Protein 2OIW (pdb70)

Sequence (513 aa):
NAFTTVITPRVSETDGVGHHINNTTVPVWFEAGRHEIFKLFTPDLSFKRWRVIIREVDYVNQYYGQQDVTVYTGIERIGNTSLTIYEEIHQNGVVCAKGRSVYVVNFNFDTGRPEPIPDDIRVKLREHVWQPNAFTTVITPRVSETDGVGHHINNTTVPVWFEAGRHEIFKLFTPDLSFKRWRVIIREVDYVNQYYGQDVTVYTGIERIGNTSLTIYEEIHQNGVVCAKGRSVYVVNFNFDTGRPEPIPDDIRVKLREHVWQPAFTTVITPRVSETDGVGHINNTTVPVWFEAGRHEIFKLFTPDLSFKRWRVIIREVDYVNQYYGQDVTVYTGIERIGNTSLTIYEEIHQNGVVCAKGRSVYVNFNFDTGRPEPIPDDIRVKLREHVWQPGAFTTVITPRVSETDGVGHHINNTTVPVWFEAGRHEIFKLFTPDLSFKRWRVIIREVDYVNQQYYGQDVTVYTGIERIGNTSLTIYEEIHQNGVVCAKGRSVYVNFNFDTGRPEPIPDDDIRVKLREHVW

CATH classification: 3.10.129.10

B-factor: mean 24.76, std 7.6, range [5.8, 61.07]

Nearest PDB structures (foldseek):
  2oiw-assembly1_C  TM=9.850E-01  e=2.966E-22  Geobacillus stearothermophilus
  2cye-assembly3_B  TM=8.782E-01  e=1.318E-08  Thermus thermophilus HB8
  2gf6-assembly2_C  TM=8.364E-01  e=1.688E-06  Saccharolobus solfataricus
  2gf6-assembly1_A  TM=8.357E-01  e=2.254E-06  Saccharolobus solfataricus
  2hx5-assembly1_A  TM=8.401E-01  e=2.680E-06  Prochlorococcus marinus str. MIT 9313

Foldseek 3Di:
DAFKDKDADDPVQCDPVAWGDPVVVVVVVVVSCVVVQCLQPVVNDPVRGFFWDFDKDFAAIHHPFMKMKQKFWADDDFQKTKIWMFIGTPRHTGMTDITMTGGADVPVGGRHGDDPVSVVVRVRRHDHD/DQFKDKDADDPVQCDPVAWGDPVVVVVVQVVSCVVVQCLQVVVNDPVRGFFWDFDKDFAAIHHDWIKMKQKFWAAQDFQKTKIWMFIDTPRHTGMTDITMDGGAGVPVGGGHGDDPSSVVVSVSGHDDD/DFKDKDADDPVQCDPVAWGDPVVVVVVQVVRCVVVQCLQPVVNDPVRGFFWDFDKDFAAIHHDWMKMKDKFWAAADFFKTKMWMFIGTPNHTGMIDITMDGGADPVVGGGGGDDPSSVVVRVVRHDHDD/DFKDKDADDPVQCDPVAWGDPVVVVVVQVVRCVVVQCLQPVVNDPVSGWFWDFDKDFAAIHHPFMKMKDKFWAAQDFFKTKIWMFIGTPNHTGMTDITMTGGHDPVVGGTHGDDPSSVVVRVVRHD

Structure (mmCIF, N/CA/C/O backbone):
data_2OIW
#
_entry.id   2OIW
#
_cell.length_a   76.521
_cell.length_b   93.051
_cell.length_c   75.844
_cell.angle_alpha   90.00
_cell.angle_beta   90.00
_cell.angle_gamma   90.00
#
_symmetry.space_group_name_H-M   'P 21 21 2'
#
loop_
_entity.id
_entity.type
_entity.pdbx_description
1 polymer 'putative 4-hydroxybenzoyl-CoA thioesterase'
2 non-polymer 'MAGNESIUM ION'
3 non-polymer 1,2-ETHANEDIOL
4 water water
#
loop_
_atom_site.group_PDB
_atom_site.id
_atom_site.type_symbol
_atom_site.label_atom_id
_atom_site.label_alt_id
_atom_site.label_comp_id
_atom_site.label_asym_id
_atom_site.label_entity_id
_atom_site.label_seq_id
_atom_site.pdbx_PDB_ins_code
_atom_site.Cartn_x
_atom_site.Cartn_y
_atom_site.Cartn_z
_atom_site.occupancy
_atom_site.B_iso_or_equiv
_atom_site.auth_seq_id
_atom_site.auth_comp_id
_atom_site.auth_asym_id
_atom_site.auth_atom_id
_atom_site.pdbx_PDB_model_num
ATOM 1 N N . ASN A 1 2 ? 65.767 0.976 39.080 1.00 43.54 -1 ASN A N 1
ATOM 2 C CA . ASN A 1 2 ? 66.729 -0.160 39.287 1.00 43.33 -1 ASN A CA 1
ATOM 3 C C . ASN A 1 2 ? 68.220 0.235 39.335 1.00 42.87 -1 ASN A C 1
ATOM 4 O O . ASN A 1 2 ? 69.007 -0.314 40.129 1.00 42.43 -1 ASN A O 1
ATOM 9 N N . ALA A 1 3 ? 68.576 1.222 38.511 1.00 41.93 0 ALA A N 1
ATOM 10 C CA . ALA A 1 3 ? 69.967 1.507 38.163 1.00 40.80 0 ALA A CA 1
ATOM 11 C C . ALA A 1 3 ? 70.644 2.644 38.967 1.00 39.94 0 ALA A C 1
ATOM 12 O O . ALA A 1 3 ? 71.802 3.002 38.698 1.00 40.19 0 ALA A O 1
ATOM 22 N N . PHE A 1 5 ? 72.536 4.967 41.990 1.00 30.30 2 PHE A N 1
ATOM 23 C CA . PHE A 1 5 ? 73.607 4.798 42.986 1.00 27.15 2 PHE A CA 1
ATOM 24 C C . PHE A 1 5 ? 72.981 4.968 44.342 1.00 25.49 2 PHE A C 1
ATOM 25 O O . PHE A 1 5 ? 72.047 5.742 44.481 1.00 25.08 2 PHE A O 1
ATOM 33 N N . THR A 1 6 ? 73.489 4.231 45.323 1.00 23.60 3 THR A N 1
ATOM 34 C CA . THR A 1 6 ? 72.977 4.191 46.693 1.00 22.66 3 THR A CA 1
ATOM 35 C C . THR A 1 6 ? 74.084 4.575 47.695 1.00 22.21 3 THR A C 1
ATOM 36 O O . THR A 1 6 ? 75.149 3.967 47.701 1.00 21.71 3 THR A O 1
ATOM 40 N N . THR A 1 7 ? 73.822 5.563 48.548 1.00 21.34 4 THR A N 1
ATOM 41 C CA . THR A 1 7 ? 74.845 6.104 49.427 1.00 20.55 4 THR A CA 1
ATOM 42 C C . THR A 1 7 ? 74.200 6.224 50.800 1.00 19.27 4 THR A C 1
ATOM 43 O O . THR A 1 7 ? 73.308 7.051 50.995 1.00 19.03 4 THR A O 1
ATOM 47 N N . VAL A 1 8 ? 74.632 5.391 51.734 1.00 18.90 5 VAL A N 1
ATOM 48 C CA . VAL A 1 8 ? 74.199 5.470 53.145 1.00 18.14 5 VAL A CA 1
ATOM 49 C C . VAL A 1 8 ? 75.053 6.501 53.892 1.00 18.35 5 VAL A C 1
ATOM 50 O O . VAL A 1 8 ? 76.290 6.485 53.796 1.00 17.86 5 VAL A O 1
ATOM 54 N N . ILE A 1 9 ? 74.384 7.374 54.650 1.00 17.41 6 ILE A N 1
ATOM 55 C CA . ILE A 1 9 ? 75.037 8.419 55.423 1.00 15.94 6 ILE A CA 1
ATOM 56 C C . ILE A 1 9 ? 74.525 8.412 56.853 1.00 15.63 6 ILE A C 1
ATOM 57 O O . ILE A 1 9 ? 73.315 8.256 57.082 1.00 15.77 6 ILE A O 1
ATOM 62 N N . THR A 1 10 ? 75.434 8.624 57.801 1.00 15.14 7 THR A N 1
ATOM 63 C CA . THR A 1 10 ? 75.099 8.826 59.209 1.00 14.82 7 THR A CA 1
ATOM 64 C C . THR A 1 10 ? 74.998 10.317 59.500 1.00 15.20 7 THR A C 1
ATOM 65 O O . THR A 1 10 ? 76.003 11.007 59.420 1.00 15.35 7 THR A O 1
ATOM 69 N N . PRO A 1 11 ? 73.780 10.820 59.817 1.00 15.25 8 PRO A N 1
ATOM 70 C CA . PRO A 1 11 ? 73.622 12.227 60.172 1.00 14.81 8 PRO A CA 1
ATOM 71 C C . PRO A 1 11 ? 74.432 12.612 61.412 1.00 15.28 8 PRO A C 1
ATOM 72 O O . PRO A 1 11 ? 74.713 11.769 62.275 1.00 14.88 8 PRO A O 1
ATOM 76 N N . ARG A 1 12 ? 74.802 13.882 61.472 1.00 15.35 9 ARG A N 1
ATOM 77 C CA . ARG A 1 12 ? 75.707 14.429 62.499 1.00 14.80 9 ARG A CA 1
ATOM 78 C C . ARG A 1 12 ? 74.919 15.461 63.281 1.00 15.18 9 ARG A C 1
ATOM 79 O O . ARG A 1 12 ? 73.975 16.081 62.740 1.00 14.78 9 ARG A O 1
ATOM 87 N N . VAL A 1 13 ? 75.273 15.657 64.553 1.00 14.74 10 VAL A N 1
ATOM 88 C CA . VAL A 1 13 ? 74.599 16.673 65.374 1.00 16.50 10 VAL A CA 1
ATOM 89 C C . VAL A 1 13 ? 74.648 18.047 64.684 1.00 16.78 10 VAL A C 1
ATOM 90 O O . VAL A 1 13 ? 73.639 18.768 64.660 1.00 18.07 10 VAL A O 1
ATOM 94 N N . SER A 1 14 ? 75.807 18.389 64.117 1.00 17.71 11 SER A N 1
ATOM 95 C CA . SER A 1 14 ? 76.034 19.671 63.427 1.00 18.34 11 SER A CA 1
ATOM 96 C C . SER A 1 14 ? 75.140 19.901 62.197 1.00 18.82 11 SER A C 1
ATOM 97 O O . SER A 1 14 ? 74.963 21.046 61.773 1.00 18.35 11 SER A O 1
ATOM 100 N N . GLU A 1 15 ? 74.535 18.834 61.669 1.00 18.40 12 GLU A N 1
ATOM 101 C CA . GLU A 1 15 ? 73.626 18.937 60.508 1.00 18.11 12 GLU A CA 1
ATOM 102 C C . GLU A 1 15 ? 72.155 19.213 60.893 1.00 19.16 12 GLU A C 1
ATOM 103 O O . GLU A 1 15 ? 71.298 19.409 60.029 1.00 19.24 12 GLU A O 1
ATOM 109 N N . THR A 1 16 ? 71.873 19.205 62.198 1.00 19.47 13 THR A N 1
ATOM 110 C CA . THR A 1 16 ? 70.565 19.614 62.730 1.00 19.58 13 THR A CA 1
ATOM 111 C C . THR A 1 16 ? 70.554 21.121 62.934 1.00 19.48 13 THR A C 1
ATOM 112 O O . THR A 1 16 ? 71.593 21.756 62.805 1.00 19.90 13 THR A O 1
ATOM 116 N N . ASP A 1 17 ? 69.390 21.695 63.245 1.00 19.23 14 ASP A N 1
ATOM 117 C CA . ASP A 1 17 ? 69.352 23.075 63.718 1.00 18.78 14 ASP A CA 1
ATOM 118 C C . ASP A 1 17 ? 68.557 23.140 65.007 1.00 19.17 14 ASP A C 1
ATOM 119 O O . ASP A 1 17 ? 68.133 22.103 65.501 1.00 19.11 14 ASP A O 1
ATOM 124 N N . GLY A 1 18 ? 68.370 24.339 65.561 1.00 19.05 15 GLY A N 1
ATOM 125 C CA . GLY A 1 18 ? 67.612 24.503 66.802 1.00 19.95 15 GLY A CA 1
ATOM 126 C C . GLY A 1 18 ? 66.156 24.026 66.791 1.00 20.81 15 GLY A C 1
ATOM 127 O O . GLY A 1 18 ? 65.578 23.822 67.862 1.00 20.91 15 GLY A O 1
ATOM 128 N N . VAL A 1 19 ? 65.559 23.837 65.609 1.00 20.43 16 VAL A N 1
ATOM 129 C CA . VAL A 1 19 ? 64.194 23.254 65.527 1.00 21.34 16 VAL A CA 1
ATOM 130 C C . VAL A 1 19 ? 64.193 21.758 65.909 1.00 22.48 16 VAL A C 1
ATOM 131 O O . VAL A 1 19 ? 63.137 21.198 66.215 1.00 23.91 16 VAL A O 1
ATOM 135 N N . GLY A 1 20 ? 65.373 21.119 65.911 1.00 21.99 17 GLY A N 1
ATOM 136 C CA . GLY A 1 20 ? 65.494 19.723 66.346 1.00 21.31 17 GLY A CA 1
ATOM 137 C C . GLY A 1 20 ? 65.507 18.686 65.226 1.00 20.81 17 GLY A C 1
ATOM 138 O O . GLY A 1 20 ? 65.653 17.491 65.474 1.00 21.23 17 GLY A O 1
ATOM 139 N N A HIS A 1 21 ? 65.374 19.144 63.991 0.50 20.45 18 HIS A N 1
ATOM 140 N N B HIS A 1 21 ? 65.339 19.149 63.992 0.50 20.57 18 HIS A N 1
ATOM 141 C CA A HIS A 1 21 ? 65.400 18.253 62.830 0.50 20.25 18 HIS A CA 1
ATOM 142 C CA B HIS A 1 21 ? 65.386 18.282 62.806 0.50 20.50 18 HIS A CA 1
ATOM 143 C C A HIS A 1 21 ? 66.680 18.523 62.022 0.50 19.87 18 HIS A C 1
ATOM 144 C C B HIS A 1 21 ? 66.650 18.564 61.985 0.50 20.01 18 HIS A C 1
ATOM 145 O O A HIS A 1 21 ? 67.437 19.413 62.365 0.50 19.99 18 HIS A O 1
ATOM 146 O O B HIS A 1 21 ? 67.361 19.513 62.276 0.50 20.14 18 HIS A O 1
ATOM 159 N N . ILE A 1 22 ? 66.921 17.747 60.967 1.00 19.57 19 ILE A N 1
ATOM 160 C CA . ILE A 1 22 ? 67.997 18.044 60.020 1.00 19.44 19 ILE A CA 1
ATOM 161 C C . ILE A 1 22 ? 67.683 19.382 59.356 1.00 18.97 19 ILE A C 1
ATOM 162 O O . ILE A 1 22 ? 66.539 19.610 58.950 1.00 20.06 19 ILE A O 1
ATOM 167 N N . ASN A 1 23 ? 68.674 20.272 59.297 1.00 19.18 20 ASN A N 1
ATOM 168 C CA . ASN A 1 23 ? 68.502 21.596 58.673 1.00 20.66 20 ASN A CA 1
ATOM 169 C C . ASN A 1 23 ? 68.413 21.451 57.153 1.00 21.11 20 ASN A C 1
ATOM 170 O O . ASN A 1 23 ? 69.033 20.541 56.568 1.00 21.86 20 ASN A O 1
ATOM 175 N N . ASN A 1 24 ? 67.601 22.305 56.531 1.00 20.79 21 ASN A N 1
ATOM 176 C CA . ASN A 1 24 ? 67.384 22.264 55.077 1.00 20.32 21 ASN A CA 1
ATOM 177 C C . ASN A 1 24 ? 68.657 22.385 54.208 1.00 20.37 21 ASN A C 1
ATOM 178 O O . ASN A 1 24 ? 68.710 21.803 53.117 1.00 20.05 21 ASN A O 1
ATOM 183 N N . THR A 1 25 ? 69.676 23.127 54.685 1.00 19.62 22 THR A N 1
ATOM 184 C CA . THR A 1 25 ? 70.913 23.320 53.927 1.00 19.03 22 THR A CA 1
ATOM 185 C C . THR A 1 25 ? 71.770 22.059 53.895 1.00 19.48 22 THR A C 1
ATOM 186 O O . THR A 1 25 ? 72.705 21.967 53.095 1.00 18.94 22 THR A O 1
ATOM 190 N N . THR A 1 26 ? 71.422 21.102 54.760 1.00 18.97 23 THR A N 1
ATOM 191 C CA . THR A 1 26 ? 72.090 19.803 54.819 1.00 19.12 23 THR A CA 1
ATOM 192 C C . THR A 1 26 ? 71.719 18.928 53.643 1.00 17.93 23 THR A C 1
ATOM 193 O O . THR A 1 26 ? 72.539 18.168 53.171 1.00 18.00 23 THR A O 1
ATOM 197 N N . VAL A 1 27 ? 70.487 19.033 53.169 1.00 17.58 24 VAL A N 1
ATOM 198 C CA . VAL A 1 27 ? 70.032 18.190 52.078 1.00 17.69 24 VAL A CA 1
ATOM 199 C C . VAL A 1 27 ? 70.888 18.319 50.776 1.00 17.12 24 VAL A C 1
ATOM 200 O O . VAL A 1 27 ? 71.290 17.312 50.185 1.00 16.04 24 VAL A O 1
ATOM 204 N N . PRO A 1 28 ? 71.122 19.556 50.288 1.00 16.88 25 PRO A N 1
ATOM 205 C CA . PRO A 1 28 ? 72.017 19.631 49.153 1.00 17.09 25 PRO A CA 1
ATOM 206 C C . PRO A 1 28 ? 73.404 19.049 49.443 1.00 17.48 25 PRO A C 1
ATOM 207 O O . PRO A 1 28 ? 74.089 18.642 48.511 1.00 17.31 25 PRO A O 1
ATOM 211 N N . VAL A 1 29 ? 73.811 19.015 50.715 1.00 17.21 26 VAL A N 1
ATOM 212 C CA . VAL A 1 29 ? 75.141 18.520 51.063 1.00 16.93 26 VAL A CA 1
ATOM 213 C C . VAL A 1 29 ? 75.144 16.993 50.900 1.00 17.19 26 VAL A C 1
ATOM 214 O O . VAL A 1 29 ? 76.081 16.421 50.354 1.00 18.33 26 VAL A O 1
ATOM 218 N N . TRP A 1 30 ? 74.059 16.363 51.321 1.00 16.84 27 TRP A N 1
ATOM 219 C CA . TRP A 1 30 ? 73.890 14.914 51.178 1.00 16.90 27 TRP A CA 1
ATOM 220 C C . TRP A 1 30 ? 73.641 14.482 49.713 1.00 17.42 27 TRP A C 1
ATOM 221 O O . TRP A 1 30 ? 74.143 13.430 49.241 1.00 17.99 27 TRP A O 1
ATOM 232 N N . PHE A 1 31 ? 72.867 15.284 48.985 1.00 18.12 28 PHE A N 1
ATOM 233 C CA . PHE A 1 31 ? 72.686 15.089 47.531 1.00 19.09 28 PHE A CA 1
ATOM 234 C C . PHE A 1 31 ? 74.011 15.179 46.793 1.00 19.14 28 PHE A C 1
ATOM 235 O O . PHE A 1 31 ? 74.291 14.352 45.936 1.00 21.06 28 PHE A O 1
ATOM 243 N N . GLU A 1 32 ? 74.838 16.165 47.123 1.00 19.42 29 GLU A N 1
ATOM 244 C CA . GLU A 1 32 ? 76.165 16.231 46.481 1.00 19.43 29 GLU A CA 1
ATOM 245 C C . GLU A 1 32 ? 77.038 15.021 46.847 1.00 18.77 29 GLU A C 1
ATOM 246 O O . GLU A 1 32 ? 77.812 14.528 46.027 1.00 18.16 29 GLU A O 1
ATOM 252 N N . ALA A 1 33 ? 76.929 14.556 48.093 1.00 17.91 30 ALA A N 1
ATOM 253 C CA . ALA A 1 33 ? 77.617 13.330 48.508 1.00 17.93 30 ALA A CA 1
ATOM 254 C C . ALA A 1 33 ? 77.161 12.115 47.635 1.00 18.14 30 ALA A C 1
ATOM 255 O O . ALA A 1 33 ? 77.970 11.310 47.209 1.00 18.47 30 ALA A O 1
ATOM 257 N N . GLY A 1 34 ? 75.863 12.002 47.368 1.00 18.71 31 GLY A N 1
ATOM 258 C CA . GLY A 1 34 ? 75.311 10.957 46.476 1.00 18.45 31 GLY A CA 1
ATOM 259 C C . GLY A 1 34 ? 75.746 11.005 45.011 1.00 18.23 31 GLY A C 1
ATOM 260 O O . GLY A 1 34 ? 75.644 10.004 44.297 1.00 18.65 31 GLY A O 1
ATOM 261 N N . ARG A 1 35 ? 76.219 12.161 44.558 1.00 19.07 32 ARG A N 1
ATOM 262 C CA . ARG A 1 35 ? 76.769 12.338 43.181 1.00 19.36 32 ARG A CA 1
ATOM 263 C C . ARG A 1 35 ? 78.230 11.844 42.993 1.00 20.22 32 ARG A C 1
ATOM 264 O O . ARG A 1 35 ? 78.777 11.847 41.870 1.00 19.93 32 ARG A O 1
ATOM 272 N N . HIS A 1 36 ? 78.851 11.393 44.087 1.00 20.00 33 HIS A N 1
ATOM 273 C CA . HIS A 1 36 ? 80.250 10.932 44.094 1.00 21.21 33 HIS A CA 1
ATOM 274 C C . HIS A 1 36 ? 80.654 10.028 42.912 1.00 22.10 33 HIS A C 1
ATOM 275 O O . HIS A 1 36 ? 81.636 10.305 42.213 1.00 21.87 33 HIS A O 1
ATOM 282 N N . GLU A 1 37 ? 79.913 8.935 42.714 1.00 22.23 34 GLU A N 1
ATOM 283 C CA . GLU A 1 37 ? 80.188 8.018 41.593 1.00 23.19 34 GLU A CA 1
ATOM 284 C C . GLU A 1 37 ? 80.058 8.677 40.205 1.00 22.28 34 GLU A C 1
ATOM 285 O O . GLU A 1 37 ? 80.750 8.318 39.270 1.00 22.10 34 GLU A O 1
ATOM 291 N N . ILE A 1 38 ? 79.175 9.652 40.098 1.00 22.00 35 ILE A N 1
ATOM 292 C CA . ILE A 1 38 ? 79.036 10.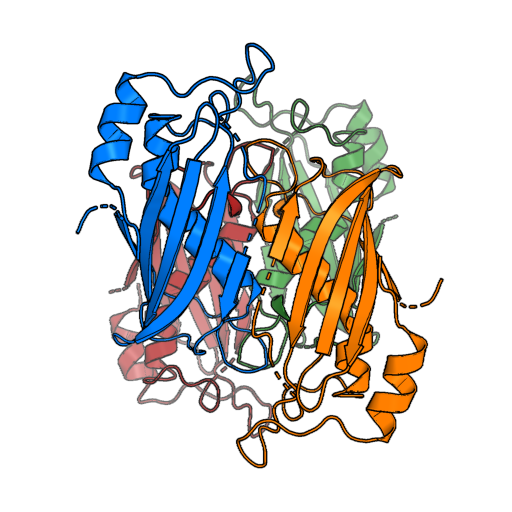415 38.880 1.00 21.57 35 ILE A CA 1
ATOM 293 C C . ILE A 1 38 ? 80.266 11.268 38.673 1.00 20.85 35 ILE A C 1
ATOM 294 O O . ILE A 1 38 ? 80.837 11.235 37.591 1.00 21.46 35 ILE A O 1
ATOM 299 N N . PHE A 1 39 ? 80.665 12.045 39.677 1.00 20.19 36 PHE A N 1
ATOM 300 C CA . PHE A 1 39 ? 81.909 12.830 39.607 1.00 20.13 36 PHE A CA 1
ATOM 301 C C . PHE A 1 39 ? 83.087 11.924 39.204 1.00 20.47 36 PHE A C 1
ATOM 302 O O . PHE A 1 39 ? 83.941 12.317 38.395 1.00 20.51 36 PHE A O 1
ATOM 310 N N . LYS A 1 40 ? 83.104 10.707 39.740 1.00 19.49 37 LYS A N 1
ATOM 311 C CA . LYS A 1 40 ? 84.223 9.806 39.511 1.00 21.10 37 LYS A CA 1
ATOM 312 C C . LYS A 1 40 ? 84.303 9.365 38.040 1.00 20.45 37 LYS A C 1
ATOM 313 O O . LYS A 1 40 ? 85.395 9.083 37.543 1.00 20.35 37 LYS A O 1
ATOM 319 N N . LEU A 1 41 ? 83.167 9.344 37.336 1.00 19.75 38 LEU A N 1
ATOM 320 C CA . LEU A 1 41 ? 83.170 8.980 35.907 1.00 19.50 38 LEU A CA 1
ATOM 321 C C . LEU A 1 41 ? 83.845 10.034 35.008 1.00 19.64 38 LEU A C 1
ATOM 322 O O . LEU A 1 41 ? 84.520 9.692 34.016 1.00 18.25 38 LEU A O 1
ATOM 327 N N . PHE A 1 42 ? 83.679 11.297 35.393 1.00 18.66 39 PHE A N 1
ATOM 328 C CA . PHE A 1 42 ? 84.283 12.462 34.733 1.00 19.93 39 PHE A CA 1
ATOM 329 C C . PHE A 1 42 ? 85.717 12.764 35.151 1.00 20.13 39 PHE A C 1
ATOM 330 O O . PHE A 1 42 ? 86.491 13.278 34.348 1.00 20.46 39 PHE A O 1
ATOM 338 N N . THR A 1 43 ? 86.049 12.471 36.409 1.00 20.10 40 THR A N 1
ATOM 339 C CA . THR A 1 43 ? 87.382 12.672 36.946 1.00 19.76 40 THR A CA 1
ATOM 340 C C . THR A 1 43 ? 87.707 11.447 37.790 1.00 19.63 40 THR A C 1
ATOM 341 O O . THR A 1 43 ? 87.500 11.463 39.022 1.00 19.34 40 THR A O 1
ATOM 345 N N . PRO A 1 44 ? 88.179 10.366 37.141 1.00 19.58 41 PRO A N 1
ATOM 346 C CA . PRO A 1 44 ? 88.570 9.115 37.800 1.00 20.48 41 PRO A CA 1
ATOM 347 C C . PRO A 1 44 ? 89.443 9.200 39.054 1.00 20.79 41 PRO A C 1
ATOM 348 O O . PRO A 1 44 ? 89.158 8.503 40.007 1.00 21.18 41 PRO A O 1
ATOM 352 N N . ASP A 1 45 ? 90.476 10.039 39.062 1.00 22.06 42 ASP A N 1
ATOM 353 C CA . ASP A 1 45 ? 91.324 10.216 40.255 1.00 23.27 42 ASP A CA 1
ATOM 354 C C . ASP A 1 45 ? 90.784 11.247 41.249 1.00 23.16 42 ASP A C 1
ATOM 355 O O . ASP A 1 45 ? 91.400 11.499 42.272 1.00 23.75 42 ASP A O 1
ATOM 360 N N . LEU A 1 46 ? 89.640 11.842 40.923 1.00 23.44 43 LEU A N 1
ATOM 361 C CA . LEU A 1 46 ? 88.979 12.888 41.726 1.00 23.45 43 LEU A CA 1
ATOM 362 C C . LEU A 1 46 ? 89.843 14.113 42.064 1.00 23.73 43 LEU A C 1
ATOM 363 O O . LEU A 1 46 ? 89.594 14.825 43.050 1.00 22.37 43 LEU A O 1
ATOM 368 N N . SER A 1 47 ? 90.812 14.362 41.195 1.00 23.03 44 SER A N 1
ATOM 369 C CA . SER A 1 47 ? 91.735 15.484 41.290 1.00 23.77 44 SER A CA 1
ATOM 370 C C . SER A 1 47 ? 91.021 16.783 40.942 1.00 23.80 44 SER A C 1
ATOM 371 O O . SER A 1 47 ? 90.299 16.847 39.949 1.00 23.31 44 SER A O 1
ATOM 374 N N . PHE A 1 48 ? 91.207 17.823 41.750 1.00 23.33 45 PHE A N 1
ATOM 375 C CA . PHE A 1 48 ? 90.622 19.105 41.399 1.00 22.84 45 PHE A CA 1
ATOM 376 C C . PHE A 1 48 ? 91.322 19.803 40.240 1.00 23.88 45 PHE A C 1
ATOM 377 O O . PHE A 1 48 ? 90.742 20.667 39.591 1.00 24.71 45 PHE A O 1
ATOM 385 N N . LYS A 1 49 ? 92.546 19.385 39.951 1.00 23.71 46 LYS A N 1
ATOM 386 C CA . LYS A 1 49 ? 93.242 19.767 38.730 1.00 25.03 46 LYS A CA 1
ATOM 387 C C . LYS A 1 49 ? 92.498 19.370 37.451 1.00 24.85 46 LYS A C 1
ATOM 388 O O . LYS A 1 49 ? 92.556 20.076 36.441 1.00 24.47 46 LYS A O 1
ATOM 394 N N . ARG A 1 50 ? 91.818 18.232 37.511 1.00 24.09 47 ARG A N 1
ATOM 395 C CA . ARG A 1 50 ? 91.121 17.659 36.380 1.00 24.52 47 ARG A CA 1
ATOM 396 C C . ARG A 1 50 ? 89.586 17.603 36.589 1.00 24.03 47 ARG A C 1
ATOM 397 O O . ARG A 1 50 ? 88.913 16.710 36.085 1.00 23.46 47 ARG A O 1
ATOM 405 N N . TRP A 1 51 ? 89.065 18.569 37.338 1.00 23.96 48 TRP A N 1
ATOM 406 C CA . TRP A 1 51 ? 87.639 18.661 37.644 1.00 24.18 48 TRP A CA 1
ATOM 407 C C . TRP A 1 51 ? 86.846 19.195 36.447 1.00 24.44 48 TRP A C 1
ATOM 408 O O . TRP A 1 51 ? 87.295 20.107 35.763 1.00 25.05 48 TRP A O 1
ATOM 419 N N . ARG A 1 52 ? 85.650 18.650 36.232 1.00 24.89 49 ARG A N 1
ATOM 420 C CA . ARG A 1 52 ? 84.856 18.929 35.033 1.00 25.02 49 ARG A CA 1
ATOM 421 C C . ARG A 1 52 ? 83.395 19.308 35.321 1.00 25.17 49 ARG A C 1
ATOM 422 O O . ARG A 1 52 ? 82.739 19.905 34.485 1.00 25.11 49 ARG A O 1
ATOM 438 N N . VAL A 1 54 ? 80.259 21.085 36.816 1.00 23.91 51 VAL A N 1
ATOM 439 C CA . VAL A 1 54 ? 79.752 22.345 37.340 1.00 22.77 51 VAL A CA 1
ATOM 440 C C . VAL A 1 54 ? 78.210 22.347 37.380 1.00 21.60 51 VAL A C 1
ATOM 441 O O . VAL A 1 54 ? 77.564 22.262 36.346 1.00 20.43 51 VAL A O 1
ATOM 445 N N . ILE A 1 55 ? 77.628 22.508 38.572 1.00 21.57 52 ILE A N 1
ATOM 446 C CA . ILE A 1 55 ? 76.161 22.640 38.710 1.00 21.22 52 ILE A CA 1
ATOM 447 C C . ILE A 1 55 ? 75.629 23.960 38.137 1.00 21.88 52 ILE A C 1
ATOM 448 O O . ILE A 1 55 ? 76.243 25.042 38.280 1.00 22.92 52 ILE A O 1
ATOM 453 N N . ILE A 1 56 ? 74.500 23.880 37.452 1.00 21.78 53 ILE A N 1
ATOM 454 C CA . ILE A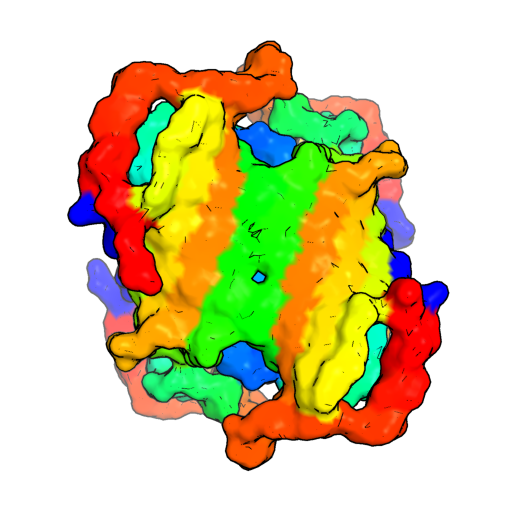 1 56 ? 73.864 25.090 36.931 1.00 21.88 53 ILE A CA 1
ATOM 455 C C . ILE A 1 56 ? 72.454 25.329 37.505 1.00 21.74 53 ILE A C 1
ATOM 456 O O . ILE A 1 56 ? 71.986 26.463 37.538 1.00 19.39 53 ILE A O 1
ATOM 461 N N . ARG A 1 57 ? 71.786 24.263 37.945 1.00 21.97 54 ARG A N 1
ATOM 462 C CA . ARG A 1 57 ? 70.480 24.387 38.587 1.00 24.93 54 ARG A CA 1
ATOM 463 C C . ARG A 1 57 ? 70.223 23.286 39.631 1.00 25.16 54 ARG A C 1
ATOM 464 O O . ARG A 1 57 ? 70.651 22.155 39.457 1.00 25.04 54 ARG A O 1
ATOM 480 N N . GLU A 1 59 ? 66.838 21.818 42.388 1.00 25.11 56 GLU A N 1
ATOM 481 C CA . GLU A 1 59 ? 65.515 21.936 43.012 1.00 25.62 56 GLU A CA 1
ATOM 482 C C . GLU A 1 59 ? 65.373 20.851 44.049 1.00 23.98 56 GLU A C 1
ATOM 483 O O . GLU A 1 59 ? 65.857 19.735 43.833 1.00 23.71 56 GLU A O 1
ATOM 489 N N . VAL A 1 60 ? 64.720 21.163 45.172 1.00 21.14 57 VAL A N 1
ATOM 490 C CA . VAL A 1 60 ? 64.544 20.186 46.253 1.00 19.53 57 VAL A CA 1
ATOM 491 C C . VAL A 1 60 ? 63.140 20.355 46.787 1.00 19.69 57 VAL A C 1
ATOM 492 O O . VAL A 1 60 ? 62.698 21.501 47.001 1.00 17.68 57 VAL A O 1
ATOM 496 N N . ASP A 1 61 ? 62.437 19.235 46.929 1.00 18.98 58 ASP A N 1
ATOM 497 C CA . ASP A 1 61 ? 61.165 19.186 47.645 1.00 20.47 58 ASP A CA 1
ATOM 498 C C . ASP A 1 61 ? 61.429 18.542 49.002 1.00 20.54 58 ASP A C 1
ATOM 499 O O . ASP A 1 61 ? 61.988 17.449 49.073 1.00 20.40 58 ASP A O 1
ATOM 504 N N . TYR A 1 62 ? 61.037 19.233 50.071 1.00 19.97 59 TYR A N 1
ATOM 505 C CA . TYR A 1 62 ? 61.216 18.745 51.437 1.00 19.92 59 TYR A CA 1
ATOM 506 C C . TYR A 1 62 ? 59.909 18.081 51.845 1.00 20.16 59 TYR A C 1
ATOM 507 O O . TYR A 1 62 ? 58.939 18.768 52.134 1.00 20.41 59 TYR A O 1
ATOM 516 N N . VAL A 1 63 ? 59.876 16.751 51.808 1.00 19.87 60 VAL A N 1
ATOM 517 C CA . VAL A 1 63 ? 58.618 15.990 51.897 1.00 20.42 60 VAL A CA 1
ATOM 518 C C . VAL A 1 63 ? 58.335 15.631 53.357 1.00 20.56 60 VAL A C 1
ATOM 519 O O . VAL A 1 63 ? 57.222 15.740 53.851 1.00 20.93 60 VAL A O 1
ATOM 523 N N . ASN A 1 64 ? 59.364 15.197 54.066 1.00 21.11 61 ASN A N 1
ATOM 524 C CA . ASN A 1 64 ? 59.207 14.793 55.464 1.00 21.42 61 ASN A CA 1
ATOM 525 C C . ASN A 1 64 ? 60.446 15.204 56.214 1.00 21.27 61 ASN A C 1
ATOM 526 O O . ASN A 1 64 ? 61.512 15.198 55.654 1.00 21.61 61 ASN A O 1
ATOM 531 N N . GLN A 1 65 ? 60.331 15.524 57.488 1.00 21.47 62 GLN A N 1
ATOM 532 C CA . GLN A 1 65 ? 61.517 15.918 58.235 1.00 22.75 62 GLN A CA 1
ATOM 533 C C . GLN A 1 65 ? 62.402 14.715 58.535 1.00 22.83 62 GLN A C 1
ATOM 534 O O . GLN A 1 65 ? 61.940 13.558 58.618 1.00 20.79 62 GLN A O 1
ATOM 548 N N . TYR A 1 67 ? 65.869 13.288 61.002 1.00 23.47 64 TYR A N 1
ATOM 549 C CA . TYR A 1 67 ? 66.332 13.357 62.383 1.00 23.86 64 TYR A CA 1
ATOM 550 C C . TYR A 1 67 ? 67.758 12.870 62.527 1.00 22.47 64 TYR A C 1
ATOM 551 O O . TYR A 1 67 ? 68.157 11.921 61.860 1.00 22.26 64 TYR A O 1
ATOM 560 N N . TYR A 1 68 ? 68.515 13.508 63.412 1.00 20.74 65 TYR A N 1
ATOM 561 C CA . TYR A 1 68 ? 69.769 12.918 63.860 1.00 20.39 65 TYR A CA 1
ATOM 562 C C . TYR A 1 68 ? 69.458 11.602 64.597 1.00 19.89 65 TYR A C 1
ATOM 563 O O . TYR A 1 68 ? 68.487 11.552 65.328 1.00 19.68 65 TYR A O 1
ATOM 572 N N . GLY A 1 69 ? 70.278 10.560 64.420 1.00 19.18 66 GLY A N 1
ATOM 573 C CA . GLY A 1 69 ? 70.152 9.317 65.222 1.00 19.37 66 GLY A CA 1
ATOM 574 C C . GLY A 1 69 ? 69.769 8.060 64.456 1.00 19.09 66 GLY A C 1
ATOM 575 O O . GLY A 1 69 ? 69.829 6.947 64.988 1.00 19.67 66 GLY A O 1
ATOM 576 N N A GLN A 1 70 ? 69.350 8.257 63.204 0.50 19.08 67 GLN A N 1
ATOM 577 N N B GLN A 1 70 ? 69.389 8.243 63.198 0.50 18.90 67 GLN A N 1
ATOM 578 C CA A GLN A 1 70 ? 68.973 7.191 62.284 0.50 18.75 67 GLN A CA 1
ATOM 579 C CA B GLN A 1 70 ? 69.066 7.142 62.324 0.50 18.34 67 GLN A CA 1
ATOM 580 C C A GLN A 1 70 ? 69.700 7.478 60.972 0.50 18.46 67 GLN A C 1
ATOM 581 C C B GLN A 1 70 ? 69.677 7.461 60.969 0.50 18.27 67 GLN A C 1
ATOM 582 O O A GLN A 1 70 ? 69.766 8.638 60.538 0.50 18.20 67 GLN A O 1
ATOM 583 O O B GLN A 1 70 ? 69.653 8.617 60.517 0.50 18.02 67 GLN A O 1
ATOM 594 N N . ASP A 1 71 ? 70.222 6.438 60.319 1.00 17.80 68 ASP A N 1
ATOM 595 C CA . ASP A 1 71 ? 70.897 6.613 59.017 1.00 17.69 68 ASP A CA 1
ATOM 596 C C . ASP A 1 71 ? 69.916 7.073 57.936 1.00 17.17 68 ASP A C 1
ATOM 597 O O . ASP A 1 71 ? 68.710 6.927 58.077 1.00 16.51 68 ASP A O 1
ATOM 602 N N . VAL A 1 72 ? 70.448 7.662 56.879 1.00 16.64 69 VAL A N 1
ATOM 603 C CA . VAL A 1 72 ? 69.644 8.057 55.720 1.00 16.42 69 VAL A CA 1
ATOM 604 C C . VAL A 1 72 ? 70.309 7.446 54.509 1.00 15.76 69 VAL A C 1
ATOM 605 O O . VAL A 1 72 ? 71.505 7.120 54.555 1.00 15.25 69 VAL A O 1
ATOM 609 N N . THR A 1 73 ? 69.519 7.241 53.462 1.00 15.53 70 THR A N 1
ATOM 610 C CA . THR A 1 73 ? 70.018 6.705 52.208 1.00 16.34 70 THR A CA 1
ATOM 611 C C . THR A 1 73 ? 69.679 7.643 51.081 1.00 16.36 70 THR A C 1
ATOM 612 O O . THR A 1 73 ? 68.517 8.016 50.894 1.00 16.00 70 THR A O 1
ATOM 616 N N . VAL A 1 74 ? 70.719 7.993 50.330 1.00 16.27 71 VAL A N 1
ATOM 617 C CA . VAL A 1 74 ? 70.606 8.819 49.138 1.00 16.99 71 VAL A CA 1
ATOM 618 C C . VAL A 1 74 ? 70.608 7.916 47.928 1.00 17.92 71 VAL A C 1
ATOM 619 O O . VAL A 1 74 ? 71.500 7.074 47.768 1.00 17.80 71 VAL A O 1
ATOM 623 N N . TYR A 1 75 ? 69.567 8.069 47.108 1.00 18.12 72 TYR A N 1
ATOM 624 C CA . TYR A 1 75 ? 69.465 7.419 45.804 1.00 18.04 72 TYR A CA 1
ATOM 625 C C . TYR A 1 75 ? 69.654 8.468 44.736 1.00 18.56 72 TYR A C 1
ATOM 626 O O . TYR A 1 75 ? 68.965 9.490 44.728 1.00 18.16 72 TYR A O 1
ATOM 635 N N . THR A 1 76 ? 70.558 8.188 43.810 1.00 18.59 73 THR A N 1
ATOM 636 C CA . THR A 1 76 ? 70.972 9.168 42.824 1.00 19.05 73 THR A CA 1
ATOM 637 C C . THR A 1 76 ? 70.984 8.490 41.469 1.00 19.36 73 THR A C 1
ATOM 638 O O . THR A 1 76 ? 71.639 7.470 41.289 1.00 18.51 73 THR A O 1
ATOM 642 N N . GLY A 1 77 ? 70.219 9.045 40.536 1.00 18.94 74 GLY A N 1
ATOM 643 C CA . GLY A 1 77 ? 70.107 8.463 39.208 1.00 19.45 74 GLY A CA 1
ATOM 644 C C . GLY A 1 77 ? 70.196 9.552 38.167 1.00 20.17 74 GLY A C 1
ATOM 645 O O . GLY A 1 77 ? 70.195 10.748 38.499 1.00 19.46 74 GLY A O 1
ATOM 646 N N . ILE A 1 78 ? 70.235 9.130 36.907 1.00 20.40 75 ILE A N 1
ATOM 647 C CA . ILE A 1 78 ? 70.290 10.041 35.780 1.00 21.23 75 ILE A CA 1
ATOM 648 C C . ILE A 1 78 ? 68.904 10.158 35.151 1.00 21.60 75 ILE A C 1
ATOM 649 O O . ILE A 1 78 ? 68.370 9.171 34.657 1.00 20.55 75 ILE A O 1
ATOM 654 N N . GLU A 1 79 ? 68.311 11.352 35.177 1.00 21.79 76 GLU A N 1
ATOM 655 C CA . GLU A 1 79 ? 67.011 11.536 34.512 1.00 22.71 76 GLU A CA 1
ATOM 656 C C . GLU A 1 79 ? 67.141 11.900 33.019 1.00 21.64 76 GLU A C 1
ATOM 657 O O . GLU A 1 79 ? 66.292 11.532 32.207 1.00 21.82 76 GLU A O 1
ATOM 663 N N . ARG A 1 80 ? 68.184 12.642 32.664 1.00 21.06 77 ARG A N 1
ATOM 664 C CA . ARG A 1 80 ? 68.445 12.951 31.266 1.00 21.18 77 ARG A CA 1
ATOM 665 C C . ARG A 1 80 ? 69.943 13.059 31.047 1.00 20.05 77 ARG A C 1
ATOM 666 O O . ARG A 1 80 ? 70.648 13.678 31.826 1.00 19.58 77 ARG A O 1
ATOM 674 N N . ILE A 1 81 ? 70.431 12.427 29.984 1.00 20.07 78 ILE A N 1
ATOM 675 C CA . ILE A 1 81 ? 71.801 12.662 29.516 1.00 19.79 78 ILE A CA 1
ATOM 676 C C . ILE A 1 81 ? 71.703 13.624 28.344 1.00 20.02 78 ILE A C 1
ATOM 677 O O . ILE A 1 81 ? 71.171 13.270 27.306 1.00 19.13 78 ILE A O 1
ATOM 682 N N . GLY A 1 82 ? 72.162 14.858 28.530 1.00 19.78 79 GLY A N 1
ATOM 683 C CA . GLY A 1 82 ? 72.076 15.843 27.462 1.00 20.32 79 GLY A CA 1
ATOM 684 C C . GLY A 1 82 ? 73.329 15.795 26.599 1.00 21.10 79 GLY A C 1
ATOM 685 O O . GLY A 1 82 ? 74.049 14.811 26.590 1.00 21.88 79 GLY A O 1
ATOM 686 N N . ASN A 1 83 ? 73.612 16.874 25.881 1.00 21.21 80 ASN A N 1
ATOM 687 C CA . ASN A 1 83 ? 74.815 16.926 25.068 1.00 21.20 80 ASN A CA 1
ATOM 688 C C . ASN A 1 83 ? 76.043 17.191 25.922 1.00 21.04 80 ASN A C 1
ATOM 689 O O . ASN A 1 83 ? 76.959 16.390 25.938 1.00 20.80 80 ASN A O 1
ATOM 694 N N . THR A 1 84 ? 76.042 18.320 26.636 1.00 21.52 81 THR A N 1
ATOM 695 C CA . THR A 1 84 ? 77.161 18.721 27.485 1.00 22.05 81 THR A CA 1
ATOM 696 C C . THR A 1 84 ? 76.724 18.722 28.948 1.00 22.40 81 THR A C 1
ATOM 697 O O . THR A 1 84 ? 77.511 19.085 29.837 1.00 23.04 81 THR A O 1
ATOM 701 N N . SER A 1 85 ? 75.463 18.350 29.182 1.00 22.02 82 SER A N 1
ATOM 702 C CA . SER A 1 85 ? 74.876 18.371 30.516 1.00 22.86 82 SER A CA 1
ATOM 703 C C . SER A 1 85 ? 74.233 17.068 30.909 1.00 22.68 82 SER A C 1
ATOM 704 O O . SER A 1 85 ? 74.047 16.184 30.083 1.00 23.21 82 SER A O 1
ATOM 707 N N . LEU A 1 86 ? 73.916 16.942 32.185 1.00 22.76 83 LEU A N 1
ATOM 708 C CA . LEU A 1 86 ? 73.110 15.826 32.610 1.00 23.93 83 LEU A CA 1
ATOM 709 C C . LEU A 1 86 ? 72.213 16.297 33.726 1.00 22.83 83 LEU A C 1
ATOM 710 O O . LEU A 1 86 ? 72.550 17.216 34.458 1.00 23.60 83 LEU A O 1
ATOM 715 N N . THR A 1 87 ? 71.028 15.719 33.788 1.00 22.51 84 THR A N 1
ATOM 716 C CA . THR A 1 87 ? 70.028 16.101 34.771 1.00 21.01 84 THR A CA 1
ATOM 717 C C . THR A 1 87 ? 69.892 14.883 35.661 1.00 21.16 84 THR A C 1
ATOM 718 O O . THR A 1 87 ? 69.528 13.770 35.194 1.00 20.58 84 THR A O 1
ATOM 722 N N . ILE A 1 88 ? 70.193 15.112 36.935 1.00 20.21 85 ILE A N 1
ATOM 723 C CA . ILE A 1 88 ? 70.156 14.095 37.945 1.00 20.58 85 ILE A CA 1
ATOM 724 C C . ILE A 1 88 ? 68.812 14.117 38.673 1.00 20.70 85 ILE A C 1
ATOM 725 O O . ILE A 1 88 ? 68.301 15.188 39.017 1.00 20.05 85 ILE A O 1
ATOM 730 N N . TYR A 1 89 ? 68.246 12.937 38.907 1.00 20.18 86 TYR A N 1
ATOM 731 C CA . TYR A 1 89 ? 67.131 12.806 39.817 1.00 20.60 86 TYR A CA 1
ATOM 732 C C . TYR A 1 89 ? 67.642 12.129 41.098 1.00 20.59 86 TYR A C 1
ATOM 733 O O . TYR A 1 89 ? 68.424 11.189 41.020 1.00 21.04 86 TYR A O 1
ATOM 742 N N . GLU A 1 90 ? 67.209 12.596 42.262 1.00 19.54 87 GLU A N 1
ATOM 743 C CA . GLU A 1 90 ? 67.768 12.099 43.528 1.00 19.89 87 GLU A CA 1
ATOM 744 C C . GLU A 1 90 ? 66.745 12.149 44.653 1.00 19.82 87 GLU A C 1
ATOM 745 O O . GLU A 1 90 ? 65.840 13.016 44.659 1.00 19.94 87 GLU A O 1
ATOM 751 N N . GLU A 1 91 ? 66.877 11.224 45.603 1.00 18.48 88 GLU A N 1
ATOM 752 C CA . GLU A 1 91 ? 65.954 11.155 46.730 1.00 18.54 88 GLU A CA 1
ATOM 753 C C . GLU A 1 91 ? 66.728 10.832 47.999 1.00 18.81 88 GLU A C 1
ATOM 754 O O . GLU A 1 91 ? 67.737 10.142 47.947 1.00 18.71 88 GLU A O 1
ATOM 760 N N . ILE A 1 92 ? 66.261 11.347 49.129 1.00 18.53 89 ILE A N 1
ATOM 761 C CA . ILE A 1 92 ? 66.797 10.923 50.425 1.00 18.91 89 ILE A CA 1
ATOM 762 C C . ILE A 1 92 ? 65.697 10.263 51.236 1.00 18.15 89 ILE A C 1
ATOM 763 O O . ILE A 1 92 ? 64.598 10.808 51.354 1.00 17.58 89 ILE A O 1
ATOM 768 N N . HIS A 1 93 ? 65.998 9.065 51.754 1.00 18.13 90 HIS A N 1
ATOM 769 C CA . HIS A 1 93 ? 65.088 8.285 52.566 1.00 17.29 90 HIS A CA 1
ATOM 770 C C . HIS A 1 93 ? 65.635 8.152 54.001 1.00 17.53 90 HIS A C 1
ATOM 771 O O . HIS A 1 93 ? 66.854 8.174 54.238 1.00 15.92 90 HIS A O 1
ATOM 778 N N . GLN A 1 94 ? 64.719 8.007 54.949 1.00 17.16 91 GLN A N 1
ATOM 779 C CA . GLN A 1 94 ? 65.065 7.689 56.338 1.00 18.56 91 GLN A CA 1
ATOM 780 C C . GLN A 1 94 ? 63.945 6.801 56.861 1.00 19.09 91 GLN A C 1
ATOM 781 O O . GLN A 1 94 ? 62.773 7.050 56.565 1.00 18.81 91 GLN A O 1
ATOM 787 N N . ASN A 1 95 ? 64.295 5.747 57.598 1.00 19.56 92 ASN A N 1
ATOM 788 C CA . ASN A 1 95 ? 63.267 4.840 58.127 1.00 20.00 92 ASN A CA 1
ATOM 789 C C . ASN A 1 95 ? 62.360 4.289 57.025 1.00 19.72 92 ASN A C 1
ATOM 790 O O . ASN A 1 95 ? 61.165 4.092 57.230 1.00 19.06 92 ASN A O 1
ATOM 795 N N . GLY A 1 96 ? 62.931 4.100 55.841 1.00 19.55 93 GLY A N 1
ATOM 796 C CA . GLY A 1 96 ? 62.194 3.567 54.699 1.00 20.21 93 GLY A CA 1
ATOM 797 C C . GLY A 1 96 ? 61.113 4.486 54.148 1.00 20.60 93 GLY A C 1
ATOM 798 O O . GLY A 1 96 ? 60.187 4.018 53.535 1.00 20.37 93 GLY A O 1
ATOM 799 N N . VAL A 1 97 ? 61.234 5.794 54.366 1.00 20.80 94 VAL A N 1
ATOM 800 C CA . VAL A 1 97 ? 60.253 6.781 53.890 1.00 21.36 94 VAL A CA 1
ATOM 801 C C . VAL A 1 97 ? 61.022 7.845 53.062 1.00 20.79 94 VAL A C 1
ATOM 802 O O . VAL A 1 97 ? 62.112 8.276 53.467 1.00 19.89 94 VAL A O 1
ATOM 806 N N . VAL A 1 98 ? 60.483 8.245 51.909 1.00 19.51 95 VAL A N 1
ATOM 807 C CA . VAL A 1 98 ? 61.097 9.332 51.141 1.00 19.50 95 VAL A CA 1
ATOM 808 C C . VAL A 1 98 ? 60.894 10.643 51.909 1.00 19.03 95 VAL A C 1
ATOM 809 O O . VAL A 1 98 ? 59.776 10.978 52.290 1.00 19.04 95 VAL A O 1
ATOM 813 N N . CYS A 1 99 ? 61.986 11.348 52.172 1.00 18.49 96 CYS A N 1
ATOM 814 C CA . CYS A 1 99 ? 61.902 12.577 52.931 1.00 18.39 96 CYS A CA 1
ATOM 815 C C . CYS A 1 99 ? 62.271 13.791 52.109 1.00 17.87 96 CYS A C 1
ATOM 816 O O . CYS A 1 99 ? 61.901 14.889 52.477 1.00 18.35 96 CYS A O 1
ATOM 819 N N . ALA A 1 100 ? 63.041 13.599 51.039 1.00 17.45 97 ALA A N 1
ATOM 820 C CA . ALA A 1 100 ? 63.465 14.702 50.171 1.00 18.21 97 ALA A CA 1
ATOM 821 C C . ALA A 1 100 ? 63.625 14.208 48.758 1.00 18.33 97 ALA A C 1
ATOM 822 O O . ALA A 1 100 ? 64.118 13.097 48.548 1.00 18.60 97 ALA A O 1
ATOM 824 N N . LYS A 1 101 ? 63.158 15.006 47.797 1.00 18.54 98 LYS A N 1
ATOM 825 C CA . LYS A 1 101 ? 63.292 14.677 46.385 1.00 18.96 98 LYS A CA 1
ATOM 826 C C . LYS A 1 101 ? 63.970 15.848 45.710 1.00 19.89 98 LYS A C 1
ATOM 827 O O . LYS A 1 101 ? 63.639 16.994 46.006 1.00 20.83 98 LYS A O 1
ATOM 833 N N . GLY A 1 102 ? 64.911 15.574 44.807 1.00 19.89 99 GLY A N 1
ATOM 834 C CA . GLY A 1 102 ? 65.689 16.633 44.206 1.00 19.22 99 GLY A CA 1
ATOM 835 C C . GLY A 1 102 ? 65.921 16.375 42.740 1.00 19.60 99 GLY A C 1
ATOM 836 O O . GLY A 1 102 ? 65.877 15.234 42.264 1.00 18.70 99 GLY A O 1
ATOM 837 N N . ARG A 1 103 ? 66.196 17.456 42.032 1.00 19.68 100 ARG A N 1
ATOM 838 C CA . ARG A 1 103 ? 66.748 17.393 40.689 1.00 20.88 100 ARG A CA 1
ATOM 839 C C . ARG A 1 103 ? 67.897 18.389 40.596 1.00 20.62 100 ARG A C 1
ATOM 840 O O . ARG A 1 103 ? 67.831 19.499 41.167 1.00 20.39 100 ARG A O 1
ATOM 848 N N . SER A 1 104 ? 68.931 18.014 39.847 1.00 19.21 101 SER A N 1
ATOM 849 C CA . SER A 1 104 ? 70.047 18.915 39.588 1.00 18.63 101 SER A CA 1
ATOM 850 C C . SER A 1 104 ? 70.573 18.755 38.172 1.00 18.23 101 SER A C 1
ATOM 851 O O . SER A 1 104 ? 70.538 17.656 37.583 1.00 16.75 101 SER A O 1
ATOM 854 N N . VAL A 1 105 ? 71.037 19.861 37.617 1.00 17.46 102 VAL A N 1
ATOM 855 C CA . VAL A 1 105 ? 71.578 19.854 36.253 1.00 18.17 102 VAL A CA 1
ATOM 856 C C . VAL A 1 105 ? 73.035 20.299 36.381 1.00 18.32 102 VAL A C 1
ATOM 857 O O . VAL A 1 105 ? 73.332 21.317 37.018 1.00 18.09 102 VAL A O 1
ATOM 861 N N . TYR A 1 106 ? 73.923 19.509 35.806 1.00 19.07 103 TYR A N 1
ATOM 862 C CA . TYR A 1 106 ? 75.358 19.758 35.814 1.00 19.40 103 TYR A CA 1
ATOM 863 C C . TYR A 1 106 ? 75.822 19.902 34.376 1.00 20.65 103 TYR A C 1
ATOM 864 O O . TYR A 1 106 ? 75.238 19.309 33.484 1.00 21.43 103 TYR A O 1
ATOM 873 N N A VAL A 1 107 ? 76.855 20.705 34.150 0.50 21.10 104 VAL A N 1
ATOM 874 N N B VAL A 1 107 ? 76.866 20.701 34.167 0.50 20.96 104 VAL A N 1
ATOM 875 C CA A VAL A 1 107 ? 77.484 20.764 32.845 0.50 21.35 104 VAL A CA 1
ATOM 876 C CA B VAL A 1 107 ? 77.535 20.817 32.880 0.50 21.07 104 VAL A CA 1
ATOM 877 C C A VAL A 1 107 ? 78.886 20.172 32.955 0.50 21.62 104 VAL A C 1
ATOM 878 C C B VAL A 1 107 ? 78.888 20.125 32.996 0.50 21.44 104 VAL A C 1
ATOM 879 O O A VAL A 1 107 ? 79.593 20.408 33.937 0.50 21.87 104 VAL A O 1
ATOM 880 O O B VAL A 1 107 ? 79.568 20.251 34.016 0.50 21.58 104 VAL A O 1
ATOM 887 N N . ASN A 1 108 ? 79.252 19.355 31.973 1.00 22.08 105 ASN A N 1
ATOM 888 C CA . ASN A 1 108 ? 80.635 18.854 31.820 1.00 22.49 105 ASN A CA 1
ATOM 889 C C . ASN A 1 108 ? 81.466 19.989 31.224 1.00 23.29 105 ASN A C 1
ATOM 890 O O . ASN A 1 108 ? 81.388 20.261 30.018 1.00 23.95 105 ASN A O 1
ATOM 895 N N . PHE A 1 109 ? 82.235 20.670 32.068 1.00 24.00 106 PHE A N 1
ATOM 896 C CA . PHE A 1 109 ? 83.028 21.792 31.629 1.00 24.59 106 PHE A CA 1
ATOM 897 C C . PHE A 1 109 ? 84.505 21.405 31.491 1.00 24.93 106 PHE A C 1
ATOM 898 O O . PHE A 1 109 ? 85.150 20.976 32.451 1.00 24.98 106 PHE A O 1
ATOM 906 N N . ASN A 1 110 ? 85.026 21.566 30.278 1.00 24.91 107 ASN A N 1
ATOM 907 C CA . ASN A 1 110 ? 86.452 21.387 30.005 1.00 26.06 107 ASN A CA 1
ATOM 908 C C . ASN A 1 110 ? 87.196 22.692 30.267 1.00 26.62 107 ASN A C 1
ATOM 909 O O . ASN A 1 110 ? 87.151 23.636 29.463 1.00 26.59 107 ASN A O 1
ATOM 914 N N . PHE A 1 111 ? 87.878 22.716 31.408 1.00 28.04 108 PHE A N 1
ATOM 915 C CA . PHE A 1 111 ? 88.612 23.882 31.853 1.00 29.59 108 PHE A CA 1
ATOM 916 C C . PHE A 1 111 ? 89.855 24.080 30.972 1.00 30.34 108 PHE A C 1
ATOM 917 O O . PHE A 1 111 ? 90.246 25.220 30.697 1.00 31.38 108 PHE A O 1
ATOM 925 N N . ASP A 1 112 ? 90.443 22.985 30.479 1.00 30.60 109 ASP A N 1
ATOM 926 C CA . ASP A 1 112 ? 91.582 23.080 29.557 1.00 30.87 109 ASP A CA 1
ATOM 927 C C . ASP A 1 112 ? 91.224 23.796 28.246 1.00 30.31 109 ASP A C 1
ATOM 928 O O . ASP A 1 112 ? 91.938 24.703 27.808 1.00 30.15 109 ASP A O 1
ATOM 933 N N . THR A 1 113 ? 90.126 23.388 27.620 1.00 30.11 110 THR A N 1
ATOM 934 C CA . THR A 1 113 ? 89.669 24.043 26.387 1.00 30.18 110 THR A CA 1
ATOM 935 C C . THR A 1 113 ? 88.796 25.274 26.659 1.00 30.37 110 THR A C 1
ATOM 936 O O . THR A 1 113 ? 88.484 26.019 25.743 1.00 30.76 110 THR A O 1
ATOM 940 N N . GLY A 1 114 ? 88.406 25.476 27.913 1.00 30.72 111 GLY A N 1
ATOM 941 C CA . GLY A 1 114 ? 87.552 26.587 28.293 1.00 31.14 111 GLY A CA 1
ATOM 942 C C . GLY A 1 114 ? 86.173 26.604 27.642 1.00 31.26 111 GLY A C 1
ATOM 943 O O . GLY A 1 114 ? 85.681 27.672 27.280 1.00 32.07 111 GLY A O 1
ATOM 944 N N . ARG A 1 115 ? 85.546 25.435 27.496 1.00 30.37 112 ARG A N 1
ATOM 945 C CA . ARG A 1 115 ? 84.158 25.356 26.999 1.00 30.37 112 ARG A CA 1
ATOM 946 C C . ARG A 1 115 ? 83.436 24.111 27.554 1.00 29.10 112 ARG A C 1
ATOM 947 O O . ARG A 1 115 ? 84.099 23.161 27.964 1.00 28.68 112 ARG A O 1
ATOM 955 N N . PRO A 1 116 ? 82.087 24.123 27.578 1.00 28.84 113 PRO A N 1
ATOM 956 C CA . PRO A 1 116 ? 81.349 22.917 27.925 1.00 28.03 113 PRO A CA 1
ATOM 957 C C . PRO A 1 116 ? 81.639 21.853 26.887 1.00 27.34 113 PRO A C 1
ATOM 958 O O . PRO A 1 116 ? 81.823 22.172 25.729 1.00 27.16 113 PRO A O 1
ATOM 962 N N . GLU A 1 117 ? 81.717 20.602 27.314 1.00 27.19 114 GLU A N 1
ATOM 963 C CA . GLU A 1 117 ? 82.253 19.528 26.493 1.00 27.31 114 GLU A CA 1
ATOM 964 C C . GLU A 1 117 ? 81.165 18.489 26.294 1.00 27.14 114 GLU A C 1
ATOM 965 O O . GLU A 1 117 ? 80.612 17.982 27.259 1.00 27.29 114 GLU A O 1
ATOM 971 N N . PRO A 1 118 ? 80.796 18.228 25.040 1.00 27.38 115 PRO A N 1
ATOM 972 C CA . PRO A 1 118 ? 80.010 17.027 24.807 1.00 27.63 115 PRO A CA 1
ATOM 973 C C . PRO A 1 118 ? 80.582 15.838 25.577 1.00 27.84 115 PRO A C 1
ATOM 974 O O . PRO A 1 118 ? 81.760 15.462 25.396 1.00 27.46 115 PRO A O 1
ATOM 978 N N . ILE A 1 119 ? 79.750 15.292 26.459 1.00 27.27 116 ILE A N 1
ATOM 979 C CA . ILE A 1 119 ? 80.115 14.153 27.273 1.00 27.45 116 ILE A CA 1
ATOM 980 C C . ILE A 1 119 ? 80.724 13.070 26.379 1.00 28.08 116 ILE A C 1
ATOM 981 O O . ILE A 1 119 ? 80.097 12.647 25.422 1.00 28.01 116 ILE A O 1
ATOM 986 N N . PRO A 1 120 ? 81.978 12.661 26.647 1.00 28.67 117 PRO A N 1
ATOM 987 C CA . PRO A 1 120 ? 82.562 11.631 25.768 1.00 29.25 117 PRO A CA 1
ATOM 988 C C . PRO A 1 120 ? 81.737 10.334 25.775 1.00 29.41 117 PRO A C 1
ATOM 989 O O . PRO A 1 120 ? 81.078 10.013 26.775 1.00 28.80 117 PRO A O 1
ATOM 993 N N . ASP A 1 121 ? 81.790 9.601 24.667 1.00 30.42 118 ASP A N 1
ATOM 994 C CA . ASP A 1 121 ? 80.942 8.421 24.486 1.00 31.13 118 ASP A CA 1
ATOM 995 C C . ASP A 1 121 ? 81.124 7.345 25.560 1.00 31.20 118 ASP A C 1
ATOM 996 O O . ASP A 1 121 ? 80.124 6.770 26.029 1.00 30.73 118 ASP A O 1
ATOM 1001 N N . ASP A 1 122 ? 82.376 7.093 25.963 1.00 31.30 119 ASP A N 1
ATOM 1002 C CA . ASP A 1 122 ? 82.647 6.075 26.977 1.00 31.91 119 ASP A CA 1
ATOM 1003 C C . ASP A 1 122 ? 81.822 6.368 28.255 1.00 31.31 119 ASP A C 1
ATOM 1004 O O . ASP A 1 122 ? 81.202 5.461 28.833 1.00 31.26 119 ASP A O 1
ATOM 1009 N N . ILE A 1 123 ? 81.757 7.647 28.640 1.00 30.15 120 ILE A N 1
ATOM 1010 C CA . ILE A 1 123 ? 80.977 8.081 29.800 1.00 29.64 120 ILE A CA 1
ATOM 1011 C C . ILE A 1 123 ? 79.471 7.875 29.593 1.00 28.54 120 ILE A C 1
ATOM 1012 O O . ILE A 1 123 ? 78.772 7.447 30.512 1.00 27.99 120 ILE A O 1
ATOM 1017 N N . ARG A 1 124 ? 78.980 8.213 28.394 1.00 27.94 121 ARG A N 1
ATOM 1018 C CA . ARG A 1 124 ? 77.547 8.091 28.064 1.00 26.95 121 ARG A CA 1
ATOM 1019 C C . ARG A 1 124 ? 77.058 6.669 28.285 1.00 27.03 121 ARG A C 1
ATOM 1020 O O . ARG A 1 124 ? 76.018 6.442 28.895 1.00 25.83 121 ARG A O 1
ATOM 1028 N N . VAL A 1 125 ? 77.830 5.715 27.766 1.00 27.22 122 VAL A N 1
ATOM 1029 C CA . VAL A 1 125 ? 77.558 4.296 27.975 1.00 28.02 122 VAL A CA 1
ATOM 1030 C C . VAL A 1 125 ? 77.436 3.969 29.464 1.00 28.29 122 VAL A C 1
ATOM 1031 O O . VAL A 1 125 ? 76.470 3.315 29.888 1.00 28.20 122 VAL A O 1
ATOM 1035 N N . LYS A 1 126 ? 78.412 4.426 30.246 1.00 28.78 123 LYS A N 1
ATOM 1036 C CA . LYS A 1 126 ? 78.407 4.216 31.706 1.00 30.12 123 LYS A CA 1
ATOM 1037 C C . LYS A 1 126 ? 77.184 4.839 32.398 1.00 30.20 123 LYS A C 1
ATOM 1038 O O . LYS A 1 126 ? 76.541 4.208 33.253 1.00 30.88 123 LYS A O 1
ATOM 1044 N N . LEU A 1 127 ? 76.859 6.066 31.995 1.00 30.03 124 LEU A N 1
ATOM 1045 C CA . LEU A 1 127 ? 75.706 6.793 32.524 1.00 29.88 124 LEU A CA 1
ATOM 1046 C C . LEU A 1 127 ? 74.366 6.144 32.174 1.00 29.64 124 LEU A C 1
ATOM 1047 O O . LEU A 1 127 ? 73.466 6.116 33.008 1.00 27.64 124 LEU A O 1
ATOM 1052 N N . ARG A 1 128 ? 74.247 5.617 30.946 1.00 30.53 125 ARG A N 1
ATOM 1053 C CA . ARG A 1 128 ? 73.001 4.989 30.464 1.00 32.53 125 ARG A CA 1
ATOM 1054 C C . ARG A 1 128 ? 72.554 3.838 31.372 1.00 33.19 125 ARG A C 1
ATOM 1055 O O . ARG A 1 128 ? 71.371 3.494 31.439 1.00 32.93 125 ARG A O 1
ATOM 1063 N N . GLU A 1 129 ? 73.512 3.233 32.061 1.00 34.42 126 GLU A N 1
ATOM 1064 C CA . GLU A 1 129 ? 73.202 2.106 32.915 1.00 35.61 126 GLU A CA 1
ATOM 1065 C C . GLU A 1 129 ? 72.928 2.553 34.346 1.00 35.70 126 GLU A C 1
ATOM 1066 O O . GLU A 1 129 ? 72.843 1.723 35.245 1.00 36.32 126 GLU A O 1
ATOM 1072 N N . HIS A 1 130 ? 72.792 3.863 34.553 1.00 35.08 127 HIS A N 1
ATOM 1073 C CA . HIS A 1 130 ? 72.304 4.390 35.833 1.00 34.93 127 HIS A CA 1
ATOM 1074 C C . HIS A 1 130 ? 71.128 5.354 35.633 1.00 34.98 127 HIS A C 1
ATOM 1075 O O . HIS A 1 130 ? 70.953 6.299 36.389 1.00 33.84 127 HIS A O 1
ATOM 1082 N N . VAL A 1 131 ? 70.311 5.099 34.612 1.00 35.15 128 VAL A N 1
ATOM 1083 C CA . VAL A 1 131 ? 69.168 5.964 34.325 1.00 36.02 128 VAL A CA 1
ATOM 1084 C C . VAL A 1 131 ? 68.008 5.671 35.297 1.00 36.98 128 VAL A C 1
ATOM 1085 O O . VAL A 1 131 ? 67.679 4.505 35.563 1.00 36.76 128 VAL A O 1
ATOM 1089 N N . TRP A 1 132 ? 67.421 6.742 35.832 1.00 37.53 129 TRP A N 1
ATOM 1090 C CA . TRP A 1 132 ? 66.301 6.659 36.764 1.00 38.76 129 TRP A CA 1
ATOM 1091 C C . 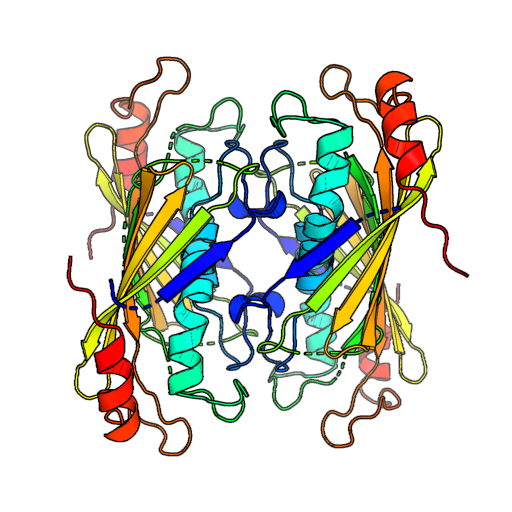TRP A 1 132 ? 65.323 7.783 36.451 1.00 39.74 129 TRP A C 1
ATOM 1092 O O . TRP A 1 132 ? 65.649 8.980 36.611 1.00 39.56 129 TRP A O 1
ATOM 1103 N N . GLN A 1 133 ? 64.138 7.381 35.984 1.00 40.32 130 GLN A N 1
ATOM 1104 C CA . GLN A 1 133 ? 63.098 8.306 35.565 1.00 41.20 130 GLN A CA 1
ATOM 1105 C C . GLN A 1 133 ? 61.784 7.962 36.264 1.00 41.61 130 GLN A C 1
ATOM 1106 O O . GLN A 1 133 ? 61.101 7.015 35.872 1.00 41.15 130 GLN A O 1
ATOM 1112 N N . PRO A 1 134 ? 61.433 8.737 37.313 1.00 42.15 131 PRO A N 1
ATOM 1113 C CA . PRO A 1 134 ? 60.363 8.342 38.231 1.00 42.66 131 PRO A CA 1
ATOM 1114 C C . PRO A 1 134 ? 58.956 8.628 37.699 1.00 43.01 131 PRO A C 1
ATOM 1115 O O . PRO A 1 134 ? 58.004 7.909 38.049 1.00 43.42 131 PRO A O 1
ATOM 1119 N N . ASN B 1 2 ? 64.273 49.064 45.882 1.00 38.21 -1 ASN B N 1
ATOM 1120 C CA . ASN B 1 2 ? 62.903 48.521 46.141 1.00 37.92 -1 ASN B CA 1
ATOM 1121 C C . ASN B 1 2 ? 62.640 48.115 47.617 1.00 37.33 -1 ASN B C 1
ATOM 1122 O O . ASN B 1 2 ? 63.102 48.786 48.542 1.00 37.54 -1 ASN B O 1
ATOM 1127 N N . ALA B 1 3 ? 61.902 47.015 47.810 1.00 35.94 0 ALA B N 1
ATOM 1128 C CA . ALA B 1 3 ? 61.269 46.646 49.083 1.00 34.47 0 ALA B CA 1
ATOM 1129 C C . ALA B 1 3 ? 61.809 45.340 49.640 1.00 33.48 0 ALA B C 1
ATOM 1130 O O . ALA B 1 3 ? 61.449 44.941 50.750 1.00 34.12 0 ALA B O 1
ATOM 1140 N N . PHE B 1 5 ? 64.659 42.720 51.238 1.00 26.32 2 PHE B N 1
ATOM 1141 C CA . PHE B 1 5 ? 65.674 42.838 52.284 1.00 25.08 2 PHE B CA 1
ATOM 1142 C C . PHE B 1 5 ? 67.034 42.732 51.631 1.00 23.98 2 PHE B C 1
ATOM 1143 O O . PHE B 1 5 ? 67.177 42.038 50.649 1.00 23.12 2 PHE B O 1
ATOM 1151 N N . THR B 1 6 ? 68.016 43.455 52.165 1.00 23.51 3 THR B N 1
ATOM 1152 C CA . THR B 1 6 ? 69.396 43.375 51.697 1.00 23.28 3 THR B CA 1
ATOM 1153 C C . THR B 1 6 ? 70.311 42.924 52.828 1.00 23.61 3 THR B C 1
ATOM 1154 O O . THR B 1 6 ? 70.350 43.553 53.903 1.00 23.87 3 THR B O 1
ATOM 1158 N N . THR B 1 7 ? 71.061 41.854 52.560 1.00 23.22 4 THR B N 1
ATOM 1159 C CA . THR B 1 7 ? 72.021 41.262 53.504 1.00 22.63 4 THR B CA 1
ATOM 1160 C C . THR B 1 7 ? 73.420 41.155 52.849 1.00 22.18 4 THR B C 1
ATOM 1161 O O . THR B 1 7 ? 73.591 40.476 51.840 1.00 22.65 4 THR B O 1
ATOM 1165 N N . VAL B 1 8 ? 74.406 41.846 53.411 1.00 22.04 5 VAL B N 1
ATOM 1166 C CA . VAL B 1 8 ? 75.774 41.814 52.901 1.00 21.49 5 VAL B CA 1
ATOM 1167 C C . VAL B 1 8 ? 76.511 40.727 53.677 1.00 20.85 5 VAL B C 1
ATOM 1168 O O . VAL B 1 8 ? 76.503 40.699 54.914 1.00 20.52 5 VAL B O 1
ATOM 1172 N N . ILE B 1 9 ? 77.151 39.836 52.945 1.00 20.12 6 ILE B N 1
ATOM 1173 C CA . ILE B 1 9 ? 77.869 38.727 53.550 1.00 19.63 6 ILE B CA 1
ATOM 1174 C C . ILE B 1 9 ? 79.311 38.684 53.063 1.00 19.61 6 ILE B C 1
ATOM 1175 O O . ILE B 1 9 ? 79.571 38.883 51.866 1.00 18.51 6 ILE B O 1
ATOM 1180 N N . THR B 1 10 ? 80.232 38.412 53.998 1.00 19.85 7 THR B N 1
ATOM 1181 C CA . THR B 1 10 ? 81.642 38.107 53.691 1.00 19.04 7 THR B CA 1
ATOM 1182 C C . THR B 1 10 ? 81.913 36.588 53.557 1.00 18.90 7 THR B C 1
ATOM 1183 O O . THR B 1 10 ? 81.821 35.832 54.529 1.00 17.67 7 THR B O 1
ATOM 1187 N N . PRO B 1 11 ? 82.195 36.132 52.333 1.00 18.92 8 PRO B N 1
ATOM 1188 C CA . PRO B 1 11 ? 82.515 34.729 52.094 1.00 18.82 8 PRO B CA 1
ATOM 1189 C C . PRO B 1 11 ? 83.705 34.251 52.936 1.00 18.67 8 PRO B C 1
ATOM 1190 O O . PRO B 1 11 ? 84.578 35.063 53.313 1.00 18.25 8 PRO B O 1
ATOM 1194 N N . ARG B 1 12 ? 83.697 32.961 53.265 1.00 17.07 9 ARG B N 1
ATOM 1195 C CA . ARG B 1 12 ? 84.736 32.349 54.119 1.00 17.27 9 ARG B CA 1
ATOM 1196 C C . ARG B 1 12 ? 85.466 31.290 53.326 1.00 17.17 9 ARG B C 1
ATOM 1197 O O . ARG B 1 12 ? 84.902 30.744 52.388 1.00 18.30 9 ARG B O 1
ATOM 1205 N N . VAL B 1 13 ? 86.710 30.987 53.707 1.00 17.65 10 VAL B N 1
ATOM 1206 C CA . VAL B 1 13 ? 87.525 30.052 52.949 1.00 18.03 10 VAL B CA 1
ATOM 1207 C C . VAL B 1 13 ? 86.809 28.706 52.949 1.00 18.54 10 VAL B C 1
ATOM 1208 O O . VAL B 1 13 ? 86.795 28.021 51.950 1.00 19.87 10 VAL B O 1
ATOM 1212 N N . SER B 1 14 ? 86.234 28.323 54.089 1.00 18.25 11 SER B N 1
ATOM 1213 C CA . SER B 1 14 ? 85.595 27.030 54.235 1.00 19.25 11 SER B CA 1
ATOM 1214 C C . SER B 1 14 ? 84.334 26.911 53.356 1.00 18.85 11 SER B C 1
ATOM 1215 O O . SER B 1 14 ? 83.786 25.831 53.195 1.00 18.69 11 SER B O 1
ATOM 1218 N N . GLU B 1 15 ? 83.874 28.029 52.834 1.00 18.27 12 GLU B N 1
ATOM 1219 C CA . GLU B 1 15 ? 82.745 28.036 51.910 1.00 19.48 12 GLU B CA 1
ATOM 1220 C C . GLU B 1 15 ? 83.135 27.773 50.454 1.00 20.29 12 GLU B C 1
ATOM 1221 O O . GLU B 1 15 ? 82.267 27.613 49.602 1.00 21.61 12 GLU B O 1
ATOM 1227 N N . THR B 1 16 ? 84.432 27.742 50.152 1.00 20.06 13 THR B N 1
ATOM 1228 C CA . THR B 1 16 ? 84.871 27.439 48.802 1.00 20.05 13 THR B CA 1
ATOM 1229 C C . THR B 1 16 ? 85.030 25.919 48.690 1.00 19.36 13 THR B C 1
ATOM 1230 O O . THR B 1 16 ? 84.901 25.193 49.673 1.00 19.91 13 THR B O 1
ATOM 1234 N N . ASP B 1 17 ? 85.307 25.418 47.505 1.00 18.56 14 ASP B N 1
ATOM 1235 C CA . ASP B 1 17 ? 85.723 24.020 47.404 1.00 18.57 14 ASP B CA 1
ATOM 1236 C C . ASP B 1 17 ? 87.007 23.913 46.571 1.00 18.44 14 ASP B C 1
ATOM 1237 O O . ASP B 1 17 ? 87.558 24.946 46.157 1.00 17.60 14 ASP B O 1
ATOM 1242 N N . GLY B 1 18 ? 87.474 22.686 46.343 1.00 17.41 15 GLY B N 1
ATOM 1243 C CA . GLY B 1 18 ? 88.691 22.446 45.600 1.00 19.94 15 GLY B CA 1
ATOM 1244 C C . GLY B 1 18 ? 88.725 22.982 44.181 1.00 21.12 15 GLY B C 1
ATOM 1245 O O . GLY B 1 18 ? 89.801 23.146 43.621 1.00 22.23 15 GLY B O 1
ATOM 1246 N N . VAL B 1 19 ? 87.568 23.240 43.583 1.00 21.49 16 VAL B N 1
ATOM 1247 C CA . VAL B 1 19 ? 87.528 23.843 42.241 1.00 22.06 16 VAL B CA 1
ATOM 1248 C C . VAL B 1 19 ? 87.956 25.315 42.297 1.00 22.21 16 VAL B C 1
ATOM 1249 O O . VAL B 1 19 ? 88.402 25.880 41.294 1.00 23.50 16 VAL B O 1
ATOM 1253 N N . GLY B 1 20 ? 87.825 25.931 43.467 1.00 20.97 17 GLY B N 1
ATOM 1254 C CA . GLY B 1 20 ? 88.395 27.265 43.691 1.00 20.36 17 GLY B CA 1
ATOM 1255 C C . GLY B 1 20 ? 87.380 28.388 43.745 1.00 19.95 17 GLY B C 1
ATOM 1256 O O . GLY B 1 20 ? 87.731 29.568 43.918 1.00 20.86 17 GLY B O 1
ATOM 1257 N N A HIS B 1 21 ? 86.116 28.025 43.610 0.50 19.78 18 HIS B N 1
ATOM 1258 N N B HIS B 1 21 ? 86.113 28.025 43.579 0.50 20.14 18 HIS B N 1
ATOM 1259 C CA A HIS B 1 21 ? 85.026 28.976 43.695 0.50 19.63 18 HIS B CA 1
ATOM 1260 C CA B HIS B 1 21 ? 85.006 28.968 43.670 0.50 20.26 18 HIS B CA 1
ATOM 1261 C C A HIS B 1 21 ? 84.254 28.668 44.972 0.50 19.63 18 HIS B C 1
ATOM 1262 C C B HIS B 1 21 ? 84.159 28.581 44.876 0.50 20.08 18 HIS B C 1
ATOM 1263 O O A HIS B 1 21 ? 84.600 27.734 45.693 0.50 20.34 18 HIS B O 1
ATOM 1264 O O B HIS B 1 21 ? 84.345 27.495 45.440 0.50 20.63 18 HIS B O 1
ATOM 1277 N N . ILE B 1 22 ? 83.205 29.441 45.233 1.00 20.04 19 ILE B N 1
ATOM 1278 C CA . ILE B 1 22 ? 82.207 29.144 46.298 1.00 19.15 19 ILE B CA 1
ATOM 1279 C C . ILE B 1 22 ? 81.439 27.868 45.908 1.00 19.27 19 ILE B C 1
ATOM 1280 O O . ILE B 1 22 ? 80.943 27.755 44.780 1.00 19.90 19 ILE B O 1
ATOM 1285 N N . ASN B 1 23 ? 81.409 26.893 46.812 1.00 18.58 20 ASN B N 1
ATOM 1286 C CA . ASN B 1 23 ? 80.752 25.612 46.575 1.00 18.57 20 ASN B CA 1
ATOM 1287 C C . ASN B 1 23 ? 79.225 25.789 46.523 1.00 18.91 20 ASN B C 1
ATOM 1288 O O . ASN B 1 23 ? 78.682 26.576 47.286 1.00 18.82 20 ASN B O 1
ATOM 1293 N N . ASN B 1 24 ? 78.533 25.032 45.663 1.00 18.81 21 ASN B N 1
ATOM 1294 C CA . ASN B 1 24 ? 77.078 25.210 45.451 1.00 19.35 21 ASN B CA 1
ATOM 1295 C C . ASN B 1 24 ? 76.211 25.094 46.708 1.00 20.14 21 ASN B C 1
ATOM 1296 O O . ASN B 1 24 ? 75.141 25.725 46.773 1.00 21.00 21 ASN B O 1
ATOM 1301 N N . THR B 1 25 ? 76.678 24.317 47.700 1.00 19.74 22 THR B N 1
ATOM 1302 C CA . THR B 1 25 ? 75.927 24.101 48.938 1.00 20.71 22 THR B CA 1
ATOM 1303 C C . THR B 1 25 ? 75.941 25.308 49.863 1.00 20.61 22 THR B C 1
ATOM 1304 O O . THR B 1 25 ? 75.179 25.379 50.847 1.00 20.69 22 THR B O 1
ATOM 1308 N N . THR B 1 26 ? 76.800 26.265 49.542 1.00 20.93 23 THR B N 1
ATOM 1309 C CA . THR B 1 26 ? 76.927 27.481 50.313 1.00 21.04 23 THR B CA 1
ATOM 1310 C C . THR B 1 26 ? 75.764 28.402 49.936 1.00 20.79 23 THR B C 1
ATOM 1311 O O . THR B 1 26 ? 75.242 29.148 50.765 1.00 21.01 23 THR B O 1
ATOM 1315 N N . VAL B 1 27 ? 75.348 28.357 48.682 1.00 19.87 24 VAL B N 1
ATOM 1316 C CA . VAL B 1 27 ? 74.302 29.278 48.244 1.00 20.01 24 VAL B CA 1
ATOM 1317 C C . VAL B 1 27 ? 72.965 29.179 49.061 1.00 19.58 24 VAL B C 1
ATOM 1318 O O . VAL B 1 27 ? 72.450 30.194 49.493 1.00 19.71 24 VAL B O 1
ATOM 1322 N N . PRO B 1 28 ? 72.395 27.965 49.257 1.00 18.97 25 PRO B N 1
ATOM 1323 C CA . PRO B 1 28 ? 71.251 27.853 50.163 1.00 18.89 25 PRO B CA 1
ATOM 1324 C C . PRO B 1 28 ? 71.517 28.316 51.608 1.00 18.54 25 PRO B C 1
ATOM 1325 O O . PRO B 1 28 ? 70.582 28.725 52.289 1.00 18.21 25 PRO B O 1
ATOM 1329 N N . VAL B 1 29 ? 72.764 28.227 52.075 1.00 18.19 26 VAL B N 1
ATOM 1330 C CA . VAL B 1 29 ? 73.127 28.748 53.403 1.00 18.78 26 VAL B CA 1
ATOM 1331 C C . VAL B 1 29 ? 73.032 30.266 53.403 1.00 19.26 26 VAL B C 1
ATOM 1332 O O . VAL B 1 29 ? 72.501 30.881 54.363 1.00 19.95 26 VAL B O 1
ATOM 1336 N N . TRP B 1 30 ? 73.508 30.878 52.319 1.00 18.92 27 TRP B N 1
ATOM 1337 C CA . TRP B 1 30 ? 73.447 32.335 52.184 1.00 18.08 27 TRP B CA 1
ATOM 1338 C C . TRP B 1 30 ? 72.009 32.850 51.974 1.00 18.34 27 TRP B C 1
ATOM 1339 O O . TRP B 1 30 ? 71.632 33.888 52.509 1.00 17.82 27 TRP B O 1
ATOM 1350 N N . PHE B 1 31 ? 71.216 32.123 51.198 1.00 18.41 28 PHE B N 1
ATOM 1351 C CA . PHE B 1 31 ? 69.792 32.443 51.056 1.00 19.55 28 PHE B CA 1
ATOM 1352 C C . PHE B 1 31 ? 69.074 32.372 52.409 1.00 19.38 28 PHE B C 1
ATOM 1353 O O . PHE B 1 31 ? 68.314 33.276 52.774 1.00 19.48 28 PHE B O 1
ATOM 1361 N N . GLU B 1 32 ? 69.301 31.298 53.159 1.00 20.06 29 GLU B N 1
ATOM 1362 C CA . GLU B 1 32 ? 68.713 31.232 54.479 1.00 20.00 29 GLU B CA 1
ATOM 1363 C C . GLU B 1 32 ? 69.095 32.387 55.386 1.00 19.96 29 GLU B C 1
ATOM 1364 O O . GLU B 1 32 ? 68.242 32.876 56.137 1.00 20.72 29 GLU B O 1
ATOM 1370 N N . ALA B 1 33 ? 70.357 32.829 55.323 1.00 19.39 30 ALA B N 1
ATOM 1371 C CA . ALA B 1 33 ? 70.825 33.990 56.055 1.00 19.76 30 ALA B CA 1
ATOM 1372 C C . ALA B 1 33 ? 70.034 35.223 55.649 1.00 20.59 30 ALA B C 1
ATOM 1373 O O . ALA B 1 33 ? 69.669 36.036 56.511 1.00 21.69 30 ALA B O 1
ATOM 1375 N N . GLY B 1 34 ? 69.758 35.351 54.349 1.00 20.57 31 GLY B N 1
ATOM 1376 C CA . GLY B 1 34 ? 68.963 36.466 53.831 1.00 20.70 31 GLY B CA 1
ATOM 1377 C C . GLY B 1 34 ? 67.471 36.449 54.211 1.00 20.32 31 GLY B C 1
ATOM 1378 O O . GLY B 1 34 ? 66.761 37.417 53.974 1.00 20.59 31 GLY B O 1
ATOM 1379 N N . ARG B 1 35 ? 66.991 35.364 54.803 1.00 20.45 32 ARG B N 1
ATOM 1380 C CA . ARG B 1 35 ? 65.581 35.268 55.226 1.00 19.77 32 ARG B CA 1
ATOM 1381 C C . ARG B 1 35 ? 65.352 35.675 56.687 1.00 20.26 32 ARG B C 1
ATOM 1382 O O . ARG B 1 35 ? 64.215 35.624 57.217 1.00 19.10 32 ARG B O 1
ATOM 1390 N N . HIS B 1 36 ? 66.455 36.077 57.329 1.00 20.81 33 HIS B N 1
ATOM 1391 C CA . HIS B 1 36 ? 66.504 36.434 58.743 1.00 21.58 33 HIS B CA 1
ATOM 1392 C C . HIS B 1 36 ? 65.354 37.340 59.176 1.00 21.82 33 HIS B C 1
ATOM 1393 O O . HIS B 1 36 ? 64.703 37.064 60.180 1.00 22.05 33 HIS B O 1
ATOM 1400 N N . GLU B 1 37 ? 65.092 38.411 58.422 1.00 22.11 34 GLU B N 1
ATOM 1401 C CA . GLU B 1 37 ? 64.057 39.373 58.831 1.00 22.38 34 GLU B CA 1
ATOM 1402 C C . GLU B 1 37 ? 62.660 38.761 58.671 1.00 22.01 34 GLU B C 1
ATOM 1403 O O . GLU B 1 37 ? 61.731 39.106 59.407 1.00 21.81 34 GLU B O 1
ATOM 1409 N N . ILE B 1 38 ? 62.521 37.827 57.732 1.00 21.06 35 ILE B N 1
ATOM 1410 C CA . ILE B 1 38 ? 61.245 37.116 57.587 1.00 21.16 35 ILE B CA 1
ATOM 1411 C C . ILE B 1 38 ? 61.009 36.212 58.793 1.00 21.65 35 ILE B C 1
ATOM 1412 O O . ILE B 1 38 ? 59.954 36.269 59.410 1.00 21.76 35 ILE B O 1
ATOM 1417 N N . PHE B 1 39 ? 61.995 35.388 59.136 1.00 21.13 36 PHE B N 1
ATOM 1418 C CA . PHE B 1 39 ? 61.913 34.596 60.355 1.00 21.45 36 PHE B CA 1
ATOM 1419 C C . PHE B 1 39 ? 61.523 35.404 61.606 1.00 21.59 36 PHE B C 1
ATOM 1420 O O . PHE B 1 39 ? 60.744 34.943 62.409 1.00 20.71 36 PHE B O 1
ATOM 1428 N N . LYS B 1 40 ? 62.091 36.601 61.750 1.00 21.13 37 LYS B N 1
ATOM 1429 C CA . LYS B 1 40 ? 61.842 37.495 62.891 1.00 22.49 37 LYS B CA 1
ATOM 1430 C C . LYS B 1 40 ? 60.367 37.942 62.967 1.00 21.55 37 LYS B C 1
ATOM 1431 O O . LYS B 1 40 ? 59.810 38.113 64.050 1.00 20.55 37 LYS B O 1
ATOM 1437 N N . LEU B 1 41 ? 59.767 38.138 61.798 1.00 22.10 38 LEU B N 1
ATOM 1438 C CA . LEU B 1 41 ? 58.361 38.464 61.651 1.00 22.68 38 LEU B CA 1
ATOM 1439 C C . LEU B 1 41 ? 57.491 37.369 62.260 1.00 23.01 38 LEU B C 1
ATOM 1440 O O . LEU B 1 41 ? 56.520 37.672 62.959 1.00 22.76 38 LEU B O 1
ATOM 1445 N N . PHE B 1 42 ? 57.847 36.103 62.008 1.00 21.77 39 PHE B N 1
ATOM 1446 C CA . PHE B 1 42 ? 57.145 34.955 62.587 1.00 21.34 39 PHE B CA 1
ATOM 1447 C C . PHE B 1 42 ? 57.502 34.598 64.041 1.00 21.41 39 PHE B C 1
ATOM 1448 O O . PHE B 1 42 ? 56.632 34.148 64.805 1.00 20.37 39 PHE B O 1
ATOM 1456 N N . THR B 1 43 ? 58.770 34.815 64.417 1.00 20.47 40 THR B N 1
ATOM 1457 C CA . THR B 1 43 ? 59.280 34.505 65.735 1.00 20.44 40 THR B CA 1
ATOM 1458 C C . THR B 1 43 ? 60.116 35.707 66.219 1.00 20.73 40 THR B C 1
ATOM 1459 O O . THR B 1 43 ? 61.363 35.710 66.109 1.00 21.04 40 THR B O 1
ATOM 1463 N N . PRO B 1 44 ? 59.443 36.747 66.727 1.00 20.88 41 PRO B N 1
ATOM 1464 C CA . PRO B 1 44 ? 60.157 37.983 67.106 1.00 21.48 41 PRO B CA 1
ATOM 1465 C C . PRO B 1 44 ? 61.426 37.838 67.969 1.00 21.96 41 PRO B C 1
ATOM 1466 O O . PRO B 1 44 ? 62.372 38.604 67.782 1.00 22.79 41 PRO B O 1
ATOM 1470 N N . ASP B 1 45 ? 61.459 36.888 68.895 1.00 22.55 42 ASP B N 1
ATOM 1471 C CA . ASP B 1 45 ? 62.648 36.727 69.729 1.00 23.48 42 ASP B CA 1
ATOM 1472 C C . ASP B 1 45 ? 63.643 35.693 69.170 1.00 24.31 42 ASP B C 1
ATOM 1473 O O . ASP B 1 45 ? 64.665 35.400 69.808 1.00 24.71 42 ASP B O 1
ATOM 1478 N N . LEU B 1 46 ? 63.317 35.147 67.992 1.00 24.30 43 LEU B N 1
ATOM 1479 C CA . LEU B 1 46 ? 64.102 34.119 67.304 1.00 24.17 43 LEU B CA 1
ATOM 1480 C C . LEU B 1 46 ? 64.417 32.882 68.148 1.00 24.25 43 LEU B C 1
ATOM 1481 O O . LEU B 1 46 ? 65.391 32.172 67.896 1.00 24.10 43 LEU B O 1
ATOM 1486 N N . SER B 1 47 ? 63.567 32.639 69.144 1.00 23.16 44 SER B N 1
ATOM 1487 C CA . SER B 1 47 ? 63.621 31.471 70.012 1.00 23.28 44 SER B CA 1
ATOM 1488 C C . SER B 1 47 ? 63.159 30.204 69.292 1.00 22.78 44 SER B C 1
ATOM 1489 O O . SER B 1 47 ? 62.105 30.202 68.687 1.00 22.53 44 SER B O 1
ATOM 1492 N N . PHE B 1 48 ? 63.904 29.114 69.410 1.00 22.82 45 PHE B N 1
ATOM 1493 C CA . PHE B 1 48 ? 63.497 27.874 68.755 1.00 23.13 45 PHE B CA 1
ATOM 1494 C C . PHE B 1 48 ? 62.313 27.170 69.407 1.00 23.78 45 PHE B C 1
ATOM 1495 O O . PHE B 1 48 ? 61.647 26.365 68.750 1.00 23.22 45 PHE B O 1
ATOM 1503 N N . LYS B 1 49 ? 62.048 27.465 70.682 1.00 24.08 46 LYS B N 1
ATOM 1504 C CA . LYS B 1 49 ? 60.836 26.974 71.346 1.00 25.19 46 LYS B CA 1
ATOM 1505 C C . LYS B 1 49 ? 59.566 27.516 70.689 1.00 24.96 46 LYS B C 1
ATOM 1506 O O . LYS B 1 49 ? 58.508 26.894 70.777 1.00 24.45 46 LYS B O 1
ATOM 1512 N N . ARG B 1 50 ? 59.682 28.675 70.044 1.00 24.80 47 ARG B N 1
ATOM 1513 C CA . ARG B 1 50 ? 58.551 29.312 69.346 1.00 25.77 47 ARG B CA 1
ATOM 1514 C C . ARG B 1 50 ? 58.779 29.469 67.814 1.00 25.23 47 ARG B C 1
ATOM 1515 O O . ARG B 1 50 ? 58.224 30.375 67.163 1.00 25.41 47 ARG B O 1
ATOM 1523 N N . TRP B 1 51 ? 59.584 28.567 67.253 1.00 24.30 48 TRP B N 1
ATOM 1524 C CA . TRP B 1 51 ? 59.843 28.530 65.822 1.00 23.84 48 TRP B CA 1
ATOM 1525 C C . TRP B 1 51 ? 58.609 28.098 65.032 1.00 24.47 48 TRP B C 1
ATOM 1526 O O . TRP B 1 51 ? 57.855 27.220 65.469 1.00 24.01 48 TRP B O 1
ATOM 1537 N N . ARG B 1 52 ? 58.393 28.702 63.868 1.00 24.85 49 ARG B N 1
ATOM 1538 C CA . ARG B 1 52 ? 57.259 28.259 63.039 1.00 26.41 49 ARG B CA 1
ATOM 1539 C C . ARG B 1 52 ? 57.525 28.035 61.566 1.00 26.33 49 ARG B C 1
ATOM 1540 O O . ARG B 1 52 ? 56.681 27.493 60.887 1.00 28.25 49 ARG B O 1
ATOM 1556 N N . VAL B 1 54 ? 58.815 26.463 58.274 1.00 24.25 51 VAL B N 1
ATOM 1557 C CA . VAL B 1 54 ? 59.267 25.173 57.759 1.00 24.05 51 VAL B CA 1
ATOM 1558 C C . VAL B 1 54 ? 59.361 25.263 56.241 1.00 22.94 51 VAL B C 1
ATOM 1559 O O . VAL B 1 54 ? 58.365 25.573 55.590 1.00 22.86 51 VAL B O 1
ATOM 1563 N N . ILE B 1 55 ? 60.550 25.008 55.681 1.00 21.65 52 ILE B N 1
ATOM 1564 C CA . ILE B 1 55 ? 60.750 25.087 54.233 1.00 21.91 52 ILE B CA 1
ATOM 1565 C C . ILE B 1 55 ? 60.116 23.843 53.584 1.00 22.68 52 ILE B C 1
ATOM 1566 O O . ILE B 1 55 ? 60.219 22.706 54.128 1.00 22.84 52 ILE B O 1
ATOM 1571 N N . ILE B 1 56 ? 59.412 24.035 52.463 1.00 21.81 53 ILE B N 1
ATOM 1572 C CA . ILE B 1 56 ? 58.872 22.870 51.758 1.00 21.79 53 ILE B CA 1
ATOM 1573 C C . ILE B 1 56 ? 59.443 22.662 50.355 1.00 22.09 53 ILE B C 1
ATOM 1574 O O . ILE B 1 56 ? 59.349 21.582 49.801 1.00 20.88 53 ILE B O 1
ATOM 1579 N N . ARG B 1 57 ? 60.080 23.687 49.816 1.00 22.50 54 ARG B N 1
ATOM 1580 C CA . ARG B 1 57 ? 60.665 23.578 48.518 1.00 25.03 54 ARG B CA 1
ATOM 1581 C C . ARG B 1 57 ? 61.619 24.734 48.246 1.00 25.99 54 ARG B C 1
ATOM 1582 O O . ARG B 1 57 ? 61.462 25.839 48.784 1.00 24.09 54 ARG B O 1
ATOM 1598 N N . GLU B 1 59 ? 64.378 26.211 44.884 1.00 25.77 56 GLU B N 1
ATOM 1599 C CA . GLU B 1 59 ? 65.103 26.073 43.632 1.00 25.20 56 GLU B CA 1
ATOM 1600 C C . GLU B 1 59 ? 66.143 27.153 43.504 1.00 23.77 56 GLU B C 1
ATOM 1601 O O . GLU B 1 59 ? 65.946 28.278 43.963 1.00 22.40 56 GLU B O 1
ATOM 1607 N N . VAL B 1 60 ? 67.246 26.816 42.847 1.00 22.45 57 VAL B N 1
ATOM 1608 C CA . VAL B 1 60 ? 68.373 27.736 42.713 1.00 21.24 57 VAL B CA 1
ATOM 1609 C C . VAL B 1 60 ? 68.941 27.618 41.315 1.00 21.34 57 VAL B C 1
ATOM 1610 O O . VAL B 1 60 ? 69.222 26.509 40.841 1.00 20.09 57 VAL B O 1
ATOM 1614 N N . ASP B 1 61 ? 69.103 28.759 40.666 1.00 20.97 58 ASP B N 1
ATOM 1615 C CA . ASP B 1 61 ? 69.842 28.831 39.411 1.00 22.18 58 ASP B CA 1
ATOM 1616 C C . ASP B 1 61 ? 71.191 29.440 39.646 1.00 21.03 58 ASP B C 1
ATOM 1617 O O . ASP B 1 61 ? 71.286 30.517 40.238 1.00 20.60 58 ASP B O 1
ATOM 1622 N N . TYR B 1 62 ? 72.228 28.735 39.196 1.00 20.34 59 TYR B N 1
ATOM 1623 C CA . TYR B 1 62 ? 73.598 29.152 39.403 1.00 19.57 59 TYR B CA 1
ATOM 1624 C C . TYR B 1 62 ? 74.031 29.884 38.144 1.00 19.85 59 TYR B C 1
ATOM 1625 O O . TYR B 1 62 ? 74.401 29.263 37.154 1.00 18.97 59 TYR B O 1
ATOM 1634 N N . VAL B 1 63 ? 73.958 31.210 38.188 1.00 20.10 60 VAL B N 1
ATOM 1635 C CA . VAL B 1 63 ? 74.128 32.030 36.992 1.00 20.78 60 VAL B CA 1
ATOM 1636 C C . VAL B 1 63 ? 75.630 32.316 36.701 1.00 21.02 60 VAL B C 1
ATOM 1637 O O . VAL B 1 63 ? 76.078 32.183 35.576 1.00 20.12 60 VAL B O 1
ATOM 1641 N N . ASN B 1 64 ? 76.396 32.688 37.726 1.00 21.79 61 ASN B N 1
ATOM 1642 C CA . ASN B 1 64 ? 77.849 32.916 37.602 1.00 22.60 61 ASN B CA 1
ATOM 1643 C C . ASN B 1 64 ? 78.548 32.426 38.838 1.00 22.65 61 ASN B C 1
ATOM 1644 O O . ASN B 1 64 ? 77.944 32.408 39.912 1.00 23.33 61 ASN B O 1
ATOM 1649 N N . GLN B 1 65 ? 79.815 32.057 38.694 1.00 22.80 62 GLN B N 1
ATOM 1650 C CA . GLN B 1 65 ? 80.616 31.561 39.831 1.00 23.50 62 GLN B CA 1
ATOM 1651 C C . GLN B 1 65 ? 80.925 32.696 40.798 1.00 22.81 62 GLN B C 1
ATOM 1652 O O . GLN B 1 65 ? 81.113 33.833 40.383 1.00 20.41 62 GLN B O 1
ATOM 1666 N N . TYR B 1 67 ? 83.362 33.953 44.264 1.00 23.38 64 TYR B N 1
ATOM 1667 C CA . TYR B 1 67 ? 84.724 33.779 44.736 1.00 23.26 64 TYR B CA 1
ATOM 1668 C C . TYR B 1 67 ? 84.929 34.290 46.149 1.00 22.32 64 TYR B C 1
ATOM 1669 O O . TYR B 1 67 ? 84.330 35.300 46.567 1.00 21.82 64 TYR B O 1
ATOM 1678 N N . TYR B 1 68 ? 85.799 33.603 46.875 1.00 21.12 65 TYR B N 1
ATOM 1679 C CA . TYR B 1 68 ? 86.228 34.109 48.155 1.00 20.72 65 TYR B CA 1
ATOM 1680 C C . TYR B 1 68 ? 87.031 35.383 47.852 1.00 20.97 65 TYR B C 1
ATOM 1681 O O . TYR B 1 68 ? 87.722 35.445 46.827 1.00 21.79 65 TYR B O 1
ATOM 1690 N N . GLY B 1 69 ? 86.895 36.410 48.685 1.00 21.07 66 GLY B N 1
ATOM 1691 C CA . GLY B 1 69 ? 87.687 37.620 48.522 1.00 20.67 66 GLY B CA 1
ATOM 1692 C C . GLY B 1 69 ? 86.924 38.908 48.270 1.00 21.09 66 GLY B C 1
ATOM 1693 O O . GLY B 1 69 ? 87.483 40.019 48.397 1.00 20.87 66 GLY B O 1
ATOM 1694 N N . GLN B 1 70 ? 85.661 38.778 47.894 1.00 20.72 67 GLN B N 1
ATOM 1695 C CA . GLN B 1 70 ? 84.788 39.953 47.736 1.00 21.40 67 GLN B CA 1
ATOM 1696 C C . GLN B 1 70 ? 83.473 39.652 48.412 1.00 20.01 67 GLN B C 1
ATOM 1697 O O . GLN B 1 70 ? 83.003 38.532 48.331 1.00 19.62 67 GLN B O 1
ATOM 1703 N N . ASP B 1 71 ? 82.891 40.627 49.087 1.00 19.66 68 ASP B N 1
ATOM 1704 C CA . ASP B 1 71 ? 81.551 40.440 49.672 1.00 20.84 68 ASP B CA 1
ATOM 1705 C C . ASP B 1 71 ? 80.495 40.107 48.619 1.00 19.86 68 ASP B C 1
ATOM 1706 O O . ASP B 1 71 ? 80.672 40.338 47.408 1.00 19.85 68 ASP B O 1
ATOM 1711 N N . VAL B 1 72 ? 79.394 39.568 49.104 1.00 19.62 69 VAL B N 1
ATOM 1712 C CA . VAL B 1 72 ? 78.224 39.285 48.285 1.00 19.16 69 VAL B CA 1
ATOM 1713 C C . VAL B 1 72 ? 77.034 39.969 48.932 1.00 19.81 69 VAL B C 1
ATOM 1714 O O . VAL B 1 72 ? 77.065 40.291 50.132 1.00 19.84 69 VAL B O 1
ATOM 1718 N N . THR B 1 73 ? 75.994 40.211 48.134 1.00 19.23 70 THR B N 1
ATOM 1719 C CA . THR B 1 73 ? 74.779 40.779 48.622 1.00 18.00 70 THR B CA 1
ATOM 1720 C C . THR B 1 73 ? 73.634 39.851 48.288 1.00 18.45 70 THR B C 1
ATOM 1721 O O . THR B 1 73 ? 73.460 39.482 47.121 1.00 17.81 70 THR B O 1
ATOM 1725 N N . VAL B 1 74 ? 72.873 39.488 49.327 1.00 17.94 71 VAL B N 1
ATOM 1726 C CA . VAL B 1 74 ? 71.656 38.686 49.191 1.00 18.84 71 VAL B CA 1
ATOM 1727 C C . VAL B 1 74 ? 70.446 39.606 49.226 1.00 19.54 71 VAL B C 1
ATOM 1728 O O . VAL B 1 74 ? 70.277 40.404 50.159 1.00 20.16 71 VAL B O 1
ATOM 1732 N N . TYR B 1 75 ? 69.607 39.502 48.199 1.00 19.89 72 TYR B N 1
ATOM 1733 C CA . TYR B 1 75 ? 68.391 40.307 48.114 1.00 19.24 72 TYR B CA 1
ATOM 1734 C C . TYR B 1 75 ? 67.237 39.342 48.297 1.00 18.75 72 TYR B C 1
ATOM 1735 O O . TYR B 1 75 ? 67.186 38.342 47.596 1.00 18.15 72 TYR B O 1
ATOM 1744 N N . THR B 1 76 ? 66.336 39.618 49.241 1.00 17.25 73 THR B N 1
ATOM 1745 C CA . THR B 1 76 ? 65.312 38.625 49.592 1.00 17.87 73 THR B CA 1
ATOM 1746 C C . THR B 1 76 ? 63.972 39.328 49.653 1.00 17.99 73 THR B C 1
ATOM 1747 O O . THR B 1 76 ? 63.793 40.260 50.419 1.00 17.13 73 THR B O 1
ATOM 1751 N N . GLY B 1 77 ? 63.040 38.883 48.827 1.00 18.91 74 GLY B N 1
ATOM 1752 C CA . GLY B 1 77 ? 61.735 39.538 48.712 1.00 18.49 74 GLY B CA 1
ATOM 1753 C C . GLY B 1 77 ? 60.635 38.486 48.769 1.00 19.34 74 GLY B C 1
ATOM 1754 O O . GLY B 1 77 ? 60.876 37.306 48.532 1.00 19.30 74 GLY B O 1
ATOM 1755 N N . ILE B 1 78 ? 59.438 38.940 49.115 1.00 20.13 75 ILE B N 1
ATOM 1756 C CA . ILE B 1 78 ? 58.240 38.121 49.164 1.00 20.57 75 ILE B CA 1
ATOM 1757 C C . ILE B 1 78 ? 57.598 38.152 47.805 1.00 21.22 75 ILE B C 1
ATOM 1758 O O . ILE B 1 78 ? 57.210 39.214 47.322 1.00 20.68 75 ILE B O 1
ATOM 1763 N N . GLU B 1 79 ? 57.520 36.997 47.161 1.00 20.87 76 GLU B N 1
ATOM 1764 C CA . GLU B 1 79 ? 56.893 36.951 45.862 1.00 23.05 76 GLU B CA 1
ATOM 1765 C C . GLU B 1 79 ? 55.385 36.728 46.000 1.00 22.80 76 GLU B C 1
ATOM 1766 O O . GLU B 1 79 ? 54.596 37.292 45.232 1.00 21.82 76 GLU B O 1
ATOM 1772 N N . ARG B 1 80 ? 54.995 35.918 46.988 1.00 22.26 77 ARG B N 1
ATOM 1773 C CA . ARG B 1 80 ? 53.600 35.540 47.191 1.00 22.59 77 ARG B CA 1
ATOM 1774 C C . ARG B 1 80 ? 53.291 35.263 48.659 1.00 22.17 77 ARG B C 1
ATOM 1775 O O . ARG B 1 80 ? 54.073 34.598 49.336 1.00 21.12 77 ARG B O 1
ATOM 1783 N N . ILE B 1 81 ? 52.147 35.753 49.133 1.00 20.91 78 ILE B N 1
ATOM 1784 C CA . ILE B 1 81 ? 51.657 35.403 50.457 1.00 22.00 78 ILE B CA 1
ATOM 1785 C C . ILE B 1 81 ? 50.428 34.515 50.294 1.00 21.92 78 ILE B C 1
ATOM 1786 O O . ILE B 1 81 ? 49.347 34.986 49.931 1.00 22.46 78 ILE B O 1
ATOM 1791 N N . GLY B 1 82 ? 50.585 33.223 50.544 1.00 21.77 79 GLY B N 1
ATOM 1792 C CA . GLY B 1 82 ? 49.462 32.312 50.381 1.00 21.12 79 GLY B CA 1
ATOM 1793 C C . GLY B 1 82 ? 48.660 32.291 51.660 1.00 21.28 79 GLY B C 1
ATOM 1794 O O . GLY B 1 82 ? 48.648 33.267 52.421 1.00 21.57 79 GLY B O 1
ATOM 1795 N N . ASN B 1 83 ? 48.006 31.168 51.929 1.00 20.62 80 ASN B N 1
ATOM 1796 C CA . ASN B 1 83 ? 47.198 31.063 53.132 1.00 19.82 80 ASN B CA 1
ATOM 1797 C C . ASN B 1 83 ? 48.080 30.616 54.304 1.00 19.10 80 ASN B C 1
ATOM 1798 O O . ASN B 1 83 ? 48.210 31.341 55.288 1.00 19.88 80 ASN B O 1
ATOM 1803 N N . THR B 1 84 ? 48.698 29.445 54.171 1.00 17.40 81 THR B N 1
ATOM 1804 C CA . THR B 1 84 ? 49.551 28.884 55.195 1.00 17.45 81 THR B CA 1
ATOM 1805 C C . THR B 1 84 ? 51.024 28.952 54.771 1.00 18.58 81 THR B C 1
ATOM 1806 O O . THR B 1 84 ? 51.910 28.619 55.554 1.00 19.79 81 THR B O 1
ATOM 1810 N N . SER B 1 85 ? 51.273 29.391 53.537 1.00 18.33 82 SER B N 1
ATOM 1811 C CA . SER B 1 85 ? 52.597 29.405 52.947 1.00 17.92 82 SER B CA 1
ATOM 1812 C C . SER B 1 85 ? 52.943 30.763 52.358 1.00 17.91 82 SER B C 1
ATOM 1813 O O . SER B 1 85 ? 52.092 31.627 52.205 1.00 17.61 82 SER B O 1
ATOM 1816 N N . LEU B 1 86 ? 54.225 30.940 52.064 1.00 18.84 83 LEU B N 1
ATOM 1817 C CA . LEU B 1 86 ? 54.692 32.091 51.335 1.00 19.55 83 LEU B CA 1
ATOM 1818 C C . LEU B 1 86 ? 55.827 31.650 50.382 1.00 19.40 83 LEU B C 1
ATOM 1819 O O . LEU B 1 86 ? 56.528 30.652 50.628 1.00 18.92 83 LEU B O 1
ATOM 1824 N N . THR B 1 87 ? 55.973 32.389 49.291 1.00 19.12 84 THR B N 1
ATOM 1825 C CA . THR B 1 87 ? 57.051 32.179 48.331 1.00 19.72 84 THR B CA 1
ATOM 1826 C C . THR B 1 87 ? 57.985 33.360 48.369 1.00 19.80 84 THR B C 1
ATOM 1827 O O . THR B 1 87 ? 57.544 34.529 48.298 1.00 19.73 84 THR B O 1
ATOM 1831 N N . ILE B 1 88 ? 59.260 33.045 48.550 1.00 19.39 85 ILE B N 1
ATOM 1832 C CA . ILE B 1 88 ? 60.326 34.029 48.599 1.00 19.57 85 ILE B CA 1
ATOM 1833 C C . ILE B 1 88 ? 61.049 34.020 47.263 1.00 19.04 85 ILE B C 1
ATOM 1834 O O . ILE B 1 88 ? 61.335 32.935 46.730 1.00 17.74 85 ILE B O 1
ATOM 1839 N N . TYR B 1 89 ? 61.243 35.210 46.677 1.00 18.04 86 TYR B N 1
ATOM 1840 C CA . TYR B 1 89 ? 62.176 35.348 45.559 1.00 18.42 86 TYR B CA 1
ATOM 1841 C C . TYR B 1 89 ? 63.486 35.994 46.048 1.00 18.85 86 TYR B C 1
ATOM 1842 O O . TYR B 1 89 ? 63.486 36.994 46.794 1.00 19.35 86 TYR B O 1
ATOM 1851 N N . GLU B 1 90 ? 64.612 35.457 45.609 1.00 19.04 87 GLU B N 1
ATOM 1852 C CA . GLU B 1 90 ? 65.883 35.859 46.185 1.00 19.19 87 GLU B CA 1
ATOM 1853 C C . GLU B 1 90 ? 67.033 35.790 45.162 1.00 19.31 87 GLU B C 1
ATOM 1854 O O . GLU B 1 90 ? 67.051 34.925 44.261 1.00 20.34 87 GLU B O 1
ATOM 1860 N N . GLU B 1 91 ? 68.010 36.675 45.320 1.00 18.89 88 GLU B N 1
ATOM 1861 C CA . GLU B 1 91 ? 69.199 36.701 44.459 1.00 18.91 88 GLU B CA 1
ATOM 1862 C C . GLU B 1 91 ? 70.456 36.973 45.256 1.00 17.89 88 GLU B C 1
ATOM 1863 O O . GLU B 1 91 ? 70.404 37.663 46.284 1.00 17.23 88 GLU B O 1
ATOM 1869 N N . ILE B 1 92 ? 71.573 36.437 44.764 1.00 17.46 89 ILE B N 1
ATOM 1870 C CA . ILE B 1 92 ? 72.902 36.776 45.259 1.00 16.94 89 ILE B CA 1
ATOM 1871 C C . ILE B 1 92 ? 73.739 37.436 44.175 1.00 17.34 89 ILE B C 1
ATOM 1872 O O . ILE B 1 92 ? 73.847 36.905 43.083 1.00 17.21 89 ILE B O 1
ATOM 1877 N N . HIS B 1 93 ? 74.284 38.620 44.492 1.00 17.91 90 HIS B N 1
ATOM 1878 C CA . HIS B 1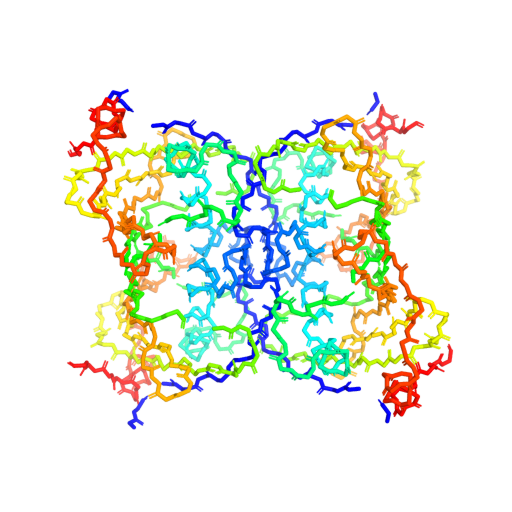 93 ? 75.129 39.389 43.598 1.00 18.14 90 HIS B CA 1
ATOM 1879 C C . HIS B 1 93 ? 76.543 39.451 44.179 1.00 18.59 90 HIS B C 1
ATOM 1880 O O . HIS B 1 93 ? 76.730 39.493 45.393 1.00 18.15 90 HIS B O 1
ATOM 1887 N N . GLN B 1 94 ? 77.522 39.487 43.290 1.00 19.07 91 GLN B N 1
ATOM 1888 C CA . GLN B 1 94 ? 78.883 39.791 43.645 1.00 19.93 91 GLN B CA 1
ATOM 1889 C C . GLN B 1 94 ? 79.406 40.675 42.511 1.00 21.01 91 GLN B C 1
ATOM 1890 O O . GLN B 1 94 ? 79.011 40.489 41.361 1.00 21.52 91 GLN B O 1
ATOM 1896 N N . ASN B 1 95 ? 80.247 41.653 42.842 1.00 22.51 92 ASN B N 1
ATOM 1897 C CA . ASN B 1 95 ? 80.858 42.560 41.847 1.00 23.76 92 ASN B CA 1
ATOM 1898 C C . ASN B 1 95 ? 79.822 43.206 40.917 1.00 24.04 92 ASN B C 1
ATOM 1899 O O . ASN B 1 95 ? 80.120 43.544 39.781 1.00 25.06 92 ASN B O 1
ATOM 1904 N N . GLY B 1 96 ? 78.603 43.373 41.413 1.00 24.31 93 GLY B N 1
ATOM 1905 C CA . GLY B 1 96 ? 77.531 43.977 40.641 1.00 24.46 93 GLY B CA 1
ATOM 1906 C C . GLY B 1 96 ? 76.880 43.075 39.609 1.00 24.41 93 GLY B C 1
ATOM 1907 O O . GLY B 1 96 ? 76.199 43.574 38.714 1.00 25.05 93 GLY B O 1
ATOM 1908 N N . VAL B 1 97 ? 77.078 41.762 39.731 1.00 23.74 94 VAL B N 1
ATOM 1909 C CA . VAL B 1 97 ? 76.604 40.785 38.742 1.00 23.11 94 VAL B CA 1
ATOM 1910 C C . VAL B 1 97 ? 75.707 39.803 39.481 1.00 22.66 94 VAL B C 1
ATOM 1911 O O . VAL B 1 97 ? 76.074 39.323 40.564 1.00 23.15 94 VAL B O 1
ATOM 1915 N N . VAL B 1 98 ? 74.527 39.514 38.934 1.00 21.35 95 VAL B N 1
ATOM 1916 C CA . VAL B 1 98 ? 73.668 38.509 39.544 1.00 20.65 95 VAL B CA 1
ATOM 1917 C C . VAL B 1 98 ? 74.345 37.155 39.378 1.00 20.69 95 VAL B C 1
ATOM 1918 O O . VAL B 1 98 ? 74.536 36.697 38.260 1.00 20.26 95 VAL B O 1
ATOM 1922 N N . CYS B 1 99 ? 74.708 36.510 40.489 1.00 20.45 96 CYS B N 1
ATOM 1923 C CA . CYS B 1 99 ? 75.357 35.200 40.382 1.00 20.87 96 CYS B CA 1
ATOM 1924 C C . CYS B 1 99 ? 74.486 34.008 40.670 1.00 21.00 96 CYS B C 1
ATOM 1925 O O . CYS B 1 99 ? 74.798 32.906 40.218 1.00 19.71 96 CYS B O 1
ATOM 1928 N N . ALA B 1 100 ? 73.432 34.212 41.463 1.00 21.16 97 ALA B N 1
ATOM 1929 C CA . ALA B 1 100 ? 72.487 33.144 41.756 1.00 21.56 97 ALA B CA 1
ATOM 1930 C C . ALA B 1 100 ? 71.094 33.715 41.920 1.00 21.92 97 ALA B C 1
ATOM 1931 O O . ALA B 1 100 ? 70.939 34.840 42.418 1.00 22.68 97 ALA B O 1
ATOM 1933 N N . LYS B 1 101 ? 70.095 32.963 41.467 1.00 22.28 98 LYS B N 1
ATOM 1934 C CA . LYS B 1 101 ? 68.678 33.363 41.554 1.00 22.94 98 LYS B CA 1
ATOM 1935 C C . LYS B 1 101 ? 67.946 32.206 42.187 1.00 22.89 98 LYS B C 1
ATOM 1936 O O . LYS B 1 101 ? 68.197 31.041 41.819 1.00 23.78 98 LYS B O 1
ATOM 1942 N N . GLY B 1 102 ? 67.060 32.508 43.135 1.00 21.16 99 GLY B N 1
ATOM 1943 C CA . GLY B 1 102 ? 66.402 31.480 43.922 1.00 20.29 99 GLY B CA 1
ATOM 1944 C C . GLY B 1 102 ? 64.920 31.733 44.139 1.00 20.07 99 GLY B C 1
ATOM 1945 O O . GLY B 1 102 ? 64.447 32.890 44.089 1.00 19.88 99 GLY B O 1
ATOM 1946 N N . ARG B 1 103 ? 64.198 30.658 44.403 1.00 19.81 100 ARG B N 1
ATOM 1947 C CA . ARG B 1 103 ? 62.856 30.718 44.922 1.00 20.85 100 ARG B CA 1
ATOM 1948 C C . ARG B 1 103 ? 62.709 29.708 46.022 1.00 21.30 100 ARG B C 1
ATOM 1949 O O . ARG B 1 103 ? 63.205 28.584 45.875 1.00 21.18 100 ARG B O 1
ATOM 1957 N N . SER B 1 104 ? 62.005 30.067 47.099 1.00 19.39 101 SER B N 1
ATOM 1958 C CA . SER B 1 104 ? 61.726 29.100 48.143 1.00 19.83 101 SER B CA 1
ATOM 1959 C C . SER B 1 104 ? 60.298 29.228 48.687 1.00 19.82 101 SER B C 1
ATOM 1960 O O . SER B 1 104 ? 59.677 30.313 48.664 1.00 18.59 101 SER B O 1
ATOM 1963 N N . VAL B 1 105 ? 59.778 28.114 49.173 1.00 19.37 102 VAL B N 1
ATOM 1964 C CA . VAL B 1 105 ? 58.436 28.117 49.729 1.00 19.34 102 VAL B CA 1
ATOM 1965 C C . VAL B 1 105 ? 58.503 27.626 51.164 1.00 19.73 102 VAL B C 1
ATOM 1966 O O . VAL B 1 105 ? 59.021 26.539 51.430 1.00 19.79 102 VAL B O 1
ATOM 1970 N N . TYR B 1 106 ? 57.985 28.446 52.077 1.00 20.35 103 TYR B N 1
ATOM 1971 C CA . TYR B 1 106 ? 57.869 28.110 53.487 1.00 21.10 103 TYR B CA 1
ATOM 1972 C C . TYR B 1 106 ? 56.415 27.959 53.914 1.00 21.00 103 TYR B C 1
ATOM 1973 O O . TYR B 1 106 ? 55.525 28.625 53.357 1.00 21.68 103 TYR B O 1
ATOM 1982 N N A VAL B 1 107 ? 56.170 27.093 54.899 0.50 21.27 104 VAL B N 1
ATOM 1983 N N B VAL B 1 107 ? 56.194 27.116 54.927 0.50 21.21 104 VAL B N 1
ATOM 1984 C CA A VAL B 1 107 ? 54.871 27.075 55.583 0.50 21.39 104 VAL B CA 1
ATOM 1985 C CA B VAL B 1 107 ? 54.897 26.964 55.606 0.50 21.31 104 VAL B CA 1
ATOM 1986 C C A VAL B 1 107 ? 54.979 27.554 57.033 0.50 21.86 104 VAL B C 1
ATOM 1987 C C B VAL B 1 107 ? 54.987 27.546 57.035 0.50 21.83 104 VAL B C 1
ATOM 1988 O O A VAL B 1 107 ? 56.010 27.372 57.711 0.50 21.23 104 VAL B O 1
ATOM 1989 O O B VAL B 1 107 ? 56.037 27.438 57.696 0.50 21.38 104 VAL B O 1
ATOM 1996 N N . ASN B 1 108 ? 53.912 28.208 57.476 1.00 22.27 105 ASN B N 1
ATOM 1997 C CA . ASN B 1 108 ? 53.789 28.678 58.830 1.00 23.52 105 ASN B CA 1
ATOM 1998 C C . ASN B 1 108 ? 53.260 27.471 59.612 1.00 24.85 105 ASN B C 1
ATOM 1999 O O . ASN B 1 108 ? 52.086 27.121 59.528 1.00 24.63 105 ASN B O 1
ATOM 2004 N N . PHE B 1 109 ? 54.142 26.791 60.326 1.00 26.18 106 PHE B N 1
ATOM 2005 C CA . PHE B 1 109 ? 53.742 25.564 60.973 1.00 28.73 106 PHE B CA 1
ATOM 2006 C C . PHE B 1 109 ? 53.590 25.848 62.424 1.00 29.89 106 PHE B C 1
ATOM 2007 O O . PHE B 1 109 ? 54.551 26.255 63.084 1.00 30.32 106 PHE B O 1
ATOM 2015 N N . ASN B 1 110 ? 52.378 25.666 62.930 1.00 31.81 107 ASN B N 1
ATOM 2016 C CA . ASN B 1 110 ? 52.140 25.898 64.336 1.00 33.60 107 ASN B CA 1
ATOM 2017 C C . ASN B 1 110 ? 52.454 24.618 65.094 1.00 34.76 107 ASN B C 1
ATOM 2018 O O . ASN B 1 110 ? 51.621 23.706 65.141 1.00 35.88 107 ASN B O 1
ATOM 2023 N N . PHE B 1 111 ? 53.655 24.561 65.679 1.00 35.82 108 PHE B N 1
ATOM 2024 C CA . PHE B 1 111 ? 54.119 23.399 66.441 1.00 37.05 108 PHE B CA 1
ATOM 2025 C C . PHE B 1 111 ? 53.294 23.158 67.720 1.00 37.79 108 PHE B C 1
ATOM 2026 O O . PHE B 1 111 ? 53.406 22.081 68.314 1.00 38.20 108 PHE B O 1
ATOM 2034 N N . ASP B 1 112 ? 52.469 24.138 68.124 1.00 38.57 109 ASP B N 1
ATOM 2035 C CA . ASP B 1 112 ? 51.575 24.017 69.302 1.00 39.97 109 ASP B CA 1
ATOM 2036 C C . ASP B 1 112 ? 50.273 23.270 69.006 1.00 40.32 109 ASP B C 1
ATOM 2037 O O . ASP B 1 112 ? 49.816 22.440 69.810 1.00 40.58 109 ASP B O 1
ATOM 2042 N N . THR B 1 113 ? 49.659 23.621 67.873 1.00 40.82 110 THR B N 1
ATOM 2043 C CA . THR B 1 113 ? 48.417 22.991 67.396 1.00 40.02 110 THR B CA 1
ATOM 2044 C C . THR B 1 113 ? 48.716 21.825 66.463 1.00 40.09 110 THR B C 1
ATOM 2045 O O . THR B 1 113 ? 47.799 21.120 66.047 1.00 40.19 110 THR B O 1
ATOM 2049 N N . GLY B 1 114 ? 49.992 21.652 66.116 1.00 39.81 111 GLY B N 1
ATOM 2050 C CA . GLY B 1 114 ? 50.458 20.472 65.391 1.00 40.14 111 GLY B CA 1
ATOM 2051 C C . GLY B 1 114 ? 50.288 20.496 63.882 1.00 40.15 111 GLY B C 1
ATOM 2052 O O . GLY B 1 114 ? 50.725 19.567 63.187 1.00 41.10 111 GLY B O 1
ATOM 2053 N N . ARG B 1 115 ? 49.666 21.547 63.358 1.00 39.32 112 ARG B N 1
ATOM 2054 C CA . ARG B 1 115 ? 49.452 21.651 61.910 1.00 37.90 112 ARG B CA 1
ATOM 2055 C C . ARG B 1 115 ? 49.798 23.035 61.329 1.00 35.66 112 ARG B C 1
ATOM 2056 O O . ARG B 1 115 ? 50.100 23.964 62.081 1.00 35.67 112 ARG B O 1
ATOM 2064 N N . PRO B 1 116 ? 49.778 23.176 59.987 1.00 33.62 113 PRO B N 1
ATOM 2065 C CA . PRO B 1 116 ? 50.007 24.491 59.389 1.00 31.75 113 PRO B CA 1
ATOM 2066 C C . PRO B 1 116 ? 48.987 25.527 59.839 1.00 30.37 113 PRO B C 1
ATOM 2067 O O . PRO B 1 116 ? 47.819 25.216 60.015 1.00 30.31 113 PRO B O 1
ATOM 2071 N N . GLU B 1 117 ? 49.450 26.754 60.026 1.00 28.61 114 GLU B N 1
ATOM 2072 C CA . GLU B 1 117 ? 48.630 27.845 60.503 1.00 27.10 114 GLU B CA 1
ATOM 2073 C C . GLU B 1 117 ? 48.475 28.879 59.386 1.00 25.33 114 GLU B C 1
ATOM 2074 O O . GLU B 1 117 ? 49.455 29.336 58.855 1.00 25.23 114 GLU B O 1
ATOM 2080 N N . PRO B 1 118 ? 47.243 29.274 59.048 1.00 24.70 115 PRO B N 1
ATOM 2081 C CA . PRO B 1 118 ? 47.168 30.426 58.153 1.00 23.61 115 PRO B CA 1
ATOM 2082 C C . PRO B 1 118 ? 47.949 31.575 58.774 1.00 23.54 115 PRO B C 1
ATOM 2083 O O . PRO B 1 118 ? 47.927 31.778 60.000 1.00 24.71 115 PRO B O 1
ATOM 2087 N N . ILE B 1 119 ? 48.663 32.297 57.932 1.00 22.45 116 ILE B N 1
ATOM 2088 C CA . ILE B 1 119 ? 49.496 33.389 58.366 1.00 21.70 116 ILE B CA 1
ATOM 2089 C C . ILE B 1 119 ? 48.575 34.425 59.035 1.00 21.89 116 ILE B C 1
ATOM 2090 O O . ILE B 1 119 ? 47.594 34.874 58.419 1.00 21.73 116 ILE B O 1
ATOM 2095 N N . PRO B 1 120 ? 48.875 34.785 60.302 1.00 21.73 117 PRO B N 1
ATOM 2096 C CA . PRO B 1 120 ? 48.055 35.733 61.054 1.00 21.65 117 PRO B CA 1
ATOM 2097 C C . PRO B 1 120 ? 47.996 37.074 60.333 1.00 21.94 117 PRO B C 1
ATOM 2098 O O . PRO B 1 120 ? 48.953 37.446 59.630 1.00 20.89 117 PRO B O 1
ATOM 2102 N N . ASP B 1 121 ? 46.895 37.797 60.513 1.00 22.80 118 ASP B N 1
ATOM 2103 C CA . ASP B 1 121 ? 46.669 39.028 59.756 1.00 24.32 118 ASP B CA 1
ATOM 2104 C C . ASP B 1 121 ? 47.788 40.046 59.934 1.00 23.96 118 ASP B C 1
ATOM 2105 O O . ASP B 1 121 ? 48.123 40.762 58.992 1.00 23.63 118 ASP B O 1
ATOM 2110 N N . ASP B 1 122 ? 48.372 40.088 61.131 1.00 24.37 119 ASP B N 1
ATOM 2111 C CA . ASP B 1 122 ? 49.399 41.083 61.462 1.00 24.16 119 ASP B CA 1
ATOM 2112 C C . ASP B 1 122 ? 50.728 40.853 60.722 1.00 23.82 119 ASP B C 1
ATOM 2113 O O . ASP B 1 122 ? 51.362 41.812 60.258 1.00 23.78 119 ASP B O 1
ATOM 2118 N N . ILE B 1 123 ? 51.138 39.590 60.606 1.00 22.35 120 ILE B N 1
ATOM 2119 C CA . ILE B 1 123 ? 52.304 39.224 59.821 1.00 22.29 120 ILE B CA 1
ATOM 2120 C C . ILE B 1 123 ? 52.041 39.501 58.331 1.00 21.85 120 ILE B C 1
ATOM 2121 O O . ILE B 1 123 ? 52.889 40.045 57.655 1.00 20.70 120 ILE B O 1
ATOM 2126 N N . ARG B 1 124 ? 50.838 39.155 57.854 1.00 22.01 121 ARG B N 1
ATOM 2127 C CA . ARG B 1 124 ? 50.445 39.345 56.463 1.00 21.94 121 ARG B CA 1
ATOM 2128 C C . ARG B 1 124 ? 50.659 40.814 56.052 1.00 21.41 121 ARG B C 1
ATOM 2129 O O . ARG B 1 124 ? 51.263 41.098 55.023 1.00 21.29 121 ARG B O 1
ATOM 2137 N N . VAL B 1 125 ? 50.169 41.749 56.870 1.00 20.40 122 VAL B N 1
ATOM 2138 C CA . VAL B 1 125 ? 50.326 43.177 56.612 1.00 19.90 122 VAL B CA 1
ATOM 2139 C C . VAL B 1 125 ? 51.811 43.602 56.557 1.00 19.70 122 VAL B C 1
ATOM 2140 O O . VAL B 1 125 ? 52.209 44.381 55.686 1.00 18.25 122 VAL B O 1
ATOM 2144 N N . LYS B 1 126 ? 52.607 43.111 57.506 1.00 19.50 123 LYS B N 1
ATOM 2145 C CA . LYS B 1 126 ? 54.043 43.411 57.558 1.00 20.84 123 LYS B CA 1
ATOM 2146 C C . LYS B 1 126 ? 54.810 42.745 56.401 1.00 21.57 123 LYS B C 1
ATOM 2147 O O . LYS B 1 126 ? 55.690 43.369 55.822 1.00 22.19 123 LYS B O 1
ATOM 2153 N N . LEU B 1 127 ? 54.500 41.492 56.066 1.00 21.77 124 LEU B N 1
ATOM 2154 C CA . LEU B 1 127 ? 55.117 40.848 54.877 1.00 23.14 124 LEU B CA 1
ATOM 2155 C C . LEU B 1 127 ? 54.850 41.657 53.594 1.00 24.49 124 LEU B C 1
ATOM 2156 O O . LEU B 1 127 ? 55.666 41.687 52.686 1.00 24.93 124 LEU B O 1
ATOM 2161 N N . ARG B 1 128 ? 53.701 42.312 53.529 1.00 26.49 125 ARG B N 1
ATOM 2162 C CA . ARG B 1 128 ? 53.316 43.053 52.336 1.00 29.14 125 ARG B CA 1
ATOM 2163 C C . ARG B 1 128 ? 54.276 44.228 52.087 1.00 29.70 125 ARG B C 1
ATOM 2164 O O . ARG B 1 128 ? 54.342 44.748 50.974 1.00 29.68 125 ARG B O 1
ATOM 2172 N N . GLU B 1 129 ? 55.019 44.618 53.126 1.00 30.98 126 GLU B N 1
ATOM 2173 C CA . GLU B 1 129 ? 55.976 45.737 53.059 1.00 33.01 126 GLU B CA 1
ATOM 2174 C C . GLU B 1 129 ? 57.212 45.347 52.266 1.00 33.30 126 GLU B C 1
ATOM 2175 O O . GLU B 1 129 ? 58.030 46.202 51.930 1.00 33.40 126 GLU B O 1
ATOM 2181 N N . HIS B 1 130 ? 57.360 44.054 51.981 1.00 34.06 127 HIS B N 1
ATOM 2182 C CA . HIS B 1 130 ? 58.615 43.543 51.420 1.00 34.63 127 HIS B CA 1
ATOM 2183 C C . HIS B 1 130 ? 58.422 42.652 50.215 1.00 35.21 127 HIS B C 1
ATOM 2184 O O . HIS B 1 130 ? 59.225 41.740 49.989 1.00 33.99 127 HIS B O 1
ATOM 2191 N N . VAL B 1 131 ? 57.371 42.917 49.436 1.00 36.41 128 VAL B N 1
ATOM 2192 C CA . VAL B 1 131 ? 57.139 42.116 48.235 1.00 38.35 128 VAL B CA 1
ATOM 2193 C C . VAL B 1 131 ? 58.006 42.544 47.046 1.00 39.41 128 VAL B C 1
ATOM 2194 O O . VAL B 1 131 ? 58.320 43.736 46.867 1.00 39.90 128 VAL B O 1
ATOM 2198 N N . TRP B 1 132 ? 58.391 41.548 46.257 1.00 40.26 129 TRP B N 1
ATOM 2199 C CA . TRP B 1 132 ? 59.266 41.708 45.115 1.00 41.17 129 TRP B CA 1
ATOM 2200 C C . TRP B 1 132 ? 58.942 40.552 44.198 1.00 42.29 129 TRP B C 1
ATOM 2201 O O . TRP B 1 132 ? 59.237 39.404 44.532 1.00 42.82 129 TRP B O 1
ATOM 2212 N N . GLN B 1 133 ? 58.301 40.846 43.068 1.00 43.65 130 GLN B N 1
ATOM 2213 C CA . GLN B 1 133 ? 58.113 39.852 42.001 1.00 45.02 130 GLN B CA 1
ATOM 2214 C C . GLN B 1 133 ? 58.877 40.271 40.752 1.00 45.45 130 GLN B C 1
ATOM 2215 O O . GLN B 1 133 ? 58.584 41.334 40.176 1.00 45.91 130 GLN B O 1
ATOM 2221 N N . PRO B 1 134 ? 59.840 39.427 40.316 1.00 45.78 131 PRO B N 1
ATOM 2222 C CA . PRO B 1 134 ? 60.753 39.776 39.227 1.00 45.87 131 PRO B CA 1
ATOM 2223 C C . PRO B 1 134 ? 60.013 39.860 37.888 1.00 46.12 131 PRO B C 1
ATOM 2224 O O . PRO B 1 134 ? 58.864 39.410 37.787 1.00 46.28 131 PRO B O 1
ATOM 2228 N N . ALA C 1 3 ? 95.614 47.215 67.052 1.00 33.29 0 ALA C N 1
ATOM 2229 C CA . ALA C 1 3 ? 96.365 46.031 66.511 1.00 33.65 0 ALA C CA 1
ATOM 2230 C C . ALA C 1 3 ? 95.506 44.822 66.089 1.00 34.07 0 ALA C C 1
ATOM 2231 O O . ALA C 1 3 ? 95.797 44.186 65.080 1.00 34.31 0 ALA C O 1
ATOM 2241 N N . PHE C 1 5 ? 92.195 42.640 64.742 1.00 30.31 2 PHE C N 1
ATOM 2242 C CA . PHE C 1 5 ? 91.099 42.790 63.792 1.00 27.84 2 PHE C CA 1
ATOM 2243 C C . PHE C 1 5 ? 89.776 42.553 64.500 1.00 26.98 2 PHE C C 1
ATOM 2244 O O . PHE C 1 5 ? 89.728 41.850 65.510 1.00 25.95 2 PHE C O 1
ATOM 2252 N N . THR C 1 6 ? 88.708 43.150 63.978 1.00 25.33 3 THR C N 1
ATOM 2253 C CA . THR C 1 6 ? 87.389 43.025 64.561 1.00 25.15 3 THR C CA 1
ATOM 2254 C C . THR C 1 6 ? 86.425 42.716 63.422 1.00 24.88 3 THR C C 1
ATOM 2255 O O . THR C 1 6 ? 86.321 43.485 62.462 1.00 25.35 3 THR C O 1
ATOM 2259 N N . THR C 1 7 ? 85.714 41.607 63.556 1.00 23.65 4 THR C N 1
ATOM 2260 C CA . THR C 1 7 ? 84.822 41.074 62.523 1.00 23.30 4 THR C CA 1
ATOM 2261 C C . THR C 1 7 ? 83.471 40.769 63.168 1.00 23.03 4 THR C C 1
ATOM 2262 O O . THR C 1 7 ? 83.386 39.953 64.084 1.00 23.54 4 THR C O 1
ATOM 2266 N N . VAL C 1 8 ? 82.423 41.424 62.689 1.00 22.30 5 VAL C N 1
ATOM 2267 C CA . VAL C 1 8 ? 81.071 41.192 63.185 1.00 21.12 5 VAL C CA 1
ATOM 2268 C C . VAL C 1 8 ? 80.360 40.207 62.251 1.00 21.23 5 VAL C C 1
ATOM 2269 O O . VAL C 1 8 ? 80.375 40.366 61.014 1.00 21.31 5 VAL C O 1
ATOM 2273 N N . ILE C 1 9 ? 79.751 39.192 62.860 1.00 20.40 6 ILE C N 1
ATOM 2274 C CA . ILE C 1 9 ? 79.083 38.133 62.151 1.00 20.29 6 ILE C CA 1
ATOM 2275 C C . ILE C 1 9 ? 77.643 38.004 62.671 1.00 19.93 6 ILE C C 1
ATOM 2276 O O . ILE C 1 9 ? 77.387 38.128 63.874 1.00 19.13 6 ILE C O 1
ATOM 2281 N N . THR C 1 10 ? 76.719 37.790 61.735 1.00 19.86 7 THR C N 1
ATOM 2282 C CA . THR C 1 10 ? 75.335 37.480 62.037 1.00 19.72 7 THR C CA 1
ATOM 2283 C C . THR C 1 10 ? 75.177 35.972 61.961 1.00 18.96 7 THR C C 1
ATOM 2284 O O . THR C 1 10 ? 75.356 35.380 60.897 1.00 19.13 7 THR C O 1
ATOM 2288 N N . PRO C 1 11 ? 74.903 35.333 63.110 1.00 18.90 8 PRO C N 1
ATOM 2289 C CA . PRO C 1 11 ? 74.652 33.887 63.147 1.00 18.40 8 PRO C CA 1
ATOM 2290 C C . PRO C 1 11 ? 73.488 33.466 62.250 1.00 18.63 8 PRO C C 1
ATOM 2291 O O . PRO C 1 11 ? 72.559 34.241 62.017 1.00 18.66 8 PRO C O 1
ATOM 2295 N N . ARG C 1 12 ? 73.552 32.222 61.775 1.00 18.81 9 ARG C N 1
ATOM 2296 C CA . ARG C 1 12 ? 72.578 31.658 60.843 1.00 19.18 9 ARG C CA 1
ATOM 2297 C C . ARG C 1 12 ? 71.907 30.489 61.524 1.00 19.90 9 ARG C C 1
ATOM 2298 O O . ARG C 1 12 ? 72.511 29.858 62.379 1.00 20.63 9 ARG C O 1
ATOM 2306 N N . VAL C 1 13 ? 70.668 30.195 61.131 1.00 20.40 10 VAL C N 1
ATOM 2307 C CA . VAL C 1 13 ? 69.897 29.057 61.671 1.00 20.16 10 VAL C CA 1
ATOM 2308 C C . VAL C 1 13 ? 70.724 27.766 61.487 1.00 20.23 10 VAL C C 1
ATOM 2309 O O . VAL C 1 13 ? 70.852 26.937 62.394 1.00 20.59 10 VAL C O 1
ATOM 2313 N N . SER C 1 14 ? 71.341 27.631 60.318 1.00 20.16 11 SER C N 1
ATOM 2314 C CA . SER C 1 14 ? 72.093 26.426 59.991 1.00 19.14 11 SER C CA 1
ATOM 2315 C C . SER C 1 14 ? 73.321 26.234 60.893 1.00 19.38 11 SER C C 1
ATOM 2316 O O . SER C 1 14 ? 73.884 25.160 60.945 1.00 19.35 11 SER C O 1
ATOM 2319 N N . GLU C 1 15 ? 73.682 27.248 61.663 1.00 18.63 12 GLU C N 1
ATOM 2320 C CA . GLU C 1 15 ? 74.851 27.148 62.556 1.00 18.67 12 GLU C CA 1
ATOM 2321 C C . GLU C 1 15 ? 74.484 26.697 63.990 1.00 18.59 12 GLU C C 1
ATOM 2322 O O . GLU C 1 15 ? 75.343 26.508 64.810 1.00 18.52 12 GLU C O 1
ATOM 2328 N N . THR C 1 16 ? 73.208 26.476 64.263 1.00 18.24 13 THR C N 1
ATOM 2329 C CA . THR C 1 16 ? 72.794 25.933 65.553 1.00 18.22 13 THR C CA 1
ATOM 2330 C C . THR C 1 16 ? 72.764 24.406 65.423 1.00 18.50 13 THR C C 1
ATOM 2331 O O . THR C 1 16 ? 73.094 23.875 64.359 1.00 18.36 13 THR C O 1
ATOM 2335 N N . ASP C 1 17 ? 72.441 23.704 66.507 1.00 17.46 14 ASP C N 1
ATOM 2336 C CA . ASP C 1 17 ? 72.088 22.284 66.422 1.00 17.86 14 ASP C CA 1
ATOM 2337 C C . ASP C 1 17 ? 70.832 22.081 67.263 1.00 17.52 14 ASP C C 1
ATOM 2338 O O . ASP C 1 17 ? 70.340 23.032 67.837 1.00 17.61 14 ASP C O 1
ATOM 2343 N N . GLY C 1 18 ? 70.357 20.844 67.374 1.00 18.27 15 GLY C N 1
ATOM 2344 C CA . GLY C 1 18 ? 69.114 20.555 68.077 1.00 19.56 15 GLY C CA 1
ATOM 2345 C C . GLY C 1 18 ? 69.054 20.948 69.552 1.00 20.13 15 GLY C C 1
ATOM 2346 O O . GLY C 1 18 ? 67.976 20.996 70.124 1.00 20.23 15 GLY C O 1
ATOM 2347 N N . VAL C 1 19 ? 70.205 21.211 70.176 1.00 21.08 16 VAL C N 1
ATOM 2348 C CA . VAL C 1 19 ? 70.235 21.593 71.594 1.00 21.81 16 VAL C CA 1
ATOM 2349 C C . VAL C 1 19 ? 69.678 23.015 71.726 1.00 22.58 16 VAL C C 1
ATOM 2350 O O . VAL C 1 19 ? 69.177 23.429 72.806 1.00 22.45 16 VAL C O 1
ATOM 2354 N N . GLY C 1 20 ? 69.750 23.756 70.620 1.00 22.16 17 GLY C N 1
ATOM 2355 C CA . GLY C 1 20 ? 69.145 25.086 70.565 1.00 22.75 17 GLY C CA 1
ATOM 2356 C C . GLY C 1 20 ? 70.117 26.229 70.549 1.00 23.07 17 GLY C C 1
ATOM 2357 O O . GLY C 1 20 ? 69.717 27.396 70.434 1.00 23.95 17 GLY C O 1
ATOM 2358 N N . HIS C 1 21 ? 71.394 25.906 70.705 1.00 23.13 18 HIS C N 1
ATOM 2359 C CA . HIS C 1 21 ? 72.433 26.902 70.661 1.00 23.53 18 HIS C CA 1
ATOM 2360 C C . HIS C 1 21 ? 73.331 26.684 69.434 1.00 22.75 18 HIS C C 1
ATOM 2361 O O . HIS C 1 21 ? 73.174 25.689 68.709 1.00 22.61 18 HIS C O 1
ATOM 2368 N N . ILE C 1 22 ? 74.279 27.601 69.227 1.00 21.82 19 ILE C N 1
ATOM 2369 C CA . ILE C 1 22 ? 75.283 27.482 68.166 1.00 20.64 19 ILE C CA 1
ATOM 2370 C C . ILE C 1 22 ? 76.095 26.214 68.398 1.00 21.36 19 ILE C C 1
ATOM 2371 O O . ILE C 1 22 ? 76.530 25.955 69.525 1.00 20.06 19 ILE C O 1
ATOM 2376 N N . ASN C 1 23 ? 76.285 25.425 67.338 1.00 20.57 20 ASN C N 1
ATOM 2377 C CA . ASN C 1 23 ? 77.041 24.168 67.428 1.00 21.04 20 ASN C CA 1
ATOM 2378 C C . ASN C 1 23 ? 78.522 24.477 67.560 1.00 20.91 20 ASN C C 1
ATOM 2379 O O . ASN C 1 23 ? 79.021 25.452 66.980 1.00 21.24 20 ASN C O 1
ATOM 2384 N N . ASN C 1 24 ? 79.220 23.657 68.345 1.00 20.99 21 ASN C N 1
ATOM 2385 C CA . ASN C 1 24 ? 80.644 23.837 68.572 1.00 20.76 21 ASN C CA 1
ATOM 2386 C C . ASN C 1 24 ? 81.462 23.885 67.287 1.00 21.09 21 ASN C C 1
ATOM 2387 O O . ASN C 1 24 ? 82.505 24.566 67.243 1.00 21.65 21 ASN C O 1
ATOM 2392 N N . THR C 1 25 ? 81.004 23.215 66.224 1.00 20.20 22 THR C N 1
ATOM 2393 C CA . THR C 1 25 ? 81.798 23.191 64.998 1.00 20.05 22 THR C CA 1
ATOM 2394 C C . THR C 1 25 ? 81.704 24.519 64.247 1.00 20.14 22 THR C C 1
ATOM 2395 O O . THR C 1 25 ? 82.506 24.794 63.361 1.00 20.98 22 THR C O 1
ATOM 2399 N N . THR C 1 26 ? 80.755 25.368 64.626 1.00 20.39 23 THR C N 1
ATOM 2400 C CA . THR C 1 26 ? 80.644 26.711 64.015 1.00 20.38 23 THR C CA 1
ATOM 2401 C C . THR C 1 26 ? 81.754 27.619 64.528 1.00 19.26 23 THR C C 1
ATOM 2402 O O . THR C 1 26 ? 82.179 28.558 63.858 1.00 20.15 23 THR C O 1
ATOM 2406 N N . VAL C 1 27 ? 82.214 27.382 65.743 1.00 18.72 24 VAL C N 1
ATOM 2407 C CA . VAL C 1 27 ? 83.184 28.325 66.318 1.00 18.76 24 VAL C CA 1
ATOM 2408 C C . VAL C 1 27 ? 84.505 28.418 65.509 1.00 18.41 24 VAL C C 1
ATOM 2409 O O . VAL C 1 27 ? 84.969 29.533 65.228 1.00 18.67 24 VAL C O 1
ATOM 2413 N N . PRO C 1 28 ? 85.100 27.274 65.120 1.00 18.55 25 PRO C N 1
ATOM 2414 C CA . PRO C 1 28 ? 86.241 27.326 64.178 1.00 18.77 25 PRO C CA 1
ATOM 2415 C C . PRO C 1 28 ? 85.941 27.972 62.825 1.00 19.44 25 PRO C C 1
ATOM 2416 O O . PRO C 1 28 ? 86.844 28.540 62.210 1.00 20.18 25 PRO C O 1
ATOM 2420 N N . VAL C 1 29 ? 84.692 27.892 62.359 1.00 19.10 26 VAL C N 1
ATOM 2421 C CA . VAL C 1 29 ? 84.296 28.523 61.105 1.00 18.23 26 VAL C CA 1
ATOM 2422 C C . VAL C 1 29 ? 84.313 30.041 61.330 1.00 18.19 26 VAL C C 1
ATOM 2423 O O . VAL C 1 29 ? 84.800 30.811 60.492 1.00 18.51 26 VAL C O 1
ATOM 2427 N N . TRP C 1 30 ? 83.798 30.475 62.463 1.00 16.82 27 TRP C N 1
ATOM 2428 C CA . TRP C 1 30 ? 83.813 31.912 62.795 1.00 17.57 27 TRP C CA 1
ATOM 2429 C C . TRP C 1 30 ? 85.218 32.446 63.079 1.00 18.53 27 TRP C C 1
ATOM 2430 O O . TRP C 1 30 ? 85.564 33.540 62.672 1.00 19.23 27 TRP C O 1
ATOM 2441 N N . PHE C 1 31 ? 86.025 31.674 63.789 1.00 19.49 28 PHE C N 1
ATOM 2442 C CA . PHE C 1 31 ? 87.438 32.014 63.940 1.00 20.23 28 PHE C CA 1
ATOM 2443 C C . PHE C 1 31 ? 88.170 32.135 62.584 1.00 21.03 28 PHE C C 1
ATOM 2444 O O . PHE C 1 31 ? 88.928 33.089 62.374 1.00 21.68 28 PHE C O 1
ATOM 2452 N N . GLU C 1 32 ? 87.929 31.207 61.655 1.00 21.32 29 GLU C N 1
ATOM 2453 C CA . GLU C 1 32 ? 88.583 31.328 60.341 1.00 21.75 29 GLU C CA 1
ATOM 2454 C C . GLU C 1 32 ? 88.141 32.604 59.593 1.00 21.51 29 GLU C C 1
ATOM 2455 O O . GLU C 1 32 ? 88.911 33.192 58.845 1.00 21.02 29 GLU C O 1
ATOM 2461 N N . ALA C 1 33 ? 86.887 33.009 59.760 1.00 20.58 30 ALA C N 1
ATOM 2462 C CA . ALA C 1 33 ? 86.442 34.262 59.188 1.00 19.80 30 ALA C CA 1
ATOM 2463 C C . ALA C 1 33 ? 87.164 35.491 59.790 1.00 20.53 30 ALA C C 1
ATOM 2464 O O . ALA C 1 33 ? 87.389 36.482 59.089 1.00 20.62 30 ALA C O 1
ATOM 2466 N N . GLY C 1 34 ? 87.476 35.450 61.083 1.00 20.47 31 GLY C N 1
ATOM 2467 C CA . GLY C 1 34 ? 88.156 36.560 61.744 1.00 21.64 31 GLY C CA 1
ATOM 2468 C C . GLY C 1 34 ? 89.613 36.672 61.287 1.00 22.28 31 GLY C C 1
ATOM 2469 O O . GLY C 1 34 ? 90.232 37.720 61.433 1.00 22.73 31 GLY C O 1
ATOM 2470 N N . ARG C 1 35 ? 90.145 35.590 60.727 1.00 21.80 32 ARG C N 1
ATOM 2471 C CA . ARG C 1 35 ? 91.502 35.546 60.214 1.00 21.77 32 ARG C CA 1
ATOM 2472 C C . ARG C 1 35 ? 91.678 36.122 58.807 1.00 22.17 32 ARG C C 1
ATOM 2473 O O . ARG C 1 35 ? 92.804 36.172 58.307 1.00 22.23 32 ARG C O 1
ATOM 2481 N N . HIS C 1 36 ? 90.566 36.521 58.178 1.00 22.62 33 HIS C N 1
ATOM 2482 C CA . HIS C 1 36 ? 90.501 36.994 56.789 1.00 22.54 33 HIS C CA 1
ATOM 2483 C C . HIS C 1 36 ? 91.585 38.018 56.467 1.00 22.84 33 HIS C C 1
ATOM 2484 O O . HIS C 1 36 ? 92.301 37.884 55.467 1.00 22.64 33 HIS C O 1
ATOM 2491 N N . GLU C 1 37 ? 91.692 39.043 57.298 1.00 22.68 34 GLU C N 1
ATOM 2492 C CA . GLU C 1 37 ? 92.667 40.103 57.052 1.00 24.66 34 GLU C CA 1
ATOM 2493 C C . GLU C 1 37 ? 94.098 39.630 57.247 1.00 23.93 34 GLU C C 1
ATOM 2494 O O . GLU C 1 37 ? 95.010 40.170 56.631 1.00 24.21 34 GLU C O 1
ATOM 2500 N N . ILE C 1 38 ? 94.296 38.602 58.078 1.00 24.71 35 ILE C N 1
ATOM 2501 C CA . ILE C 1 38 ? 95.623 37.978 58.220 1.00 23.68 35 ILE C CA 1
ATOM 2502 C C . ILE C 1 38 ? 95.976 37.204 56.957 1.00 24.20 35 ILE C C 1
ATOM 2503 O O . ILE C 1 38 ? 97.093 37.354 56.442 1.00 24.29 35 ILE C O 1
ATOM 2508 N N . PHE C 1 39 ? 95.037 36.402 56.441 1.00 23.84 36 PHE C N 1
ATOM 2509 C CA . PHE C 1 39 ? 95.232 35.751 55.149 1.00 24.42 36 PHE C CA 1
ATOM 2510 C C . PHE C 1 39 ? 95.646 36.785 54.095 1.00 24.56 36 PHE C C 1
ATOM 2511 O O . PHE C 1 39 ? 96.514 36.518 53.257 1.00 24.39 36 PHE C O 1
ATOM 2519 N N . LYS C 1 40 ? 95.030 37.969 54.155 1.00 24.13 37 LYS C N 1
ATOM 2520 C CA . LYS C 1 40 ? 95.272 39.018 53.159 1.00 24.91 37 LYS C CA 1
ATOM 2521 C C . LYS C 1 40 ? 96.696 39.576 53.251 1.00 23.46 37 LYS C C 1
ATOM 2522 O O . LYS C 1 40 ? 97.290 39.970 52.246 1.00 22.27 37 LYS C O 1
ATOM 2528 N N . LEU C 1 41 ? 97.249 39.572 54.464 1.00 23.14 38 LEU C N 1
ATOM 2529 C CA . LEU C 1 41 ? 98.642 39.999 54.685 1.00 22.77 38 LEU C CA 1
ATOM 2530 C C . LEU C 1 41 ? 99.624 39.059 53.968 1.00 22.51 38 LEU C C 1
ATOM 2531 O O . LEU C 1 41 ? 100.619 39.502 53.378 1.00 22.92 38 LEU C O 1
ATOM 2536 N N . PHE C 1 42 ? 99.350 37.761 54.061 1.00 21.81 39 PHE C N 1
ATOM 2537 C CA . PHE C 1 42 ? 100.082 36.733 53.324 1.00 21.19 39 PHE C CA 1
ATOM 2538 C C . PHE C 1 42 ? 99.812 36.750 51.821 1.00 21.34 39 PHE C C 1
ATOM 2539 O O . PHE C 1 42 ? 100.734 36.601 51.015 1.00 20.59 39 PHE C O 1
ATOM 2547 N N . THR C 1 43 ? 98.551 36.951 51.438 1.00 21.07 40 THR C N 1
ATOM 2548 C CA . THR C 1 43 ? 98.128 36.742 50.070 1.00 21.19 40 THR C CA 1
ATOM 2549 C C . THR C 1 43 ? 97.135 37.847 49.740 1.00 22.60 40 THR C C 1
ATOM 2550 O O . THR C 1 43 ? 95.928 37.626 49.835 1.00 22.90 40 THR C O 1
ATOM 2554 N N . PRO C 1 44 ? 97.635 39.043 49.354 1.00 23.48 41 PRO C N 1
ATOM 2555 C CA . PRO C 1 44 ? 96.787 40.238 49.161 1.00 24.13 41 PRO C CA 1
ATOM 2556 C C . PRO C 1 44 ? 95.480 40.056 48.376 1.00 24.84 41 PRO C C 1
ATOM 2557 O O . PRO C 1 44 ? 94.451 40.604 48.767 1.00 25.84 41 PRO C O 1
ATOM 2561 N N . ASP C 1 45 ? 95.515 39.322 47.281 1.00 25.52 42 ASP C N 1
ATOM 2562 C CA . ASP C 1 45 ? 94.322 39.150 46.471 1.00 26.40 42 ASP C CA 1
ATOM 2563 C C . ASP C 1 45 ? 93.562 37.858 46.744 1.00 26.02 42 ASP C C 1
ATOM 2564 O O . ASP C 1 45 ? 92.608 37.526 46.031 1.00 25.88 42 ASP C O 1
ATOM 2569 N N . LEU C 1 46 ? 94.000 37.128 47.761 1.00 25.47 43 LEU C N 1
ATOM 2570 C CA . LEU C 1 46 ? 93.318 35.911 48.235 1.00 25.18 43 LEU C CA 1
ATOM 2571 C C . LEU C 1 46 ? 93.133 34.857 47.145 1.00 25.02 43 LEU C C 1
ATOM 2572 O O . LEU C 1 46 ? 92.169 34.111 47.138 1.00 25.28 43 LEU C O 1
ATOM 2577 N N . SER C 1 47 ? 94.091 34.807 46.231 1.00 25.13 44 SER C N 1
ATOM 2578 C CA . SER C 1 47 ? 94.079 33.859 45.131 1.00 24.96 44 SER C CA 1
ATOM 2579 C C . SER C 1 47 ? 94.531 32.503 45.687 1.00 24.21 44 SER C C 1
ATOM 2580 O O . SER C 1 47 ? 95.496 32.445 46.433 1.00 24.40 44 SER C O 1
ATOM 2583 N N . PHE C 1 48 ? 93.828 31.426 45.356 1.00 23.82 45 PHE C N 1
ATOM 2584 C CA . PHE C 1 48 ? 94.206 30.110 45.850 1.00 23.88 45 PHE C CA 1
ATOM 2585 C C . PHE C 1 48 ? 95.441 29.567 45.171 1.00 24.90 45 PHE C C 1
ATOM 2586 O O . PHE C 1 48 ? 96.160 28.730 45.745 1.00 23.85 45 PHE C O 1
ATOM 2594 N N . LYS C 1 49 ? 95.719 30.100 43.981 1.00 25.21 46 LYS C N 1
ATOM 2595 C CA . LYS C 1 49 ? 96.927 29.776 43.242 1.00 26.50 46 LYS C CA 1
ATOM 2596 C C . LYS C 1 49 ? 98.142 30.226 44.018 1.00 25.65 46 LYS C C 1
ATOM 2597 O O . LYS C 1 49 ? 99.207 29.641 43.897 1.00 25.91 46 LYS C O 1
ATOM 2603 N N . ARG C 1 50 ? 97.990 31.280 44.803 1.00 24.63 47 ARG C N 1
ATOM 2604 C CA . ARG C 1 50 ? 99.111 31.780 45.577 1.00 24.50 47 ARG C CA 1
ATOM 2605 C C . ARG C 1 50 ? 98.942 31.642 47.109 1.00 23.81 47 ARG C C 1
ATOM 2606 O O . ARG C 1 50 ? 99.568 32.373 47.867 1.00 23.79 47 ARG C O 1
ATOM 2614 N N . TRP C 1 51 ? 98.125 30.683 47.544 1.00 23.37 48 TRP C N 1
ATOM 2615 C CA . TRP C 1 51 ? 97.903 30.443 48.959 1.00 23.41 48 TRP C CA 1
ATOM 2616 C C . TRP C 1 51 ? 99.189 29.985 49.652 1.00 24.65 48 TRP C C 1
ATOM 2617 O O . TRP C 1 51 ? 100.017 29.310 49.033 1.00 24.40 48 TRP C O 1
ATOM 2628 N N . ARG C 1 52 ? 99.344 30.367 50.913 1.00 25.96 49 ARG C N 1
ATOM 2629 C CA . ARG C 1 52 ? 100.539 30.100 51.717 1.00 28.70 49 ARG C CA 1
ATOM 2630 C C . ARG C 1 52 ? 100.172 29.478 53.061 1.00 30.14 49 ARG C C 1
ATOM 2631 O O . ARG C 1 52 ? 100.947 28.764 53.652 1.00 31.08 49 ARG C O 1
ATOM 2647 N N . VAL C 1 54 ? 98.766 27.191 56.007 1.00 29.46 51 VAL C N 1
ATOM 2648 C CA . VAL C 1 54 ? 98.309 25.873 56.402 1.00 26.89 51 VAL C CA 1
ATOM 2649 C C . VAL C 1 54 ? 98.280 25.862 57.934 1.00 25.62 51 VAL C C 1
ATOM 2650 O O . VAL C 1 54 ? 99.267 26.258 58.588 1.00 23.76 51 VAL C O 1
ATOM 2654 N N . ILE C 1 55 ? 97.142 25.447 58.497 1.00 23.20 52 ILE C N 1
ATOM 2655 C CA . ILE C 1 55 ? 97.007 25.344 59.933 1.00 21.80 52 ILE C CA 1
ATOM 2656 C C . ILE C 1 55 ? 97.726 24.078 60.424 1.00 21.24 52 ILE C C 1
ATOM 2657 O O . ILE C 1 55 ? 97.733 23.049 59.732 1.00 21.08 52 ILE C O 1
ATOM 2662 N N . ILE C 1 56 ? 98.383 24.166 61.587 1.00 20.53 53 ILE C N 1
ATOM 2663 C CA . ILE C 1 56 ? 99.056 22.998 62.160 1.00 19.47 53 ILE C CA 1
ATOM 2664 C C . ILE C 1 56 ? 98.474 22.638 63.528 1.00 19.73 53 ILE C C 1
ATOM 2665 O O . ILE C 1 56 ? 98.497 21.481 63.941 1.00 16.91 53 ILE C O 1
ATOM 2670 N N . ARG C 1 57 ? 97.897 23.635 64.202 1.00 21.22 54 ARG C N 1
ATOM 2671 C CA . ARG C 1 57 ? 97.318 23.437 65.533 1.00 22.83 54 ARG C CA 1
ATOM 2672 C C . ARG C 1 57 ? 96.182 24.405 65.810 1.00 24.40 54 ARG C C 1
ATOM 2673 O O . ARG C 1 57 ? 96.246 25.576 65.415 1.00 23.23 54 ARG C O 1
ATOM 2689 N N . GLU C 1 59 ? 93.265 25.343 69.173 1.00 25.11 56 GLU C N 1
ATOM 2690 C CA . GLU C 1 59 ? 92.573 25.059 70.439 1.00 24.59 56 GLU C CA 1
ATOM 2691 C C . GLU C 1 59 ? 91.445 26.035 70.705 1.00 22.90 56 GLU C C 1
ATOM 2692 O O . GLU C 1 59 ? 91.535 27.234 70.354 1.00 22.23 56 GLU C O 1
ATOM 2698 N N . VAL C 1 60 ? 90.357 25.514 71.263 1.00 20.26 57 VAL C N 1
ATOM 2699 C CA . VAL C 1 60 ? 89.187 26.340 71.523 1.00 18.91 57 VAL C CA 1
ATOM 2700 C C . VAL C 1 60 ? 88.734 26.073 72.933 1.00 18.59 57 VAL C C 1
ATOM 2701 O O . VAL C 1 60 ? 88.571 24.914 73.314 1.00 17.22 57 VAL C O 1
ATOM 2705 N N . ASP C 1 61 ? 88.551 27.144 73.694 1.00 18.85 58 ASP C N 1
ATOM 2706 C CA . ASP C 1 61 ? 87.832 27.086 74.974 1.00 20.46 58 ASP C CA 1
ATOM 2707 C C . ASP C 1 61 ? 86.416 27.643 74.781 1.00 19.83 58 ASP C C 1
ATOM 2708 O O . ASP C 1 61 ? 86.237 28.818 74.434 1.00 19.44 58 ASP C O 1
ATOM 2713 N N . TYR C 1 62 ? 85.416 26.820 75.046 1.00 20.29 59 TYR C N 1
ATOM 2714 C CA . TYR C 1 62 ? 84.024 27.244 74.962 1.00 19.95 59 TYR C CA 1
ATOM 2715 C C . TYR C 1 62 ? 83.615 27.741 76.340 1.00 20.88 59 TYR C C 1
ATOM 2716 O O . TYR C 1 62 ? 83.482 26.954 77.260 1.00 20.76 59 TYR C O 1
ATOM 2725 N N . VAL C 1 63 ? 83.428 29.048 76.469 1.00 20.80 60 VAL C N 1
ATOM 2726 C CA . VAL C 1 63 ? 83.260 29.683 77.784 1.00 22.53 60 VAL C CA 1
ATOM 2727 C C . VAL C 1 63 ? 81.780 29.862 78.145 1.00 22.48 60 VAL C C 1
ATOM 2728 O O . VAL C 1 63 ? 81.353 29.511 79.260 1.00 23.35 60 VAL C O 1
ATOM 2732 N N . ASN C 1 64 ? 81.017 30.444 77.220 1.00 22.36 61 ASN C N 1
ATOM 2733 C CA . ASN C 1 64 ? 79.558 30.533 77.327 1.00 22.60 61 ASN C CA 1
ATOM 2734 C C . ASN C 1 64 ? 78.877 30.136 76.019 1.00 22.50 61 ASN C C 1
ATOM 2735 O O . ASN C 1 64 ? 79.449 30.332 74.941 1.00 21.39 61 ASN C O 1
ATOM 2740 N N . GLN C 1 65 ? 77.647 29.613 76.110 1.00 23.19 62 GLN C N 1
ATOM 2741 C CA . GLN C 1 65 ? 76.875 29.232 74.910 1.00 24.45 62 GLN C CA 1
ATOM 2742 C C . GLN C 1 65 ? 76.476 30.469 74.115 1.00 24.56 62 GLN C C 1
ATOM 2743 O O . GLN C 1 65 ? 76.237 31.531 74.685 1.00 24.63 62 GLN C O 1
ATOM 2757 N N . TYR C 1 67 ? 73.937 32.056 70.830 1.00 23.05 64 TYR C N 1
ATOM 2758 C CA . TYR C 1 67 ? 72.623 31.830 70.287 1.00 22.86 64 TYR C CA 1
ATOM 2759 C C . TYR C 1 67 ? 72.464 32.510 68.934 1.00 22.08 64 TYR C C 1
ATOM 2760 O O . TYR C 1 67 ? 73.105 33.532 68.654 1.00 21.78 64 TYR C O 1
ATOM 2769 N N . TYR C 1 68 ? 71.647 31.896 68.095 1.00 20.17 65 TYR C N 1
ATOM 2770 C CA . TYR C 1 68 ? 71.084 32.528 66.921 1.00 20.41 65 TYR C CA 1
ATOM 2771 C C . TYR C 1 68 ? 70.239 33.732 67.330 1.00 20.78 65 TYR C C 1
ATOM 2772 O O . TYR C 1 68 ? 69.507 33.679 68.324 1.00 21.18 65 TYR C O 1
ATOM 2781 N N . GLY C 1 69 ? 70.353 34.817 66.585 1.00 21.32 66 GLY C N 1
ATOM 2782 C CA . GLY C 1 69 ? 69.465 35.940 66.776 1.00 21.64 66 GLY C CA 1
ATOM 2783 C C . GLY C 1 69 ? 70.086 37.225 67.297 1.00 22.68 66 GLY C C 1
ATOM 2784 O O . GLY C 1 69 ? 69.409 38.262 67.351 1.00 21.92 66 GLY C O 1
ATOM 2785 N N . GLN C 1 70 ? 71.354 37.154 67.692 1.00 22.54 67 GLN C N 1
ATOM 2786 C CA . GLN C 1 70 ? 72.106 38.329 68.124 1.00 23.35 67 GLN C CA 1
ATOM 2787 C C . GLN C 1 70 ? 73.485 38.204 67.457 1.00 22.48 67 GLN C C 1
ATOM 2788 O O . GLN C 1 70 ? 74.021 37.087 67.375 1.00 21.77 67 GLN C O 1
ATOM 2794 N N . ASP C 1 71 ? 74.049 39.318 66.972 1.00 21.39 68 ASP C N 1
ATOM 2795 C CA . ASP C 1 71 ? 75.362 39.275 66.317 1.00 20.81 68 ASP C CA 1
ATOM 2796 C C . ASP C 1 71 ? 76.452 38.901 67.303 1.00 20.01 68 ASP C C 1
ATOM 2797 O O . ASP C 1 71 ? 76.298 39.064 68.508 1.00 18.38 68 ASP C O 1
ATOM 2802 N N . VAL C 1 72 ? 77.547 38.378 66.764 1.00 19.64 69 VAL C N 1
ATOM 2803 C CA . VAL C 1 72 ? 78.711 38.015 67.536 1.00 18.69 69 VAL C CA 1
ATOM 2804 C C . VAL C 1 72 ? 79.852 38.824 66.957 1.00 19.27 69 VAL C C 1
ATOM 2805 O O . VAL C 1 72 ? 79.800 39.197 65.777 1.00 19.70 69 VAL C O 1
ATOM 2809 N N . THR C 1 73 ? 80.864 39.126 67.778 1.00 18.58 70 THR C N 1
ATOM 2810 C CA . THR C 1 73 ? 82.074 39.758 67.272 1.00 18.66 70 THR C CA 1
ATOM 2811 C C . THR C 1 73 ? 83.321 38.947 67.519 1.00 19.30 70 THR C C 1
ATOM 2812 O O . THR C 1 73 ? 83.615 38.527 68.656 1.00 18.62 70 THR C O 1
ATOM 2816 N N . VAL C 1 74 ? 84.065 38.765 66.437 1.00 20.36 71 VAL C N 1
ATOM 2817 C CA . VAL C 1 74 ? 85.351 38.081 66.474 1.00 20.29 71 VAL C CA 1
ATOM 2818 C C . VAL C 1 74 ? 86.502 39.080 66.524 1.00 21.31 71 VAL C C 1
ATOM 2819 O O . VAL C 1 74 ? 86.608 39.960 65.665 1.00 21.55 71 VAL C O 1
ATOM 2823 N N . TYR C 1 75 ? 87.330 38.929 67.561 1.00 21.48 72 TYR C N 1
ATOM 2824 C CA . TYR C 1 75 ? 88.587 39.640 67.738 1.00 21.91 72 TYR C CA 1
ATOM 2825 C C . TYR C 1 75 ? 89.742 38.687 67.493 1.00 21.65 72 TYR C C 1
ATOM 2826 O O . TYR C 1 75 ? 89.815 37.639 68.113 1.00 20.65 72 TYR C O 1
ATOM 2835 N N . THR C 1 76 ? 90.638 39.075 66.597 1.00 21.51 73 THR C N 1
ATOM 2836 C CA . THR C 1 76 ? 91.724 38.222 66.107 1.00 21.32 73 THR C CA 1
ATOM 2837 C C . THR C 1 76 ? 92.999 39.052 66.037 1.00 21.29 73 THR C C 1
ATOM 2838 O O . THR C 1 76 ? 93.001 40.124 65.459 1.00 20.87 73 THR C O 1
ATOM 2842 N N . GLY C 1 77 ? 94.075 38.537 66.614 1.00 21.53 74 GLY C N 1
ATOM 2843 C CA . GLY C 1 77 ? 95.373 39.205 66.580 1.00 22.01 74 GLY C CA 1
ATOM 2844 C C . GLY C 1 77 ? 96.459 38.161 66.554 1.00 22.54 74 GLY C C 1
ATOM 2845 O O . GLY C 1 77 ? 96.204 36.974 66.766 1.00 23.04 74 GLY C O 1
ATOM 2846 N N . ILE C 1 78 ? 97.675 38.609 66.280 1.00 23.46 75 ILE C N 1
ATOM 2847 C CA . ILE C 1 78 ? 98.830 37.745 66.231 1.00 23.22 75 ILE C CA 1
ATOM 2848 C C . ILE C 1 78 ? 99.546 37.716 67.567 1.00 24.25 75 ILE C C 1
ATOM 2849 O O . ILE C 1 78 ? 99.988 38.752 68.065 1.00 22.84 75 ILE C O 1
ATOM 2854 N N . GLU C 1 79 ? 99.634 36.519 68.151 1.00 24.78 76 GLU C N 1
ATOM 2855 C CA . GLU C 1 79 ? 100.236 36.369 69.482 1.00 26.65 76 GLU C CA 1
ATOM 2856 C C . GLU C 1 79 ? 101.756 36.169 69.434 1.00 26.22 76 GLU C C 1
ATOM 2857 O O . GLU C 1 79 ? 102.457 36.561 70.363 1.00 26.22 76 GLU C O 1
ATOM 2863 N N . ARG C 1 80 ? 102.257 35.548 68.376 1.00 26.25 77 ARG C N 1
ATOM 2864 C CA . ARG C 1 80 ? 103.697 35.374 68.212 1.00 28.19 77 ARG C CA 1
ATOM 2865 C C . ARG C 1 80 ? 104.017 35.100 66.753 1.00 27.33 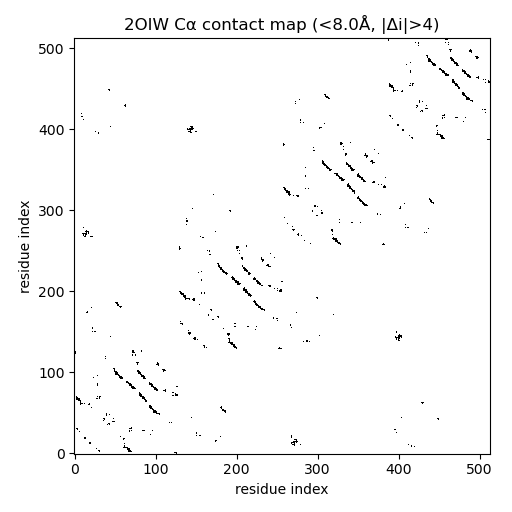77 ARG C C 1
ATOM 2866 O O . ARG C 1 80 ? 103.263 34.445 66.060 1.00 26.61 77 ARG C O 1
ATOM 2874 N N . ILE C 1 81 ? 105.138 35.643 66.291 1.00 27.36 78 ILE C N 1
ATOM 2875 C CA . ILE C 1 81 ? 105.624 35.412 64.930 1.00 26.73 78 ILE C CA 1
ATOM 2876 C C . ILE C 1 81 ? 106.891 34.591 65.079 1.00 26.96 78 ILE C C 1
ATOM 2877 O O . ILE C 1 81 ? 107.888 35.048 65.660 1.00 26.29 78 ILE C O 1
ATOM 2882 N N . GLY C 1 82 ? 106.817 33.334 64.644 1.00 26.89 79 GLY C N 1
ATOM 2883 C CA . GLY C 1 82 ? 107.977 32.454 64.670 1.00 25.78 79 GLY C CA 1
ATOM 2884 C C . GLY C 1 82 ? 108.688 32.609 63.334 1.00 26.04 79 GLY C C 1
ATOM 2885 O O . GLY C 1 82 ? 108.472 33.586 62.608 1.00 25.36 79 GLY C O 1
ATOM 2886 N N . ASN C 1 83 ? 109.518 31.632 62.999 1.00 25.64 80 ASN C N 1
ATOM 2887 C CA . ASN C 1 83 ? 110.275 31.633 61.755 1.00 25.95 80 ASN C CA 1
ATOM 2888 C C . ASN C 1 83 ? 109.381 31.268 60.572 1.00 24.92 80 ASN C C 1
ATOM 2889 O O . ASN C 1 83 ? 109.270 32.028 59.619 1.00 23.88 80 ASN C O 1
ATOM 2894 N N . THR C 1 84 ? 108.765 30.095 60.647 1.00 24.63 81 THR C N 1
ATOM 2895 C CA . THR C 1 84 ? 107.878 29.604 59.603 1.00 24.79 81 THR C CA 1
ATOM 2896 C C . THR C 1 84 ? 106.402 29.694 60.019 1.00 23.98 81 THR C C 1
ATOM 2897 O O . THR C 1 84 ? 105.529 29.496 59.203 1.00 23.49 81 THR C O 1
ATOM 2901 N N . SER C 1 85 ? 106.143 30.021 61.286 1.00 23.35 82 SER C N 1
ATOM 2902 C CA . SER C 1 85 ? 104.808 29.941 61.855 1.00 22.63 82 SER C CA 1
ATOM 2903 C C . SER C 1 85 ? 104.400 31.216 62.592 1.00 22.95 82 SER C C 1
ATOM 2904 O O . SER C 1 85 ? 105.236 32.069 62.921 1.00 22.50 82 SER C O 1
ATOM 2907 N N . LEU C 1 86 ? 103.101 31.335 62.855 1.00 22.38 83 LEU C N 1
ATOM 2908 C CA . LEU C 1 86 ? 102.606 32.396 63.687 1.00 22.75 83 LEU C CA 1
ATOM 2909 C C . LEU C 1 86 ? 101.475 31.829 64.484 1.00 22.19 83 LEU C C 1
ATOM 2910 O O . LEU C 1 86 ? 100.756 30.960 64.011 1.00 22.33 83 LEU C O 1
ATOM 2915 N N . THR C 1 87 ? 101.334 32.340 65.695 1.00 21.58 84 THR C N 1
ATOM 2916 C CA . THR C 1 87 ? 100.263 31.968 66.583 1.00 20.88 84 THR C CA 1
ATOM 2917 C C . THR C 1 87 ? 99.285 33.134 66.630 1.00 20.44 84 THR C C 1
ATOM 2918 O O . THR C 1 87 ? 99.662 34.307 66.814 1.00 19.33 84 THR C O 1
ATOM 2922 N N . ILE C 1 88 ? 98.031 32.782 66.385 1.00 20.43 85 ILE C N 1
ATOM 2923 C CA . ILE C 1 88 ? 96.929 33.684 66.393 1.00 19.66 85 ILE C CA 1
ATOM 2924 C C . ILE C 1 88 ? 96.110 33.467 67.677 1.00 20.68 85 ILE C C 1
ATOM 2925 O O . ILE C 1 88 ? 95.763 32.323 68.060 1.00 19.59 85 ILE C O 1
ATOM 2930 N N . TYR C 1 89 ? 95.791 34.581 68.318 1.00 20.16 86 TYR C N 1
ATOM 2931 C CA . TYR C 1 89 ? 94.917 34.590 69.465 1.00 20.73 86 TYR C CA 1
ATOM 2932 C C . TYR C 1 89 ? 93.607 35.252 69.046 1.00 20.75 86 TYR C C 1
ATOM 2933 O O . TYR C 1 89 ? 93.598 36.308 68.370 1.00 20.20 86 TYR C O 1
ATOM 2942 N N . GLU C 1 90 ? 92.505 34.659 69.493 1.00 20.34 87 GLU C N 1
ATOM 2943 C CA . GLU C 1 90 ? 91.189 35.043 69.003 1.00 20.38 87 GLU C CA 1
ATOM 2944 C C . GLU C 1 90 ? 90.116 34.847 70.081 1.00 20.43 87 GLU C C 1
ATOM 2945 O O . GLU C 1 90 ? 90.232 33.995 70.950 1.00 19.77 87 GLU C O 1
ATOM 2951 N N . GLU C 1 91 ? 89.103 35.696 70.067 1.00 21.30 88 GLU C N 1
ATOM 2952 C CA . GLU C 1 91 ? 88.001 35.596 71.008 1.00 21.85 88 GLU C CA 1
ATOM 2953 C C . GLU C 1 91 ? 86.723 35.834 70.249 1.00 22.19 88 GLU C C 1
ATOM 2954 O O . GLU C 1 91 ? 86.739 36.524 69.225 1.00 22.99 88 GLU C O 1
ATOM 2960 N N . ILE C 1 92 ? 85.611 35.264 70.728 1.00 22.16 89 ILE C N 1
ATOM 2961 C CA . ILE C 1 92 ? 84.302 35.590 70.178 1.00 20.94 89 ILE C CA 1
ATOM 2962 C C . ILE C 1 92 ? 83.378 36.051 71.296 1.00 21.16 89 ILE C C 1
ATOM 2963 O O . ILE C 1 92 ? 83.243 35.366 72.329 1.00 19.87 89 ILE C O 1
ATOM 2968 N N . HIS C 1 93 ? 82.775 37.222 71.064 1.00 20.60 90 HIS C N 1
ATOM 2969 C CA . HIS C 1 93 ? 81.906 37.916 72.002 1.00 20.17 90 HIS C CA 1
ATOM 2970 C C . HIS C 1 93 ? 80.468 37.914 71.486 1.00 19.50 90 HIS C C 1
ATOM 2971 O O . HIS C 1 93 ? 80.234 38.063 70.285 1.00 18.87 90 HIS C O 1
ATOM 2978 N N . GLN C 1 94 ? 79.519 37.760 72.401 1.00 18.78 91 GLN C N 1
ATOM 2979 C CA . GLN C 1 94 ? 78.107 37.988 72.111 1.00 19.19 91 GLN C CA 1
ATOM 2980 C C . GLN C 1 94 ? 77.456 38.658 73.327 1.00 20.28 91 GLN C C 1
ATOM 2981 O O . GLN C 1 94 ? 77.723 38.281 74.472 1.00 20.40 91 GLN C O 1
ATOM 2987 N N . ASN C 1 95 ? 76.617 39.661 73.077 1.00 21.84 92 ASN C N 1
ATOM 2988 C CA . ASN C 1 95 ? 75.926 40.387 74.155 1.00 22.50 92 ASN C CA 1
ATOM 2989 C C . ASN C 1 95 ? 76.928 40.987 75.121 1.00 22.92 92 ASN C C 1
ATOM 2990 O O . ASN C 1 95 ? 76.679 41.049 76.323 1.00 22.61 92 ASN C O 1
ATOM 2995 N N . GLY C 1 96 ? 78.072 41.410 74.584 1.00 23.52 93 GLY C N 1
ATOM 2996 C CA . GLY C 1 96 ? 79.134 42.030 75.368 1.00 23.53 93 GLY C CA 1
ATOM 2997 C C . GLY C 1 96 ? 79.929 41.078 76.247 1.00 24.59 93 GLY C C 1
ATOM 2998 O O . GLY C 1 96 ? 80.690 41.528 77.100 1.00 24.45 93 GLY C O 1
ATOM 2999 N N . VAL C 1 97 ? 79.762 39.765 76.056 1.00 23.91 94 VAL C N 1
ATOM 3000 C CA . VAL C 1 97 ? 80.359 38.770 76.952 1.00 23.90 94 VAL C CA 1
ATOM 3001 C C . VAL C 1 97 ? 81.235 37.863 76.105 1.00 23.83 94 VAL C C 1
ATOM 3002 O O . VAL C 1 97 ? 80.793 37.407 75.047 1.00 22.97 94 VAL C O 1
ATOM 3006 N N . VAL C 1 98 ? 82.482 37.632 76.532 1.00 23.40 95 VAL C N 1
ATOM 3007 C CA . VAL C 1 98 ? 83.328 36.641 75.834 1.00 23.50 95 VAL C CA 1
ATOM 3008 C C . VAL C 1 98 ? 82.725 35.219 75.937 1.00 22.40 95 VAL C C 1
ATOM 3009 O O . VAL C 1 98 ? 82.452 34.733 77.016 1.00 20.56 95 VAL C O 1
ATOM 3013 N N . CYS C 1 99 ? 82.482 34.579 74.798 1.00 22.14 96 CYS C N 1
ATOM 3014 C CA . CYS C 1 99 ? 81.925 33.240 74.803 1.00 22.19 96 CYS C CA 1
ATOM 3015 C C . CYS C 1 99 ? 82.835 32.108 74.333 1.00 22.17 96 CYS C C 1
ATOM 3016 O O . CYS C 1 99 ? 82.516 30.940 74.580 1.00 22.24 96 CYS C O 1
ATOM 3019 N N . ALA C 1 100 ? 83.914 32.448 73.623 1.00 21.08 97 ALA C N 1
ATOM 3020 C CA . ALA C 1 100 ? 84.920 31.482 73.176 1.00 21.62 97 ALA C CA 1
ATOM 3021 C C . ALA C 1 100 ? 86.260 32.173 73.017 1.00 21.83 97 ALA C C 1
ATOM 3022 O O . ALA C 1 100 ? 86.323 33.359 72.658 1.00 21.48 97 ALA C O 1
ATOM 3024 N N . LYS C 1 101 ? 87.314 31.439 73.341 1.00 22.18 98 LYS C N 1
ATOM 3025 C CA . LYS C 1 101 ? 88.711 31.914 73.245 1.00 22.24 98 LYS C CA 1
ATOM 3026 C C . LYS C 1 101 ? 89.443 30.847 72.451 1.00 22.65 98 LYS C C 1
ATOM 3027 O O . LYS C 1 101 ? 89.147 29.661 72.602 1.00 22.35 98 LYS C O 1
ATOM 3033 N N . GLY C 1 102 ? 90.356 31.261 71.571 1.00 22.65 99 GLY C N 1
ATOM 3034 C CA . GLY C 1 102 ? 91.018 30.321 70.679 1.00 21.72 99 GLY C CA 1
ATOM 3035 C C . GLY C 1 102 ? 92.475 30.699 70.466 1.00 22.64 99 GLY C C 1
ATOM 3036 O O . GLY C 1 102 ? 92.869 31.864 70.577 1.00 22.03 99 GLY C O 1
ATOM 3037 N N . ARG C 1 103 ? 93.274 29.699 70.154 1.00 22.72 100 ARG C N 1
ATOM 3038 C CA . ARG C 1 103 ? 94.651 29.914 69.779 1.00 23.58 100 ARG C CA 1
ATOM 3039 C C . ARG C 1 103 ? 94.873 29.000 68.597 1.00 22.80 100 ARG C C 1
ATOM 3040 O O . ARG C 1 103 ? 94.524 27.823 68.638 1.00 22.37 100 ARG C O 1
ATOM 3048 N N . SER C 1 104 ? 95.363 29.543 67.501 1.00 22.25 101 SER C N 1
ATOM 3049 C CA . SER C 1 104 ? 95.676 28.700 66.352 1.00 21.99 101 SER C CA 1
ATOM 3050 C C . SER C 1 104 ? 97.094 28.966 65.850 1.00 21.18 101 SER C C 1
ATOM 3051 O O . SER C 1 104 ? 97.604 30.092 65.973 1.00 21.42 101 SER C O 1
ATOM 3054 N N . VAL C 1 105 ? 97.727 27.919 65.327 1.00 20.21 102 VAL C N 1
ATOM 3055 C CA . VAL C 1 105 ? 99.066 28.009 64.744 1.00 19.38 102 VAL C CA 1
ATOM 3056 C C . VAL C 1 105 ? 99.036 27.656 63.245 1.00 18.94 102 VAL C C 1
ATOM 3057 O O . VAL C 1 105 ? 98.630 26.566 62.848 1.00 18.15 102 VAL C O 1
ATOM 3061 N N . TYR C 1 106 ? 99.471 28.598 62.421 1.00 18.98 103 TYR C N 1
ATOM 3062 C CA . TYR C 1 106 ? 99.597 28.355 60.980 1.00 18.83 103 TYR C CA 1
ATOM 3063 C C . TYR C 1 106 ? 101.064 28.382 60.607 1.00 19.79 103 TYR C C 1
ATOM 3064 O O . TYR C 1 106 ? 101.860 29.028 61.275 1.00 19.34 103 TYR C O 1
ATOM 3073 N N . VAL C 1 107 ? 101.417 27.702 59.527 1.00 20.72 104 VAL C N 1
ATOM 3074 C CA . VAL C 1 107 ? 102.719 27.859 58.910 1.00 21.52 104 VAL C CA 1
ATOM 3075 C C . VAL C 1 107 ? 102.580 28.453 57.512 1.00 22.20 104 VAL C C 1
ATOM 3076 O O . VAL C 1 107 ? 101.563 28.278 56.847 1.00 22.55 104 VAL C O 1
ATOM 3080 N N . ASN C 1 108 ? 103.615 29.169 57.083 1.00 23.01 105 ASN C N 1
ATOM 3081 C CA . ASN C 1 108 ? 103.783 29.581 55.701 1.00 23.74 105 ASN C CA 1
ATOM 3082 C C . ASN C 1 108 ? 104.277 28.357 54.933 1.00 24.76 105 ASN C C 1
ATOM 3083 O O . ASN C 1 108 ? 105.322 27.805 55.258 1.00 25.63 105 ASN C O 1
ATOM 3088 N N . PHE C 1 109 ? 103.518 27.904 53.946 1.00 24.89 106 PHE C N 1
ATOM 3089 C CA . PHE C 1 109 ? 103.744 26.595 53.344 1.00 26.30 106 PHE C CA 1
ATOM 3090 C C . PHE C 1 109 ? 104.010 26.811 51.871 1.00 27.15 106 PHE C C 1
ATOM 3091 O O . PHE C 1 109 ? 103.374 27.667 51.260 1.00 27.62 106 PHE C O 1
ATOM 3099 N N . ASN C 1 110 ? 104.973 26.089 51.311 1.00 28.54 107 ASN C N 1
ATOM 3100 C CA . ASN C 1 110 ? 105.229 26.156 49.867 1.00 30.18 107 ASN C CA 1
ATOM 3101 C C . ASN C 1 110 ? 104.657 24.886 49.302 1.00 30.92 107 ASN C C 1
ATOM 3102 O O . ASN C 1 110 ? 105.069 23.787 49.688 1.00 30.97 107 ASN C O 1
ATOM 3107 N N . PHE C 1 111 ? 103.656 25.039 48.442 1.00 31.97 108 PHE C N 1
ATOM 3108 C CA . PHE C 1 111 ? 102.984 23.884 47.841 1.00 33.01 108 PHE C CA 1
ATOM 3109 C C . PHE C 1 111 ? 103.786 23.357 46.645 1.00 34.31 108 PHE C C 1
ATOM 3110 O O . PHE C 1 111 ? 103.729 22.167 46.315 1.00 33.94 108 PHE C O 1
ATOM 3118 N N . ASP C 1 112 ? 104.535 24.265 46.013 1.00 36.17 109 ASP C N 1
ATOM 3119 C CA . ASP C 1 112 ? 105.465 23.923 44.928 1.00 37.83 109 ASP C CA 1
ATOM 3120 C C . ASP C 1 112 ? 106.579 23.000 45.454 1.00 38.04 109 ASP C C 1
ATOM 3121 O O . ASP C 1 112 ? 107.041 22.111 44.742 1.00 38.54 109 ASP C O 1
ATOM 3126 N N . THR C 1 113 ? 106.986 23.188 46.708 1.00 38.21 110 THR C N 1
ATOM 3127 C CA . THR C 1 113 ? 108.033 22.352 47.315 1.00 38.04 110 THR C CA 1
ATOM 3128 C C . THR C 1 113 ? 107.493 21.430 48.412 1.00 37.79 110 THR C C 1
ATOM 3129 O O . THR C 1 113 ? 108.205 20.564 48.905 1.00 37.48 110 THR C O 1
ATOM 3133 N N . GLY C 1 114 ? 106.233 21.636 48.793 1.00 37.82 111 GLY C N 1
ATOM 3134 C CA . GLY C 1 114 ? 105.534 20.782 49.768 1.00 36.70 111 GLY C CA 1
ATOM 3135 C C . GLY C 1 114 ? 106.079 20.816 51.182 1.00 36.29 111 GLY C C 1
ATOM 3136 O O . GLY C 1 114 ? 106.072 19.787 51.859 1.00 36.18 111 GLY C O 1
ATOM 3137 N N . ARG C 1 115 ? 106.541 21.995 51.630 1.00 35.33 112 ARG C N 1
ATOM 3138 C CA . ARG C 1 115 ? 107.204 22.183 52.948 1.00 34.65 112 ARG C CA 1
ATOM 3139 C C . ARG C 1 115 ? 106.849 23.555 53.552 1.00 32.96 112 ARG C C 1
ATOM 3140 O O . ARG C 1 115 ? 106.668 24.511 52.797 1.00 32.86 112 ARG C O 1
ATOM 3148 N N . PRO C 1 116 ? 106.781 23.664 54.903 1.00 31.61 113 PRO C N 1
ATOM 3149 C CA . PRO C 1 116 ? 106.701 25.003 55.518 1.00 30.82 113 PRO C CA 1
ATOM 3150 C C . PRO C 1 116 ? 107.994 25.763 55.240 1.00 30.10 113 PRO C C 1
ATOM 3151 O O . PRO C 1 116 ? 109.043 25.136 55.074 1.00 29.72 113 PRO C O 1
ATOM 3155 N N . GLU C 1 117 ? 107.931 27.090 55.165 1.00 28.90 114 GLU C N 1
ATOM 3156 C CA . GLU C 1 117 ? 109.117 27.883 54.877 1.00 27.82 114 GLU C CA 1
ATOM 3157 C C . GLU C 1 117 ? 109.108 29.184 55.667 1.00 26.06 114 GLU C C 1
ATOM 3158 O O . GLU C 1 117 ? 108.029 29.677 56.012 1.00 26.28 114 GLU C O 1
ATOM 3164 N N . PRO C 1 118 ? 110.304 29.749 55.945 1.00 24.77 115 PRO C N 1
ATOM 3165 C CA . PRO C 1 118 ? 110.337 31.025 56.664 1.00 23.40 115 PRO C CA 1
ATOM 3166 C C . PRO C 1 118 ? 109.376 32.069 56.058 1.00 22.26 115 PRO C C 1
ATOM 3167 O O . PRO C 1 118 ? 109.282 32.220 54.826 1.00 21.23 115 PRO C O 1
ATOM 3171 N N . ILE C 1 119 ? 108.646 32.741 56.930 1.00 20.49 116 ILE C N 1
ATOM 3172 C CA . ILE C 1 119 ? 107.826 33.866 56.532 1.00 20.65 116 ILE C CA 1
ATOM 3173 C C . ILE C 1 119 ? 108.780 34.907 55.926 1.00 20.45 116 ILE C C 1
ATOM 3174 O O . ILE C 1 119 ? 109.766 35.261 56.554 1.00 21.10 116 ILE C O 1
ATOM 3179 N N . PRO C 1 120 ? 108.510 35.376 54.695 1.00 20.52 117 PRO C N 1
ATOM 3180 C CA . PRO C 1 120 ? 109.393 36.411 54.149 1.00 21.31 117 PRO C CA 1
ATOM 3181 C C . PRO C 1 120 ? 109.331 37.779 54.847 1.00 22.28 117 PRO C C 1
ATOM 3182 O O . PRO C 1 120 ? 108.286 38.158 55.373 1.00 22.56 117 PRO C O 1
ATOM 3186 N N . ASP C 1 121 ? 110.433 38.519 54.781 1.00 22.96 118 ASP C N 1
ATOM 3187 C CA . ASP C 1 121 ? 110.574 39.824 55.436 1.00 24.61 118 ASP C CA 1
ATOM 3188 C C . ASP C 1 121 ? 109.401 40.752 55.157 1.00 25.18 118 ASP C C 1
ATOM 3189 O O . ASP C 1 121 ? 108.912 41.405 56.079 1.00 25.16 118 ASP C O 1
ATOM 3194 N N . ASP C 1 122 ? 108.950 40.794 53.897 1.00 25.02 119 ASP C N 1
ATOM 3195 C CA . ASP C 1 122 ? 107.888 41.716 53.494 1.00 26.09 119 ASP C CA 1
ATOM 3196 C C . ASP C 1 122 ? 106.531 41.358 54.103 1.00 24.53 119 ASP C C 1
ATOM 3197 O O . ASP C 1 122 ? 105.706 42.224 54.307 1.00 25.31 119 ASP C O 1
ATOM 3202 N N . ILE C 1 123 ? 106.291 40.089 54.388 1.00 23.42 120 ILE C N 1
ATOM 3203 C CA . ILE C 1 123 ? 105.102 39.724 55.127 1.00 22.48 120 ILE C CA 1
ATOM 3204 C C . ILE C 1 123 ? 105.288 40.004 56.639 1.00 21.91 120 ILE C C 1
ATOM 3205 O O . ILE C 1 123 ? 104.421 40.589 57.273 1.00 20.38 120 ILE C O 1
ATOM 3210 N N . ARG C 1 124 ? 106.428 39.580 57.196 1.00 21.31 121 ARG C N 1
ATOM 3211 C CA . ARG C 1 124 ? 106.768 39.791 58.613 1.00 21.45 121 ARG C CA 1
ATOM 3212 C C . ARG C 1 124 ? 106.526 41.253 59.046 1.00 20.70 121 ARG C C 1
ATOM 3213 O O . ARG C 1 124 ? 105.911 41.528 60.078 1.00 20.08 121 ARG C O 1
ATOM 3221 N N . VAL C 1 125 ? 107.014 42.167 58.223 1.00 20.28 122 VAL C N 1
ATOM 3222 C CA . VAL C 1 125 ? 106.791 43.591 58.366 1.00 20.74 122 VAL C CA 1
ATOM 3223 C C . VAL C 1 125 ? 105.300 43.915 58.539 1.00 20.74 122 VAL C C 1
ATOM 3224 O O . VAL C 1 125 ? 104.940 44.695 59.421 1.00 20.24 122 VAL C O 1
ATOM 3228 N N . LYS C 1 126 ? 104.439 43.300 57.728 1.00 20.72 123 LYS C N 1
ATOM 3229 C CA . LYS C 1 126 ? 102.990 43.506 57.851 1.00 21.74 123 LYS C CA 1
ATOM 3230 C C . LYS C 1 126 ? 102.382 42.939 59.135 1.00 22.10 123 LYS C C 1
ATOM 3231 O O . LYS C 1 126 ? 101.490 43.555 59.718 1.00 22.68 123 LYS C O 1
ATOM 3237 N N . LEU C 1 127 ? 102.855 41.761 59.553 1.00 22.36 124 LEU C N 1
ATOM 3238 C CA . LEU C 1 127 ? 102.325 41.044 60.725 1.00 23.34 124 LEU C CA 1
ATOM 3239 C C . LEU C 1 127 ? 102.591 41.737 62.075 1.00 23.74 124 LEU C C 1
ATOM 3240 O O . LEU C 1 127 ? 101.745 41.719 62.969 1.00 23.88 124 LEU C O 1
ATOM 3245 N N . ARG C 1 128 ? 103.768 42.336 62.197 1.00 24.37 125 ARG C N 1
ATOM 3246 C CA . ARG C 1 128 ? 104.199 43.051 63.401 1.00 26.04 125 ARG C CA 1
ATOM 3247 C C . ARG C 1 128 ? 103.233 44.136 63.841 1.00 25.73 125 ARG C C 1
ATOM 3248 O O . ARG C 1 128 ? 103.263 44.562 65.002 1.00 25.33 125 ARG C O 1
ATOM 3256 N N . GLU C 1 129 ? 102.381 44.582 62.918 1.00 25.46 126 GLU C N 1
ATOM 3257 C CA . GLU C 1 129 ? 101.457 45.667 63.209 1.00 25.55 126 GLU C CA 1
ATOM 3258 C C . GLU C 1 129 ? 100.160 45.160 63.805 1.00 25.35 126 GLU C C 1
ATOM 3259 O O . GLU C 1 129 ? 99.307 45.948 64.194 1.00 24.66 126 GLU C O 1
ATOM 3265 N N . HIS C 1 130 ? 100.020 43.839 63.878 1.00 25.09 127 HIS C N 1
ATOM 3266 C CA . HIS C 1 130 ? 98.788 43.253 64.359 1.00 25.48 127 HIS C CA 1
ATOM 3267 C C . HIS C 1 130 ? 99.082 42.274 65.470 1.00 26.53 127 HIS C C 1
ATOM 3268 O O . HIS C 1 130 ? 98.374 41.277 65.653 1.00 27.18 127 HIS C O 1
ATOM 3275 N N . VAL C 1 131 ? 100.114 42.610 66.249 1.00 27.58 128 VAL C N 1
ATOM 3276 C CA . VAL C 1 131 ? 100.465 41.837 67.434 1.00 28.51 128 VAL C CA 1
ATOM 3277 C C . VAL C 1 131 ? 99.500 42.133 68.595 1.00 29.41 128 VAL C C 1
ATOM 3278 O O . VAL C 1 131 ? 99.313 43.292 68.991 1.00 29.11 128 VAL C O 1
ATOM 3282 N N . TRP C 1 132 ? 98.865 41.073 69.091 1.00 29.66 129 TRP C N 1
ATOM 3283 C CA . TRP C 1 132 ? 97.927 41.163 70.208 1.00 31.61 129 TRP C CA 1
ATOM 3284 C C . TRP C 1 132 ? 98.172 40.019 71.205 1.00 32.90 129 TRP C C 1
ATOM 3285 O O . TRP C 1 132 ? 97.945 38.827 70.901 1.00 33.17 129 TRP C O 1
ATOM 3296 N N . GLN C 1 133 ? 98.657 40.379 72.389 1.00 34.34 130 GLN C N 1
ATOM 3297 C CA . GLN C 1 133 ? 99.058 39.381 73.379 1.00 36.29 130 GLN C CA 1
ATOM 3298 C C . GLN C 1 133 ? 98.389 39.621 74.742 1.00 38.02 130 GLN C C 1
ATOM 3299 O O . GLN C 1 133 ? 99.018 40.137 75.659 1.00 38.66 130 GLN C O 1
ATOM 3305 N N . PRO C 1 134 ? 97.110 39.220 74.883 1.00 39.96 131 PRO C N 1
ATOM 3306 C CA . PRO C 1 134 ? 96.331 39.508 76.099 1.00 41.59 131 PRO C CA 1
ATOM 3307 C C . PRO C 1 134 ? 96.836 38.793 77.365 1.00 42.68 131 PRO C C 1
ATOM 3308 O O . PRO C 1 134 ? 97.487 37.744 77.277 1.00 43.13 131 PRO C O 1
ATOM 3312 N N . GLY C 1 135 ? 96.514 39.365 78.525 1.00 44.07 132 GLY C N 1
ATOM 3313 C CA . GLY C 1 135 ? 96.909 38.814 79.829 1.00 45.12 132 GLY C CA 1
ATOM 3314 C C . GLY C 1 135 ? 97.142 37.309 79.841 1.00 45.54 132 GLY C C 1
ATOM 3315 O O . GLY C 1 135 ? 96.309 36.545 80.330 1.00 46.37 132 GLY C O 1
ATOM 3316 N N . ALA D 1 3 ? 88.243 -1.346 72.546 1.00 35.54 0 ALA D N 1
ATOM 3317 C CA . ALA D 1 3 ? 87.928 -0.247 73.496 1.00 35.77 0 ALA D CA 1
ATOM 3318 C C . ALA D 1 3 ? 87.416 0.974 72.744 1.00 36.07 0 ALA D C 1
ATOM 3319 O O . ALA D 1 3 ? 86.336 1.479 73.034 1.00 35.82 0 ALA D O 1
ATOM 3329 N N . PHE D 1 5 ? 86.164 3.498 69.538 1.00 29.44 2 PHE D N 1
ATOM 3330 C CA . PHE D 1 5 ? 85.200 3.449 68.447 1.00 26.27 2 PHE D CA 1
ATOM 3331 C C . PHE D 1 5 ? 85.906 3.711 67.127 1.00 24.95 2 PHE D C 1
ATOM 3332 O O . PHE D 1 5 ? 86.904 4.439 67.073 1.00 23.30 2 PHE D O 1
ATOM 3340 N N . THR D 1 6 ? 85.383 3.095 66.078 1.00 23.67 3 THR D N 1
ATOM 3341 C CA . THR D 1 6 ? 85.877 3.292 64.726 1.00 22.82 3 THR D CA 1
ATOM 3342 C C . THR D 1 6 ? 84.735 3.769 63.825 1.00 21.60 3 THR D C 1
ATOM 3343 O O . THR D 1 6 ? 83.677 3.154 63.795 1.00 19.70 3 THR D O 1
ATOM 3347 N N . THR D 1 7 ? 84.963 4.878 63.112 1.00 20.38 4 THR D N 1
ATOM 3348 C CA . THR D 1 7 ? 83.939 5.500 62.290 1.00 20.55 4 THR D CA 1
ATOM 3349 C C . THR D 1 7 ? 84.543 5.845 60.926 1.00 19.19 4 THR D C 1
ATOM 3350 O O . THR D 1 7 ? 85.422 6.715 60.833 1.00 20.37 4 THR D O 1
ATOM 3354 N N . VAL D 1 8 ? 84.078 5.172 59.882 1.00 17.74 5 VAL D N 1
ATOM 3355 C CA . VAL D 1 8 ? 84.542 5.409 58.515 1.00 17.09 5 VAL D CA 1
ATOM 3356 C C . VAL D 1 8 ? 83.657 6.465 57.845 1.00 16.96 5 VAL D C 1
ATOM 3357 O O . VAL D 1 8 ? 82.422 6.365 57.858 1.00 16.56 5 VAL D O 1
ATOM 3361 N N . ILE D 1 9 ? 84.294 7.472 57.264 1.00 16.49 6 ILE D N 1
ATOM 3362 C CA . ILE D 1 9 ? 83.562 8.591 56.682 1.00 16.22 6 ILE D CA 1
ATOM 3363 C C . ILE D 1 9 ? 84.019 8.769 55.246 1.00 16.06 6 ILE D C 1
ATOM 3364 O O . ILE D 1 9 ? 85.192 8.561 54.958 1.00 16.19 6 ILE D O 1
ATOM 3369 N N . THR D 1 10 ? 83.094 9.131 54.343 1.00 16.58 7 THR D N 1
ATOM 3370 C CA . THR D 1 10 ? 83.439 9.464 52.959 1.00 15.32 7 THR D CA 1
ATOM 3371 C C . THR D 1 10 ? 83.485 10.998 52.804 1.00 15.78 7 THR D C 1
ATOM 3372 O O . THR D 1 10 ? 82.446 11.649 52.890 1.00 14.32 7 THR D O 1
ATOM 3376 N N . PRO D 1 11 ? 84.690 11.572 52.618 1.00 15.34 8 PRO D N 1
ATOM 3377 C CA . PRO D 1 11 ? 84.756 13.034 52.415 1.00 16.11 8 PRO D CA 1
ATOM 3378 C C . PRO D 1 11 ? 83.873 13.540 51.244 1.00 16.60 8 PRO D C 1
ATOM 3379 O O . PRO D 1 11 ? 83.592 12.797 50.309 1.00 15.82 8 PRO D O 1
ATOM 3383 N N . ARG D 1 12 ? 83.440 14.795 51.329 1.00 15.99 9 ARG D N 1
ATOM 3384 C CA . ARG D 1 12 ? 82.533 15.399 50.377 1.00 16.38 9 ARG D CA 1
ATOM 3385 C C . ARG D 1 12 ? 83.220 16.582 49.723 1.00 16.22 9 ARG D C 1
ATOM 3386 O O . ARG D 1 12 ? 84.130 17.158 50.303 1.00 17.37 9 ARG D O 1
ATOM 3394 N N . VAL D 1 13 ? 82.782 16.953 48.528 1.00 16.36 10 VAL D N 1
ATOM 3395 C CA . VAL D 1 13 ? 83.459 18.026 47.782 1.00 16.48 10 VAL D CA 1
ATOM 3396 C C . VAL D 1 13 ? 83.350 19.284 48.623 1.00 17.14 10 VAL D C 1
ATOM 3397 O O . VAL D 1 13 ? 84.312 20.017 48.752 1.00 17.96 10 VAL D O 1
ATOM 3401 N N . SER D 1 14 ? 82.160 19.509 49.201 1.00 17.88 11 SER D N 1
ATOM 3402 C CA . SER D 1 14 ? 81.867 20.678 50.037 1.00 17.60 11 SER D CA 1
ATOM 3403 C C . SER D 1 14 ? 82.770 20.757 51.260 1.00 17.33 11 SER D C 1
ATOM 3404 O O . SER D 1 14 ? 82.897 21.824 51.842 1.00 16.67 11 SER D O 1
ATOM 3407 N N . GLU D 1 15 ? 83.388 19.641 51.665 1.00 16.82 12 GLU D N 1
ATOM 3408 C CA . GLU D 1 15 ? 84.365 19.685 52.769 1.00 15.67 12 GLU D CA 1
ATOM 3409 C C . GLU D 1 15 ? 85.812 20.126 52.425 1.00 16.61 12 GLU D C 1
ATOM 3410 O O . GLU D 1 15 ? 86.645 20.246 53.335 1.00 16.74 12 GLU D O 1
ATOM 3416 N N . THR D 1 16 ? 86.112 20.331 51.144 1.00 15.05 13 THR D N 1
ATOM 3417 C CA . THR D 1 16 ? 87.430 20.785 50.735 1.00 15.84 13 THR D CA 1
ATOM 3418 C C . THR D 1 16 ? 87.350 22.304 50.711 1.00 16.32 13 THR D C 1
ATOM 3419 O O . THR D 1 16 ? 86.281 22.856 50.979 1.00 16.39 13 THR D O 1
ATOM 3423 N N . ASP D 1 17 ? 88.465 22.963 50.429 1.00 16.45 14 ASP D N 1
ATOM 3424 C CA . ASP D 1 17 ? 88.469 24.375 50.090 1.00 17.21 14 ASP D CA 1
ATOM 3425 C C . ASP D 1 17 ? 89.334 24.622 48.805 1.00 17.15 14 ASP D C 1
ATOM 3426 O O . ASP D 1 17 ? 89.835 23.664 48.176 1.00 15.10 14 ASP D O 1
ATOM 3431 N N . GLY D 1 18 ? 89.475 25.894 48.419 1.00 16.57 15 GLY D N 1
ATOM 3432 C CA . GLY D 1 18 ? 90.168 26.270 47.213 1.00 17.59 15 GLY D CA 1
ATOM 3433 C C . GLY D 1 18 ? 91.649 25.945 47.191 1.00 18.61 15 GLY D C 1
ATOM 3434 O O . GLY D 1 18 ? 92.262 25.959 46.129 1.00 17.76 15 GLY D O 1
ATOM 3435 N N . VAL D 1 19 ? 92.214 25.622 48.357 1.00 19.16 16 VAL D N 1
ATOM 3436 C CA . VAL D 1 19 ? 93.595 25.160 48.434 1.00 20.36 16 VAL D CA 1
ATOM 3437 C C . VAL D 1 19 ? 93.715 23.739 47.868 1.00 21.75 16 VAL D C 1
ATOM 3438 O O . VAL D 1 19 ? 94.795 23.352 47.435 1.00 22.50 16 VAL D O 1
ATOM 3442 N N . GLY D 1 20 ? 92.599 22.997 47.843 1.00 21.35 17 GLY D N 1
ATOM 3443 C CA . GLY D 1 20 ? 92.557 21.676 47.232 1.00 21.16 17 GLY D CA 1
ATOM 3444 C C . GLY D 1 20 ? 92.570 20.491 48.188 1.00 20.91 17 GLY D C 1
ATOM 3445 O O . GLY D 1 20 ? 92.481 19.331 47.742 1.00 20.23 17 GLY D O 1
ATOM 3446 N N A HIS D 1 21 ? 92.687 20.786 49.482 0.50 20.46 18 HIS D N 1
ATOM 3447 N N B HIS D 1 21 ? 92.689 20.780 49.485 0.50 21.02 18 HIS D N 1
ATOM 3448 C CA A HIS D 1 21 ? 92.642 19.784 50.546 0.50 20.25 18 HIS D CA 1
ATOM 3449 C CA B HIS D 1 21 ? 92.666 19.773 50.552 0.50 21.31 18 HIS D CA 1
ATOM 3450 C C A HIS D 1 21 ? 91.357 19.923 51.372 0.50 20.37 18 HIS D C 1
ATOM 3451 C C B HIS D 1 21 ? 91.375 19.923 51.374 0.50 20.98 18 HIS D C 1
ATOM 3452 O O A HIS D 1 21 ? 90.582 20.872 51.181 0.50 20.18 18 HIS D O 1
ATOM 3453 O O B HIS D 1 21 ? 90.610 20.879 51.178 0.50 20.78 18 HIS D O 1
ATOM 3466 N N . ILE D 1 22 ? 91.137 18.983 52.293 1.00 20.20 19 ILE D N 1
ATOM 3467 C CA . ILE D 1 22 ? 90.036 19.088 53.266 1.00 19.86 19 ILE D CA 1
ATOM 3468 C C . ILE D 1 22 ? 90.262 20.326 54.162 1.00 19.78 19 ILE D C 1
ATOM 3469 O O . ILE D 1 22 ? 91.375 20.543 54.618 1.00 19.01 19 ILE D O 1
ATOM 3474 N N . ASN D 1 23 ? 89.232 21.152 54.362 1.00 19.45 20 ASN D N 1
ATOM 3475 C CA . ASN D 1 23 ? 89.403 22.459 55.054 1.00 19.52 20 ASN D CA 1
ATOM 3476 C C . ASN D 1 23 ? 89.512 22.164 56.555 1.00 20.21 20 ASN D C 1
ATOM 3477 O O . ASN D 1 23 ? 88.902 21.203 57.023 1.00 19.74 20 ASN D O 1
ATOM 3482 N N . ASN D 1 24 ? 90.282 22.971 57.301 1.00 19.74 21 AS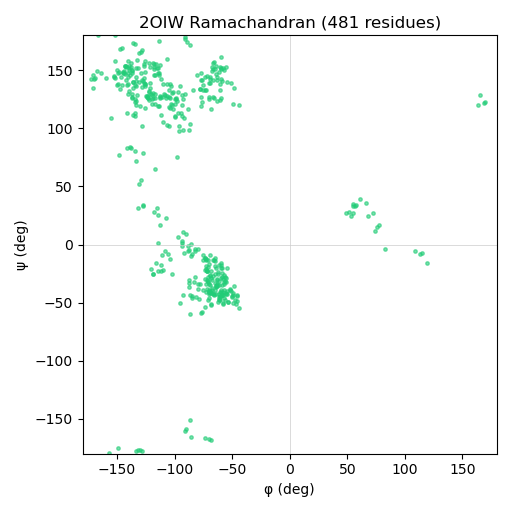N D N 1
ATOM 3483 C CA . ASN D 1 24 ? 90.481 22.715 58.730 1.00 19.84 21 ASN D CA 1
ATOM 3484 C C . ASN D 1 24 ? 89.194 22.611 59.552 1.00 19.57 21 ASN D C 1
ATOM 3485 O O . ASN D 1 24 ? 89.146 21.870 60.545 1.00 19.24 21 ASN D O 1
ATOM 3490 N N . THR D 1 25 ? 88.156 23.346 59.171 1.00 19.43 22 THR D N 1
ATOM 3491 C CA . THR D 1 25 ? 86.901 23.335 59.950 1.00 18.89 22 THR D CA 1
ATOM 3492 C C . THR D 1 25 ? 86.099 22.024 59.791 1.00 19.28 22 THR D C 1
ATOM 3493 O O . THR D 1 25 ? 85.133 21.774 60.539 1.00 18.60 22 THR D O 1
ATOM 3497 N N . THR D 1 26 ? 86.479 21.214 58.808 1.00 18.22 23 THR D N 1
ATOM 3498 C CA . THR D 1 26 ? 85.883 19.900 58.604 1.00 19.25 23 THR D CA 1
ATOM 3499 C C . THR D 1 26 ? 86.310 18.914 59.674 1.00 18.67 23 THR D C 1
ATOM 3500 O O . THR D 1 26 ? 85.564 17.987 60.044 1.00 18.56 23 THR D O 1
ATOM 3504 N N . VAL D 1 27 ? 87.520 19.120 60.176 1.00 18.89 24 VAL D N 1
ATOM 3505 C CA . VAL D 1 27 ? 88.089 18.174 61.092 1.00 18.94 24 VAL D CA 1
ATOM 3506 C C . VAL D 1 27 ? 87.268 17.997 62.404 1.00 17.73 24 VAL D C 1
ATOM 3507 O O . VAL D 1 27 ? 87.028 16.873 62.834 1.00 18.04 24 VAL D O 1
ATOM 3511 N N . PRO D 1 28 ? 86.869 19.095 63.038 1.00 17.38 25 PRO D N 1
ATOM 3512 C CA . PRO D 1 28 ? 85.957 19.017 64.193 1.00 17.36 25 PRO D CA 1
ATOM 3513 C C . PRO D 1 28 ? 84.573 18.437 63.884 1.00 17.89 25 PRO D C 1
ATOM 3514 O O . PRO D 1 28 ? 83.918 17.882 64.767 1.00 17.24 25 PRO D O 1
ATOM 3518 N N . VAL D 1 29 ? 84.102 18.643 62.657 1.00 17.02 26 VAL D N 1
ATOM 3519 C CA . VAL D 1 29 ? 82.832 18.078 62.234 1.00 17.12 26 VAL D CA 1
ATOM 3520 C C . VAL D 1 29 ? 82.977 16.534 62.209 1.00 17.52 26 VAL D C 1
ATOM 3521 O O . VAL D 1 29 ? 82.083 15.801 62.685 1.00 17.18 26 VAL D O 1
ATOM 3525 N N . TRP D 1 30 ? 84.108 16.060 61.680 1.00 16.10 27 TRP D N 1
ATOM 3526 C CA . TRP D 1 30 ? 84.389 14.632 61.624 1.00 16.15 27 TRP D CA 1
ATOM 3527 C C . TRP D 1 30 ? 84.653 14.041 63.013 1.00 16.79 27 TRP D C 1
ATOM 3528 O O . TRP D 1 30 ? 84.216 12.927 63.301 1.00 16.43 27 TRP D O 1
ATOM 3539 N N . PHE D 1 31 ? 85.371 14.771 63.863 1.00 17.48 28 PHE D N 1
ATOM 3540 C CA . PHE D 1 31 ? 85.572 14.316 65.249 1.00 17.52 28 PHE D CA 1
ATOM 3541 C C . PHE D 1 31 ? 84.222 14.208 65.955 1.00 17.21 28 PHE D C 1
ATOM 3542 O O . PHE D 1 31 ? 83.968 13.225 66.645 1.00 17.96 28 PHE D O 1
ATOM 3550 N N . GLU D 1 32 ? 83.359 15.212 65.788 1.00 18.06 29 GLU D N 1
ATOM 3551 C CA . GLU D 1 32 ? 82.029 15.148 66.428 1.00 18.53 29 GLU D CA 1
ATOM 3552 C C . GLU D 1 32 ? 81.270 13.920 65.928 1.00 18.74 29 GLU D C 1
ATOM 3553 O O . GLU D 1 32 ? 80.548 13.266 66.708 1.00 18.63 29 GLU D O 1
ATOM 3559 N N . ALA D 1 33 ? 81.404 13.613 64.631 1.00 18.28 30 ALA D N 1
ATOM 3560 C CA . ALA D 1 33 ? 80.773 12.406 64.103 1.00 18.45 30 ALA D CA 1
ATOM 3561 C C . ALA D 1 33 ? 81.306 11.128 64.770 1.00 18.15 30 ALA D C 1
ATOM 3562 O O . ALA D 1 33 ? 80.560 10.159 64.952 1.00 18.46 30 ALA D O 1
ATOM 3564 N N . GLY D 1 34 ? 82.595 11.100 65.127 1.00 17.73 31 GLY D N 1
ATOM 3565 C CA . GLY D 1 34 ? 83.142 9.881 65.755 1.00 17.53 31 GLY D CA 1
ATOM 3566 C C . GLY D 1 34 ? 82.715 9.726 67.197 1.00 16.89 31 GLY D C 1
ATOM 3567 O O . GLY D 1 34 ? 82.937 8.669 67.805 1.00 18.48 31 GLY D O 1
ATOM 3568 N N . ARG D 1 35 ? 82.095 10.764 67.747 1.00 15.89 32 ARG D N 1
ATOM 3569 C CA . ARG D 1 35 ? 81.644 10.761 69.134 1.00 15.86 32 ARG D CA 1
ATOM 3570 C C . ARG D 1 35 ? 80.227 10.202 69.280 1.00 16.35 32 ARG D C 1
ATOM 3571 O O . ARG D 1 35 ? 79.682 10.101 70.381 1.00 15.26 32 ARG D O 1
ATOM 3579 N N . HIS D 1 36 ? 79.639 9.852 68.145 1.00 16.91 33 HIS D N 1
ATOM 3580 C CA . HIS D 1 36 ? 78.243 9.428 68.066 1.00 17.73 33 HIS D CA 1
ATOM 3581 C C . HIS D 1 36 ? 77.899 8.370 69.106 1.00 18.42 33 HIS D C 1
ATOM 3582 O O . HIS D 1 36 ? 76.923 8.516 69.854 1.00 18.55 33 HIS D O 1
ATOM 3589 N N . GLU D 1 37 ? 78.716 7.320 69.166 1.00 18.93 34 GLU D N 1
ATOM 3590 C CA . GLU D 1 37 ? 78.456 6.222 70.078 1.00 19.83 34 GLU D CA 1
ATOM 3591 C C . GLU D 1 37 ? 78.654 6.674 71.532 1.00 20.01 34 GLU D C 1
ATOM 3592 O O . GLU D 1 37 ? 78.088 6.069 72.439 1.00 20.86 34 GLU D O 1
ATOM 3598 N N . ILE D 1 38 ? 79.441 7.729 71.764 1.00 19.57 35 ILE D N 1
ATOM 3599 C CA . ILE D 1 38 ? 79.557 8.296 73.124 1.00 19.50 35 ILE D CA 1
ATOM 3600 C C . ILE D 1 38 ? 78.276 9.019 73.532 1.00 19.68 35 ILE D C 1
ATOM 3601 O O . ILE D 1 38 ? 77.740 8.820 74.658 1.00 19.60 35 ILE D O 1
ATOM 3606 N N . PHE D 1 39 ? 77.785 9.855 72.621 1.00 19.32 36 PHE D N 1
ATOM 3607 C CA . PHE D 1 39 ? 76.521 10.576 72.832 1.00 19.75 36 PHE D CA 1
ATOM 3608 C C . PHE D 1 39 ? 75.401 9.587 73.162 1.00 19.51 36 PHE D C 1
ATOM 3609 O O . PHE D 1 39 ? 74.551 9.854 74.004 1.00 20.50 36 PHE D O 1
ATOM 3617 N N . LYS D 1 40 ? 75.407 8.455 72.480 1.00 18.98 37 LYS D N 1
ATOM 3618 C CA . LYS D 1 40 ? 74.427 7.397 72.693 1.00 20.18 37 LYS D CA 1
ATOM 3619 C C . LYS D 1 40 ? 74.505 6.764 74.079 1.00 19.85 37 LYS D C 1
ATOM 3620 O O . LYS D 1 40 ? 73.488 6.359 74.626 1.00 19.53 37 LYS D O 1
ATOM 3626 N N . LEU D 1 41 ? 75.709 6.671 74.651 1.00 19.45 38 LEU D N 1
ATOM 3627 C CA . LEU D 1 41 ? 75.866 6.197 76.039 1.00 18.29 38 LEU D CA 1
ATOM 3628 C C . LEU D 1 41 ? 75.202 7.157 77.011 1.00 18.58 38 LEU D C 1
ATOM 3629 O O . LEU D 1 41 ? 74.636 6.720 78.013 1.00 19.13 38 LEU D O 1
ATOM 3634 N N . PHE D 1 42 ? 75.259 8.468 76.704 1.00 18.72 39 PHE D N 1
ATOM 3635 C CA . PHE D 1 42 ? 74.619 9.514 77.529 1.00 19.03 39 PHE D CA 1
ATOM 3636 C C . PHE D 1 42 ? 73.128 9.632 77.279 1.00 20.32 39 PHE D C 1
ATOM 3637 O O . PHE D 1 42 ? 72.362 9.865 78.210 1.00 21.64 39 PHE D O 1
ATOM 3645 N N . THR D 1 43 ? 72.718 9.492 76.024 1.00 20.96 40 THR D N 1
ATOM 3646 C CA . THR D 1 43 ? 71.338 9.714 75.631 1.00 21.76 40 THR D CA 1
ATOM 3647 C C . THR D 1 43 ? 70.982 8.610 74.650 1.00 22.52 40 THR D C 1
ATOM 3648 O O . THR D 1 43 ? 71.084 8.804 73.448 1.00 22.49 40 THR D O 1
ATOM 3652 N N . PRO D 1 44 ? 70.595 7.429 75.155 1.00 23.25 41 PRO D N 1
ATOM 3653 C CA . PRO D 1 44 ? 70.441 6.252 74.298 1.00 24.10 41 PRO D CA 1
ATOM 3654 C C . PRO D 1 44 ? 69.570 6.410 73.036 1.00 24.61 41 PRO D C 1
ATOM 3655 O O . PRO D 1 44 ? 69.918 5.843 71.991 1.00 24.83 41 PRO D O 1
ATOM 3659 N N . ASP D 1 45 ? 68.470 7.163 73.114 1.00 24.90 42 ASP D N 1
ATOM 3660 C CA . ASP D 1 45 ? 67.640 7.388 71.918 1.00 25.54 42 ASP D CA 1
ATOM 3661 C C . ASP D 1 45 ? 68.059 8.637 71.124 1.00 24.92 42 ASP D C 1
ATOM 3662 O O . ASP D 1 45 ? 67.356 9.052 70.200 1.00 25.42 42 ASP D O 1
ATOM 3667 N N . LEU D 1 46 ? 69.192 9.226 71.500 1.00 23.34 43 LEU D N 1
ATOM 3668 C CA . LEU D 1 46 ? 69.749 10.440 70.857 1.00 23.15 43 LEU D CA 1
ATOM 3669 C C . LEU D 1 46 ? 68.743 11.593 70.675 1.00 22.85 43 LEU D C 1
ATOM 3670 O O . LEU D 1 46 ? 68.869 12.422 69.770 1.00 22.95 43 LEU D O 1
ATOM 3675 N N . SER D 1 47 ? 67.747 11.625 71.552 1.00 22.83 44 SER D N 1
ATOM 3676 C CA . SER D 1 47 ? 66.732 12.665 71.559 1.00 23.14 44 SER D CA 1
ATOM 3677 C C . SER D 1 47 ? 67.284 13.964 72.130 1.00 22.51 44 SER D C 1
ATOM 3678 O O . SER D 1 47 ? 67.907 13.946 73.191 1.00 22.92 44 SER D O 1
ATOM 3681 N N . PHE D 1 48 ? 67.039 15.091 71.469 1.00 22.22 45 PHE D N 1
ATOM 3682 C CA . PHE D 1 48 ? 67.573 16.369 71.960 1.00 23.14 45 PHE D CA 1
ATOM 3683 C C . PHE D 1 48 ? 66.951 16.898 73.251 1.00 23.92 45 PHE D C 1
ATOM 3684 O O . PHE D 1 48 ? 67.604 17.633 73.989 1.00 24.01 45 PHE D O 1
ATOM 3692 N N . LYS D 1 49 ? 65.700 16.533 73.525 1.00 25.40 46 LYS D N 1
ATOM 3693 C CA . LYS D 1 49 ? 65.065 16.916 74.790 1.00 27.32 46 LYS D CA 1
ATOM 3694 C C . LYS D 1 49 ? 65.777 16.244 75.969 1.00 27.11 46 LYS D C 1
ATOM 3695 O O . LYS D 1 49 ? 65.738 16.747 77.087 1.00 27.57 46 LYS D O 1
ATOM 3701 N N . ARG D 1 50 ? 66.430 15.110 75.724 1.00 26.90 47 ARG D N 1
ATOM 3702 C CA . ARG D 1 50 ? 67.168 14.415 76.785 1.00 26.83 47 ARG D CA 1
ATOM 3703 C C . ARG D 1 50 ? 68.705 14.539 76.626 1.00 26.11 47 ARG D C 1
ATOM 3704 O O . ARG D 1 50 ? 69.484 13.716 77.150 1.00 25.48 47 ARG D O 1
ATOM 3712 N N . TRP D 1 51 ? 69.140 15.572 75.911 1.00 25.79 48 TRP D N 1
ATOM 3713 C CA . TRP D 1 51 ? 70.568 15.795 75.692 1.00 25.93 48 TRP D CA 1
ATOM 3714 C C . TRP D 1 51 ? 71.208 16.167 77.002 1.00 26.55 48 TRP D C 1
ATOM 3715 O O . TRP D 1 51 ? 70.562 16.778 77.864 1.00 26.71 48 TRP D O 1
ATOM 3726 N N . ARG D 1 52 ? 72.470 15.801 77.164 1.00 27.19 49 ARG D N 1
ATOM 3727 C CA . ARG D 1 52 ? 73.179 16.152 78.386 1.00 28.81 49 ARG D CA 1
ATOM 3728 C C . ARG D 1 52 ? 74.673 16.388 78.176 1.00 29.41 49 ARG D C 1
ATOM 3729 O O . ARG D 1 52 ? 75.429 16.312 79.126 1.00 30.69 49 ARG D O 1
ATOM 3745 N N . VAL D 1 54 ? 77.787 18.847 76.871 1.00 26.62 51 VAL D N 1
ATOM 3746 C CA . VAL D 1 54 ? 78.197 20.179 76.479 1.00 24.35 51 VAL D CA 1
ATOM 3747 C C . VAL D 1 54 ? 79.712 20.179 76.375 1.00 22.99 51 VAL D C 1
ATOM 3748 O O . VAL D 1 54 ? 80.383 19.849 77.354 1.00 21.93 51 VAL D O 1
ATOM 3752 N N . ILE D 1 55 ? 80.249 20.530 75.197 1.00 21.70 52 ILE D N 1
ATOM 3753 C CA . ILE D 1 55 ? 81.717 20.646 74.991 1.00 20.79 52 ILE D CA 1
ATOM 3754 C C . ILE D 1 55 ? 82.306 21.860 75.741 1.00 21.21 52 ILE D C 1
ATOM 3755 O O . ILE D 1 55 ? 81.680 22.917 75.778 1.00 22.73 52 ILE D O 1
ATOM 3760 N N . ILE D 1 56 ? 83.471 21.729 76.368 1.00 20.07 53 ILE D N 1
ATOM 3761 C CA . ILE D 1 56 ? 84.033 22.875 77.076 1.00 20.58 53 ILE D CA 1
ATOM 3762 C C . ILE D 1 56 ? 85.406 23.233 76.507 1.00 20.70 53 ILE D C 1
ATOM 3763 O O . ILE D 1 56 ? 85.833 24.404 76.582 1.00 17.70 53 ILE D O 1
ATOM 3768 N N . ARG D 1 57 ? 86.030 22.252 75.825 1.00 20.90 54 ARG D N 1
ATOM 3769 C CA . ARG D 1 57 ? 87.387 22.425 75.299 1.00 22.61 54 ARG D CA 1
ATOM 3770 C C . ARG D 1 57 ? 87.672 21.477 74.137 1.00 22.89 54 ARG D C 1
ATOM 3771 O O . ARG D 1 57 ? 87.205 20.325 74.121 1.00 20.53 54 ARG D O 1
ATOM 3787 N N . GLU D 1 59 ? 91.105 20.507 71.361 1.00 21.98 56 GLU D N 1
ATOM 3788 C CA . GLU D 1 59 ? 92.452 20.673 70.820 1.00 22.95 56 GLU D CA 1
ATOM 3789 C C . GLU D 1 59 ? 92.585 19.829 69.567 1.00 22.17 56 GLU D C 1
ATOM 3790 O O . GLU D 1 59 ? 92.185 18.647 69.571 1.00 22.14 56 GLU D O 1
ATOM 3796 N N . VAL D 1 60 ? 93.164 20.392 68.507 1.00 20.92 57 VAL D N 1
ATOM 3797 C CA . VAL D 1 60 ? 93.424 19.601 67.285 1.00 20.32 57 VAL D CA 1
ATOM 3798 C C . VAL D 1 60 ? 94.838 19.829 66.709 1.00 20.37 57 VAL D C 1
ATOM 3799 O O . VAL D 1 60 ? 95.237 20.975 66.467 1.00 17.55 57 VAL D O 1
ATOM 3803 N N . ASP D 1 61 ? 95.588 18.741 66.517 1.00 19.31 58 ASP D N 1
ATOM 3804 C CA . ASP D 1 61 ? 96.835 18.804 65.757 1.00 20.42 58 ASP D CA 1
ATOM 3805 C C . ASP D 1 61 ? 96.577 18.305 64.331 1.00 19.73 58 ASP D C 1
ATOM 3806 O O . ASP D 1 61 ? 96.125 17.189 64.122 1.00 18.92 58 ASP D O 1
ATOM 3811 N N . TYR D 1 62 ? 96.844 19.174 63.369 1.00 19.13 59 TYR D N 1
ATOM 3812 C CA . TYR D 1 62 ? 96.772 18.849 61.967 1.00 18.63 59 TYR D CA 1
ATOM 3813 C C . TYR D 1 62 ? 98.144 18.393 61.481 1.00 19.36 59 TYR D C 1
ATOM 3814 O O . TYR D 1 62 ? 99.041 19.227 61.219 1.00 19.43 59 TYR D O 1
ATOM 3823 N N . VAL D 1 63 ? 98.302 17.067 61.408 1.00 19.00 60 VAL D N 1
ATOM 3824 C CA . VAL D 1 63 ? 99.583 16.383 61.125 1.00 19.84 60 VAL D CA 1
ATOM 3825 C C . VAL D 1 63 ? 99.864 16.276 59.618 1.00 20.23 60 VAL D C 1
ATOM 3826 O O . VAL D 1 63 ? 100.981 16.525 59.161 1.00 21.14 60 VAL D O 1
ATOM 3830 N N . ASN D 1 64 ? 98.869 15.902 58.830 1.00 20.50 61 ASN D N 1
ATOM 3831 C CA . ASN D 1 64 ? 99.083 15.722 57.395 1.00 21.33 61 ASN D CA 1
ATOM 3832 C C . ASN D 1 64 ? 97.806 16.164 56.709 1.00 21.81 61 ASN D C 1
ATOM 3833 O O . ASN D 1 64 ? 96.716 16.091 57.320 1.00 20.89 61 ASN D O 1
ATOM 3838 N N A GLN D 1 65 ? 97.940 16.582 55.445 0.50 21.55 62 GLN D N 1
ATOM 3839 N N B GLN D 1 65 ? 97.905 16.636 55.464 0.50 21.57 62 GLN D N 1
ATOM 3840 C CA A GLN D 1 65 ? 96.816 16.991 54.598 0.50 22.10 62 GLN D CA 1
ATOM 3841 C CA B GLN D 1 65 ? 96.694 17.045 54.754 0.50 22.08 62 GLN D CA 1
ATOM 3842 C C A GLN D 1 65 ? 95.904 15.812 54.273 0.50 21.87 62 GLN D C 1
ATOM 3843 C C B GLN D 1 65 ? 95.891 15.834 54.340 0.50 21.87 62 GLN D C 1
ATOM 3844 O O A GLN D 1 65 ? 96.386 14.697 54.092 0.50 21.13 62 GLN D O 1
ATOM 3845 O O B GLN D 1 65 ? 96.423 14.735 54.178 0.50 21.03 62 GLN D O 1
ATOM 3864 N N . TYR D 1 67 ? 92.485 14.512 51.743 1.00 22.22 64 TYR D N 1
ATOM 3865 C CA . TYR D 1 67 ? 91.987 14.746 50.388 1.00 23.17 64 TYR D CA 1
ATOM 3866 C C . TYR D 1 67 ? 90.600 14.194 50.207 1.00 21.85 64 TYR D C 1
ATOM 3867 O O . TYR D 1 67 ? 90.271 13.161 50.773 1.00 21.26 64 TYR D O 1
ATOM 3876 N N . TYR D 1 68 ? 89.778 14.913 49.441 1.00 21.53 65 TYR D N 1
ATOM 3877 C CA . TYR D 1 68 ? 88.568 14.339 48.861 1.00 20.11 65 TYR D CA 1
ATOM 3878 C C . TYR D 1 68 ? 88.944 13.142 47.970 1.00 19.75 65 TYR D C 1
ATOM 3879 O O . TYR D 1 68 ? 89.938 13.187 47.261 1.00 20.04 65 TYR D O 1
ATOM 3888 N N . GLY D 1 69 ? 88.157 12.075 48.005 1.00 19.08 66 GLY D N 1
ATOM 3889 C CA . GLY D 1 69 ? 88.355 10.986 47.058 1.00 18.35 66 GLY D CA 1
ATOM 3890 C C . GLY D 1 69 ? 88.789 9.679 47.669 1.00 18.53 66 GLY D C 1
ATOM 3891 O O . GLY D 1 69 ? 88.849 8.663 46.984 1.00 18.72 66 GLY D O 1
ATOM 3892 N N . GLN D 1 70 ? 89.081 9.700 48.966 1.00 19.47 67 GLN D N 1
ATOM 3893 C CA . GLN D 1 70 ? 89.466 8.508 49.712 1.00 20.25 67 GLN D CA 1
ATOM 3894 C C . GLN D 1 70 ? 88.821 8.639 51.083 1.00 19.54 67 GLN D C 1
ATOM 3895 O O . GLN D 1 70 ? 88.720 9.748 51.623 1.00 18.77 67 GLN D O 1
ATOM 3901 N N . ASP D 1 71 ? 88.341 7.515 51.607 1.00 19.21 68 ASP D N 1
ATOM 3902 C CA . ASP D 1 71 ? 87.743 7.459 52.931 1.00 19.19 68 ASP D CA 1
ATOM 3903 C C . ASP D 1 71 ? 88.738 7.784 54.026 1.00 18.16 68 ASP D C 1
ATOM 3904 O O . ASP D 1 71 ? 89.929 7.646 53.865 1.00 18.09 68 ASP D O 1
ATOM 3909 N N . VAL D 1 72 ? 88.218 8.275 55.134 1.00 18.33 69 VAL D N 1
ATOM 3910 C CA . VAL D 1 72 ? 89.001 8.532 56.298 1.00 17.35 69 VAL D CA 1
ATOM 3911 C C . VAL D 1 72 ? 88.375 7.728 57.409 1.00 17.80 69 VAL D C 1
ATOM 3912 O O . VAL D 1 72 ? 87.167 7.426 57.363 1.00 16.98 69 VAL D O 1
ATOM 3916 N N . THR D 1 73 ? 89.186 7.426 58.421 1.00 17.28 70 THR D N 1
ATOM 3917 C CA . THR D 1 73 ? 88.708 6.724 59.580 1.00 17.91 70 THR D CA 1
ATOM 3918 C C . THR D 1 73 ? 88.992 7.513 60.847 1.00 17.29 70 THR D C 1
ATOM 3919 O O . THR D 1 73 ? 90.131 7.940 61.098 1.00 16.91 70 THR D O 1
ATOM 3923 N N . VAL D 1 74 ? 87.929 7.702 61.626 1.00 17.58 71 VAL D N 1
ATOM 3924 C CA . VAL D 1 74 ? 88.000 8.359 62.928 1.00 17.85 71 VAL D CA 1
ATOM 3925 C C . VAL D 1 74 ? 88.023 7.275 63.988 1.00 18.59 71 VAL D C 1
ATOM 3926 O O . VAL D 1 74 ? 87.139 6.427 64.002 1.00 18.83 71 VAL D O 1
ATOM 3930 N N . TYR D 1 75 ? 89.042 7.311 64.851 1.00 18.95 72 TYR D N 1
ATOM 3931 C CA . TYR D 1 75 ? 89.135 6.484 66.057 1.00 19.61 72 TYR D CA 1
ATOM 3932 C C . TYR D 1 75 ? 88.943 7.403 67.250 1.00 20.03 72 TYR D C 1
ATOM 3933 O O . TYR D 1 75 ? 89.586 8.462 67.325 1.00 20.43 72 TYR D O 1
ATOM 3942 N N . THR D 1 76 ? 88.035 7.014 68.153 1.00 19.13 73 THR D N 1
ATOM 3943 C CA . THR D 1 76 ? 87.548 7.873 69.253 1.00 18.34 73 THR D CA 1
ATOM 3944 C C . THR D 1 76 ? 87.489 7.017 70.522 1.00 18.15 73 THR D C 1
ATOM 3945 O O . THR D 1 76 ? 86.855 5.954 70.529 1.00 18.12 73 THR D O 1
ATOM 3949 N N . GLY D 1 77 ? 88.126 7.459 71.604 1.00 17.04 74 GLY D N 1
ATOM 3950 C CA . GLY D 1 77 ? 88.071 6.669 72.843 1.00 16.77 74 GLY D CA 1
ATOM 3951 C C . GLY D 1 77 ? 88.075 7.619 74.006 1.00 17.29 74 GLY D C 1
ATOM 3952 O O . GLY D 1 77 ? 88.290 8.821 73.805 1.00 15.57 74 GLY D O 1
ATOM 3953 N N . ILE D 1 78 ? 87.813 7.103 75.209 1.00 17.23 75 ILE D N 1
ATOM 3954 C CA . ILE D 1 78 ? 87.775 7.973 76.406 1.00 18.14 75 ILE D CA 1
ATOM 3955 C C . ILE D 1 78 ? 89.149 8.013 77.086 1.00 18.48 75 ILE D C 1
ATOM 3956 O O . ILE D 1 78 ? 89.701 6.945 77.429 1.00 17.53 75 ILE D O 1
ATOM 3961 N N . GLU D 1 79 ? 89.705 9.216 77.293 1.00 17.73 76 GLU D N 1
ATOM 3962 C CA . GLU D 1 79 ? 90.997 9.292 77.946 1.00 18.48 76 GLU D CA 1
ATOM 3963 C C . GLU D 1 79 ? 90.818 9.326 79.467 1.00 18.45 76 GLU D C 1
ATOM 3964 O O . GLU D 1 79 ? 91.513 8.615 80.220 1.00 18.45 76 GLU D O 1
ATOM 3970 N N . ARG D 1 80 ? 89.850 10.126 79.905 1.00 17.42 77 ARG D N 1
ATOM 3971 C CA . ARG D 1 80 ? 89.566 10.316 81.313 1.00 18.66 77 ARG D CA 1
ATOM 3972 C C . ARG D 1 80 ? 88.054 10.378 81.525 1.00 17.92 77 ARG D C 1
ATOM 3973 O O . ARG D 1 80 ? 87.354 11.041 80.760 1.00 18.38 77 ARG D O 1
ATOM 3981 N N . ILE D 1 81 ? 87.564 9.729 82.567 1.00 17.48 78 ILE D N 1
ATOM 3982 C CA . ILE D 1 81 ? 86.202 9.941 83.056 1.00 17.97 78 ILE D CA 1
ATOM 3983 C C . ILE D 1 81 ? 86.338 10.741 84.370 1.00 18.68 78 ILE D C 1
ATOM 3984 O O . ILE D 1 81 ? 86.712 10.190 85.399 1.00 17.60 78 ILE D O 1
ATOM 3989 N N . GLY D 1 82 ? 86.072 12.046 84.315 1.00 19.10 79 GLY D N 1
ATOM 3990 C CA . GLY D 1 82 ? 86.180 12.896 85.498 1.00 19.98 79 GLY D CA 1
ATOM 3991 C C . GLY D 1 82 ? 84.901 12.881 86.306 1.00 21.47 79 GLY D C 1
ATOM 3992 O O . GLY D 1 82 ? 84.031 12.016 86.121 1.00 21.50 79 GLY D O 1
ATOM 3993 N N . ASN D 1 83 ? 84.753 13.823 87.228 1.00 22.19 80 ASN D N 1
ATOM 3994 C CA . ASN D 1 83 ? 83.533 13.792 88.027 1.00 22.24 80 ASN D CA 1
ATOM 3995 C C . ASN D 1 83 ? 82.337 14.258 87.198 1.00 22.19 80 ASN D C 1
ATOM 3996 O O . ASN D 1 83 ? 81.322 13.547 87.112 1.00 21.66 80 ASN D O 1
ATOM 4001 N N . THR D 1 84 ? 82.447 15.442 86.606 1.00 22.14 81 THR D N 1
ATOM 4002 C CA . THR D 1 84 ? 81.403 15.952 85.704 1.00 23.07 81 THR D CA 1
ATOM 4003 C C . THR D 1 84 ? 81.876 15.976 84.241 1.00 22.82 81 THR D C 1
ATOM 4004 O O . THR D 1 84 ? 81.065 15.972 83.321 1.00 23.61 81 THR D O 1
ATOM 4008 N N . SER D 1 85 ? 83.186 15.986 84.030 1.00 21.80 82 SER D N 1
ATOM 4009 C CA . SER D 1 85 ? 83.726 16.080 82.678 1.00 21.45 82 SER D CA 1
ATOM 4010 C C . SER D 1 85 ? 84.302 14.749 82.220 1.00 20.53 82 SER D C 1
ATOM 4011 O O . SER D 1 85 ? 84.565 13.872 83.027 1.00 20.78 82 SER D O 1
ATOM 4014 N N . LEU D 1 86 ? 84.442 14.582 80.915 1.00 20.32 83 LEU D N 1
ATOM 4015 C CA . LEU D 1 86 ? 85.224 13.471 80.378 1.00 20.71 83 LEU D CA 1
ATOM 4016 C C . LEU D 1 86 ? 86.072 14.006 79.247 1.00 19.66 83 LEU D C 1
ATOM 4017 O O . LEU D 1 86 ? 85.693 14.953 78.567 1.00 18.50 83 LEU D O 1
ATOM 4022 N N . THR D 1 87 ? 87.232 13.398 79.071 1.00 18.31 84 THR D N 1
ATOM 4023 C CA . THR D 1 87 ? 88.171 13.820 78.056 1.00 17.43 84 THR D CA 1
ATOM 4024 C C . THR D 1 87 ? 88.241 12.706 77.031 1.00 17.68 84 THR D C 1
ATOM 4025 O O . THR D 1 87 ? 88.447 11.541 77.363 1.00 16.76 84 THR D O 1
ATOM 4029 N N . ILE D 1 88 ? 88.016 13.090 75.784 1.00 17.50 85 ILE D N 1
ATOM 4030 C CA . ILE D 1 88 ? 88.034 12.204 74.650 1.00 18.78 85 ILE D CA 1
ATOM 4031 C C . ILE D 1 88 ? 89.356 12.368 73.909 1.00 19.19 85 ILE D C 1
ATOM 4032 O O . ILE D 1 88 ? 89.818 13.503 73.669 1.00 18.83 85 ILE D O 1
ATOM 4037 N N . TYR D 1 89 ? 89.995 11.241 73.617 1.00 18.18 86 TYR D N 1
ATOM 4038 C CA . TYR D 1 89 ? 91.143 11.253 72.739 1.00 18.69 86 TYR D CA 1
ATOM 4039 C C . TYR D 1 89 ? 90.685 10.717 71.368 1.00 19.01 86 TYR D C 1
ATOM 4040 O O . TYR D 1 89 ? 89.940 9.735 71.283 1.00 19.02 86 TYR D O 1
ATOM 4049 N N . GLU D 1 90 ? 91.144 11.339 70.294 1.00 18.11 87 GLU D N 1
ATOM 4050 C CA . GLU D 1 90 ? 90.588 11.026 68.987 1.00 17.84 87 GLU D CA 1
ATOM 4051 C C . GLU D 1 90 ? 91.595 11.282 67.877 1.00 18.16 87 GLU D C 1
ATOM 4052 O O . GLU D 1 90 ? 92.429 12.190 68.002 1.00 16.81 87 GLU D O 1
ATOM 4058 N N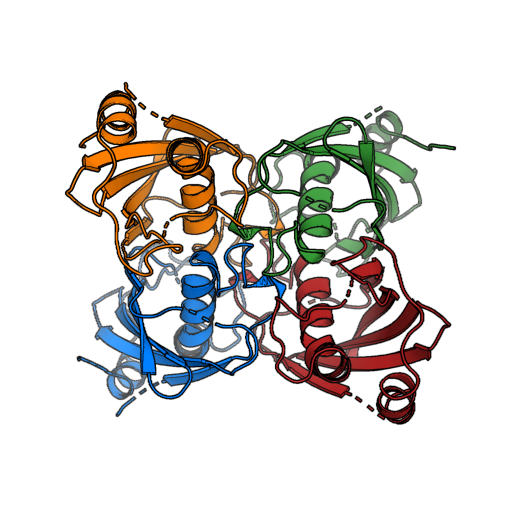 . GLU D 1 91 ? 91.559 10.439 66.825 1.00 18.06 88 GLU D N 1
ATOM 4059 C CA . GLU D 1 91 ? 92.455 10.577 65.663 1.00 18.24 88 GLU D CA 1
ATOM 4060 C C . GLU D 1 91 ? 91.716 10.358 64.372 1.00 19.05 88 GLU D C 1
ATOM 4061 O O . GLU D 1 91 ? 90.718 9.640 64.352 1.00 19.16 88 GLU D O 1
ATOM 4067 N N . ILE D 1 92 ? 92.172 11.016 63.313 1.00 18.81 89 ILE D N 1
ATOM 4068 C CA . ILE D 1 92 ? 91.654 10.762 61.957 1.00 19.37 89 ILE D CA 1
ATOM 4069 C C . ILE D 1 92 ? 92.808 10.279 61.091 1.00 18.96 89 ILE D C 1
ATOM 4070 O O . ILE D 1 92 ? 93.905 10.882 61.112 1.00 18.33 89 ILE D O 1
ATOM 4075 N N . HIS D 1 93 ? 92.568 9.163 60.388 1.00 18.45 90 HIS D N 1
ATOM 4076 C CA . HIS D 1 93 ? 93.554 8.561 59.493 1.00 19.09 90 HIS D CA 1
ATOM 4077 C C . HIS D 1 93 ? 93.026 8.576 58.058 1.00 17.99 90 HIS D C 1
ATOM 4078 O O . HIS D 1 93 ? 91.830 8.464 57.838 1.00 18.69 90 HIS D O 1
ATOM 4085 N N . GLN D 1 94 ? 93.919 8.751 57.092 1.00 17.24 91 GLN D N 1
ATOM 4086 C CA . GLN D 1 94 ? 93.585 8.552 55.669 1.00 17.37 91 GLN D CA 1
ATOM 4087 C C . GLN D 1 94 ? 94.710 7.753 55.066 1.00 18.42 91 GLN D C 1
ATOM 4088 O O . GLN D 1 94 ? 95.869 8.024 55.348 1.00 18.47 91 GLN D O 1
ATOM 4094 N N . ASN D 1 95 ? 94.375 6.775 54.241 1.00 19.92 92 ASN D N 1
ATOM 4095 C CA . ASN D 1 95 ? 95.394 5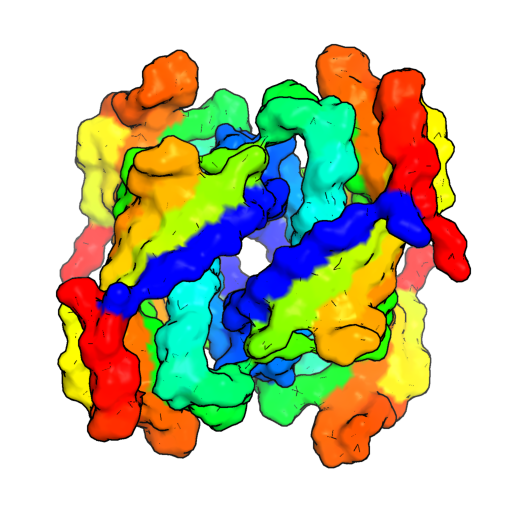.958 53.543 1.00 20.84 92 ASN D CA 1
ATOM 4096 C C . ASN D 1 95 ? 96.405 5.321 54.527 1.00 21.27 92 ASN D C 1
ATOM 4097 O O . ASN D 1 95 ? 97.596 5.175 54.217 1.00 21.32 92 ASN D O 1
ATOM 4102 N N . GLY D 1 96 ? 95.921 4.952 55.711 1.00 21.83 93 GLY D N 1
ATOM 4103 C CA . GLY D 1 96 ? 96.745 4.279 56.732 1.00 21.99 93 GLY D CA 1
ATOM 4104 C C . GLY D 1 96 ? 97.722 5.182 57.482 1.00 22.60 93 GLY D C 1
ATOM 4105 O O . GLY D 1 96 ? 98.644 4.692 58.162 1.00 23.19 93 GLY D O 1
ATOM 4106 N N . VAL D 1 97 ? 97.523 6.498 57.370 1.00 21.97 94 VAL D N 1
ATOM 4107 C CA . VAL D 1 97 ? 98.417 7.502 57.961 1.00 21.84 94 VAL D CA 1
ATOM 4108 C C . VAL D 1 97 ? 97.587 8.364 58.923 1.00 20.43 94 VAL D C 1
ATOM 4109 O O . VAL D 1 97 ? 96.478 8.760 58.590 1.00 20.55 94 VAL D O 1
ATOM 4113 N N . VAL D 1 98 ? 98.099 8.624 60.122 1.00 18.65 95 VAL D N 1
ATOM 4114 C CA . VAL D 1 98 ? 97.434 9.531 61.043 1.00 18.39 95 VAL D CA 1
ATOM 4115 C C . VAL D 1 98 ? 97.472 10.924 60.425 1.00 18.02 95 VAL D C 1
ATOM 4116 O O . VAL D 1 98 ? 98.542 11.409 60.097 1.00 17.18 95 VAL D O 1
ATOM 4120 N N . CYS D 1 99 ? 96.319 11.576 60.295 1.00 17.89 96 CYS D N 1
ATOM 4121 C CA . CYS D 1 99 ? 96.323 12.937 59.735 1.00 18.81 96 CYS D CA 1
ATOM 4122 C C . CYS D 1 99 ? 95.965 14.053 60.683 1.00 18.25 96 CYS D C 1
ATOM 4123 O O . CYS D 1 99 ? 96.307 15.201 60.444 1.00 19.82 96 CYS D O 1
ATOM 4126 N N . ALA D 1 100 ? 95.255 13.723 61.743 1.00 19.12 97 ALA D N 1
ATOM 4127 C CA . ALA D 1 100 ? 94.785 14.679 62.733 1.00 18.66 97 ALA D CA 1
ATOM 4128 C C . ALA D 1 100 ? 94.654 13.936 64.062 1.00 18.58 97 ALA D C 1
ATOM 4129 O O . ALA D 1 100 ? 94.310 12.761 64.085 1.00 18.94 97 ALA D O 1
ATOM 4131 N N . LYS D 1 101 ? 94.976 14.616 65.156 1.00 18.47 98 LYS D N 1
ATOM 4132 C CA . LYS D 1 101 ? 94.932 14.030 66.503 1.00 18.91 98 LYS D CA 1
ATOM 4133 C C . LYS D 1 101 ? 94.287 15.082 67.355 1.00 19.04 98 LYS D C 1
ATOM 4134 O O . LYS D 1 101 ? 94.662 16.271 67.279 1.00 20.31 98 LYS D O 1
ATOM 4140 N N . GLY D 1 102 ? 93.344 14.663 68.186 1.00 18.54 99 GLY D N 1
ATOM 4141 C CA . GLY D 1 102 ? 92.502 15.605 68.908 1.00 18.28 99 GLY D CA 1
ATOM 4142 C C . GLY D 1 102 ? 92.250 15.183 70.330 1.00 18.56 99 GLY D C 1
ATOM 4143 O O . GLY D 1 102 ? 92.304 13.981 70.669 1.00 17.24 99 GLY D O 1
ATOM 4144 N N . ARG D 1 103 ? 91.998 16.182 71.177 1.00 19.35 100 ARG D N 1
ATOM 4145 C CA . ARG D 1 103 ? 91.385 15.960 72.487 1.00 18.94 100 ARG D CA 1
ATOM 4146 C C . ARG D 1 103 ? 90.201 16.870 72.621 1.00 18.79 100 ARG D C 1
ATOM 4147 O O . ARG D 1 103 ? 90.255 18.033 72.189 1.00 17.73 100 ARG D O 1
ATOM 4155 N N . SER D 1 104 ? 89.131 16.364 73.216 1.00 17.99 101 SER D N 1
ATOM 4156 C CA . SER D 1 104 ? 88.010 17.239 73.560 1.00 18.94 101 SER D CA 1
ATOM 4157 C C . SER D 1 104 ? 87.509 16.903 74.958 1.00 18.59 101 SER D C 1
ATOM 4158 O O . SER D 1 104 ? 87.584 15.727 75.414 1.00 17.29 101 SER D O 1
ATOM 4161 N N . VAL D 1 105 ? 87.027 17.943 75.633 1.00 18.31 102 VAL D N 1
ATOM 4162 C CA . VAL D 1 105 ? 86.479 17.816 76.979 1.00 18.47 102 VAL D CA 1
ATOM 4163 C C . VAL D 1 105 ? 85.010 18.248 76.943 1.00 19.16 102 VAL D C 1
ATOM 4164 O O . VAL D 1 105 ? 84.689 19.350 76.477 1.00 19.39 102 VAL D O 1
ATOM 4168 N N . TYR D 1 106 ? 84.131 17.370 77.418 1.00 19.66 103 TYR D N 1
ATOM 4169 C CA . TYR D 1 106 ? 82.698 17.640 77.550 1.00 19.48 103 TYR D CA 1
ATOM 4170 C C . TYR D 1 106 ? 82.314 17.607 79.013 1.00 20.17 103 TYR D C 1
ATOM 4171 O O . TYR D 1 106 ? 82.967 16.944 79.790 1.00 20.10 103 TYR D O 1
ATOM 4180 N N . VAL D 1 107 ? 81.242 18.289 79.382 1.00 21.15 104 VAL D N 1
ATOM 4181 C CA . VAL D 1 107 ? 80.663 18.084 80.704 1.00 21.55 104 VAL D CA 1
ATOM 4182 C C . VAL D 1 107 ? 79.303 17.493 80.545 1.00 21.91 104 VAL D C 1
ATOM 4183 O O . VAL D 1 107 ? 78.618 17.765 79.577 1.00 22.76 104 VAL D O 1
ATOM 4187 N N . ASN D 1 108 ? 78.930 16.663 81.511 1.00 22.11 105 ASN D N 1
ATOM 4188 C CA . ASN D 1 108 ? 77.554 16.202 81.681 1.00 21.15 105 ASN D CA 1
ATOM 4189 C C . ASN D 1 108 ? 76.765 17.393 82.155 1.00 21.25 105 ASN D C 1
ATOM 4190 O O . ASN D 1 108 ? 77.139 18.018 83.132 1.00 21.04 105 ASN D O 1
ATOM 4195 N N . PHE D 1 109 ? 75.666 17.707 81.479 1.00 21.08 106 PHE D N 1
ATOM 4196 C CA . PHE D 1 109 ? 74.994 18.974 81.719 1.00 20.86 106 PHE D CA 1
ATOM 4197 C C . PHE D 1 109 ? 73.494 18.781 81.876 1.00 21.43 106 PHE D C 1
ATOM 4198 O O . PHE D 1 109 ? 72.866 18.029 81.130 1.00 21.92 106 PHE D O 1
ATOM 4206 N N . ASN D 1 110 ? 72.930 19.463 82.865 1.00 21.12 107 ASN D N 1
ATOM 4207 C CA . ASN D 1 110 ? 71.516 19.394 83.132 1.00 20.84 107 ASN D CA 1
ATOM 4208 C C . ASN D 1 110 ? 70.898 20.685 82.632 1.00 21.17 107 ASN D C 1
ATOM 4209 O O . ASN D 1 110 ? 71.024 21.721 83.280 1.00 20.49 107 ASN D O 1
ATOM 4214 N N . PHE D 1 111 ? 70.256 20.611 81.470 1.00 21.90 108 PHE D N 1
ATOM 4215 C CA . PHE D 1 111 ? 69.589 21.768 80.860 1.00 23.58 108 PHE D CA 1
ATOM 4216 C C . PHE D 1 111 ? 68.326 22.195 81.614 1.00 24.19 108 PHE D C 1
ATOM 4217 O O . PHE D 1 111 ? 67.822 23.286 81.379 1.00 25.08 108 PHE D O 1
ATOM 4225 N N . ASP D 1 112 ? 67.830 21.350 82.528 1.00 24.69 109 ASP D N 1
ATOM 4226 C CA . ASP D 1 112 ? 66.663 21.711 83.369 1.00 24.55 109 ASP D CA 1
ATOM 4227 C C . ASP D 1 112 ? 67.047 22.687 84.463 1.00 23.53 109 ASP D C 1
ATOM 4228 O O . ASP D 1 112 ? 66.275 23.584 84.764 1.00 23.96 109 ASP D O 1
ATOM 4233 N N . THR D 1 113 ? 68.229 22.497 85.062 1.00 21.88 110 THR D N 1
ATOM 4234 C CA . THR D 1 113 ? 68.706 23.343 86.163 1.00 20.13 110 THR D CA 1
ATOM 4235 C C . THR D 1 113 ? 69.774 24.319 85.693 1.00 20.55 110 THR D C 1
ATOM 4236 O O . THR D 1 113 ? 70.159 25.210 86.435 1.00 20.34 110 THR D O 1
ATOM 4240 N N . GLY D 1 114 ? 70.285 24.112 84.485 1.00 20.39 111 GLY D N 1
ATOM 4241 C CA . GLY D 1 114 ? 71.313 24.982 83.915 1.00 21.70 111 GLY D CA 1
ATOM 4242 C C . GLY D 1 114 ? 72.708 24.843 84.538 1.00 22.27 111 GLY D C 1
ATOM 4243 O O . GLY D 1 114 ? 73.491 25.780 84.515 1.00 22.68 111 GLY D O 1
ATOM 4244 N N . ARG D 1 115 ? 73.028 23.679 85.087 1.00 21.77 112 ARG D N 1
ATOM 4245 C CA . ARG D 1 115 ? 74.302 23.485 85.779 1.00 22.40 112 ARG D CA 1
ATOM 4246 C C . ARG D 1 115 ? 74.917 22.203 85.252 1.00 22.09 112 ARG D C 1
ATOM 4247 O O . ARG D 1 115 ? 74.171 21.288 84.854 1.00 21.74 112 ARG D O 1
ATOM 4255 N N . PRO D 1 116 ? 76.270 22.110 85.268 1.00 22.12 113 PRO D N 1
ATOM 4256 C CA . PRO D 1 116 ? 76.963 20.845 84.998 1.00 21.77 113 PRO D CA 1
ATOM 4257 C C . PRO D 1 116 ? 76.645 19.905 86.120 1.00 21.98 113 PRO D C 1
ATOM 4258 O O . PRO D 1 116 ? 76.403 20.367 87.233 1.00 21.98 113 PRO D O 1
ATOM 4262 N N . GLU D 1 117 ? 76.638 18.604 85.856 1.00 21.11 114 GLU D N 1
ATOM 4263 C CA . GLU D 1 117 ? 76.272 17.650 86.885 1.00 22.03 114 GLU D CA 1
ATOM 4264 C C . GLU D 1 117 ? 77.183 16.447 86.840 1.00 21.50 114 GLU D C 1
ATOM 4265 O O . GLU D 1 117 ? 77.618 16.075 85.765 1.00 22.28 114 GLU D O 1
ATOM 4271 N N . PRO D 1 118 ? 77.497 15.853 88.009 1.00 21.27 115 PRO D N 1
ATOM 4272 C CA . PRO D 1 118 ? 78.345 14.640 88.040 1.00 20.90 115 PRO D CA 1
ATOM 4273 C C . PRO D 1 118 ? 77.826 13.571 87.084 1.00 20.08 115 PRO D C 1
ATOM 4274 O O . PRO D 1 118 ? 76.632 13.410 86.956 1.00 20.61 115 PRO D O 1
ATOM 4278 N N . ILE D 1 119 ? 78.713 12.896 86.372 1.00 19.74 116 ILE D N 1
ATOM 4279 C CA . ILE D 1 119 ? 78.315 11.812 85.463 1.00 18.99 116 ILE D CA 1
ATOM 4280 C C . ILE D 1 119 ? 77.769 10.660 86.312 1.00 18.96 116 ILE D C 1
ATOM 4281 O O . ILE D 1 119 ? 78.435 10.260 87.252 1.00 18.92 116 ILE D O 1
ATOM 4286 N N . PRO D 1 120 ? 76.538 10.180 86.009 1.00 18.40 117 PRO D N 1
ATOM 4287 C CA . PRO D 1 120 ? 75.877 9.131 86.782 1.00 18.64 117 PRO D CA 1
ATOM 4288 C C . PRO D 1 120 ? 76.651 7.809 86.788 1.00 18.87 117 PRO D C 1
ATOM 4289 O O . PRO D 1 120 ? 77.310 7.461 85.793 1.00 16.98 117 PRO D O 1
ATOM 4293 N N . ASP D 1 121 ? 76.539 7.072 87.891 1.00 19.75 118 ASP D N 1
ATOM 4294 C CA . ASP D 1 121 ? 77.241 5.802 88.006 1.00 21.01 118 ASP D CA 1
ATOM 4295 C C . ASP D 1 121 ? 76.980 4.912 86.786 1.00 20.47 118 ASP D C 1
ATOM 4296 O O . ASP D 1 121 ? 77.916 4.351 86.227 1.00 19.46 118 ASP D O 1
ATOM 4301 N N A ASP D 1 122 ? 75.720 4.795 86.385 0.50 20.42 119 ASP D N 1
ATOM 4302 N N B ASP D 1 122 ? 75.705 4.800 86.382 0.50 20.59 119 ASP D N 1
ATOM 4303 C CA A ASP D 1 122 ? 75.374 3.880 85.309 0.50 20.69 119 ASP D CA 1
ATOM 4304 C CA B ASP D 1 122 ? 75.299 3.937 85.250 0.50 21.02 119 ASP D CA 1
ATOM 4305 C C A ASP D 1 122 ? 75.909 4.305 83.914 0.50 20.45 119 ASP D C 1
ATOM 4306 C C B ASP D 1 122 ? 75.974 4.305 83.926 0.50 20.62 119 ASP D C 1
ATOM 4307 O O A ASP D 1 122 ? 76.088 3.450 83.053 0.50 20.09 119 ASP D O 1
ATOM 4308 O O B ASP D 1 122 ? 76.299 3.427 83.128 0.50 20.14 119 ASP D O 1
ATOM 4317 N N . ILE D 1 123 ? 76.206 5.602 83.713 1.00 20.28 120 ILE D N 1
ATOM 4318 C CA . ILE D 1 123 ? 76.906 6.066 82.494 1.00 20.17 120 ILE D CA 1
ATOM 4319 C C . ILE D 1 123 ? 78.410 5.788 82.603 1.00 20.71 120 ILE D C 1
ATOM 4320 O O . ILE D 1 123 ? 78.975 5.232 81.676 1.00 20.99 120 ILE D O 1
ATOM 4325 N N . ARG D 1 124 ? 79.031 6.106 83.751 1.00 20.81 121 ARG D N 1
ATOM 4326 C CA . ARG D 1 124 ? 80.435 5.751 84.023 1.00 20.65 121 ARG D CA 1
ATOM 4327 C C . ARG D 1 124 ? 80.681 4.267 83.735 1.00 20.68 121 ARG D C 1
ATOM 4328 O O . ARG D 1 124 ? 81.698 3.886 83.144 1.00 19.74 121 ARG D O 1
ATOM 4336 N N . VAL D 1 125 ? 79.755 3.433 84.185 1.00 19.91 122 VAL D N 1
ATOM 4337 C CA . VAL D 1 125 ? 79.841 1.991 83.965 1.00 20.76 122 VAL D CA 1
ATOM 4338 C C . VAL D 1 125 ? 79.936 1.678 82.477 1.00 21.67 122 VAL D C 1
ATOM 4339 O O . VAL D 1 125 ? 80.807 0.908 82.073 1.00 22.11 122 VAL D O 1
ATOM 4343 N N . LYS D 1 126 ? 79.080 2.316 81.666 1.00 21.43 123 LYS D N 1
ATOM 4344 C CA . LYS D 1 126 ? 79.063 2.110 80.216 1.00 21.87 123 LYS D CA 1
ATOM 4345 C C . LYS D 1 126 ? 80.301 2.690 79.500 1.00 21.62 123 LYS D C 1
ATOM 4346 O O . LYS D 1 126 ? 80.786 2.137 78.506 1.00 21.15 123 LYS D O 1
ATOM 4352 N N . LEU D 1 127 ? 80.807 3.798 80.015 1.00 21.29 124 LEU D N 1
ATOM 4353 C CA . LEU D 1 127 ? 81.964 4.460 79.440 1.00 22.81 124 LEU D CA 1
ATOM 4354 C C . LEU D 1 127 ? 83.261 3.696 79.642 1.00 23.42 124 LEU D C 1
ATOM 4355 O O . LEU D 1 127 ? 84.158 3.796 78.808 1.00 21.81 124 LEU D O 1
ATOM 4360 N N . ARG D 1 128 ? 83.357 2.972 80.761 1.00 23.82 125 ARG D N 1
ATOM 4361 C CA . ARG D 1 128 ? 84.601 2.319 81.184 1.00 25.56 125 ARG D CA 1
ATOM 4362 C C . ARG D 1 128 ? 85.148 1.342 80.157 1.00 25.66 125 ARG D C 1
ATOM 4363 O O . ARG D 1 128 ? 86.368 1.169 80.092 1.00 24.61 125 ARG D O 1
ATOM 4371 N N . GLU D 1 129 ? 84.259 0.721 79.362 1.00 26.11 126 GLU D N 1
ATOM 4372 C CA . GLU D 1 129 ? 84.688 -0.183 78.285 1.00 28.43 126 GLU D CA 1
ATOM 4373 C C . GLU D 1 129 ? 85.504 0.516 77.229 1.00 28.15 126 GLU D C 1
ATOM 4374 O O . GLU D 1 129 ? 86.229 -0.141 76.505 1.00 28.58 126 GLU D O 1
ATOM 4380 N N . HIS D 1 130 ? 85.343 1.834 77.100 1.00 28.46 127 HIS D N 1
ATOM 4381 C CA . HIS D 1 130 ? 85.870 2.553 75.946 1.00 29.05 127 HIS D CA 1
ATOM 4382 C C . HIS D 1 130 ? 86.993 3.488 76.314 1.00 30.07 127 HIS D C 1
ATOM 4383 O O . HIS D 1 130 ? 87.328 4.392 75.552 1.00 29.71 127 HIS D O 1
ATOM 4390 N N . VAL D 1 131 ? 87.556 3.279 77.499 1.00 31.62 128 VAL D N 1
ATOM 4391 C CA . VAL D 1 131 ? 88.705 4.046 77.946 1.00 33.50 128 VAL D CA 1
ATOM 4392 C C . VAL D 1 131 ? 89.904 3.469 77.216 1.00 34.96 128 VAL D C 1
ATOM 4393 O O . VAL D 1 131 ? 90.107 2.258 77.248 1.00 36.02 128 VAL D O 1
ATOM 4397 N N . TRP D 1 132 ? 90.670 4.321 76.536 1.00 36.52 129 TRP D N 1
ATOM 4398 C CA . TRP D 1 132 ? 91.905 3.890 75.867 1.00 37.76 129 TRP D CA 1
ATOM 4399 C C . TRP D 1 132 ? 92.811 3.050 76.795 1.00 38.01 129 TRP D C 1
ATOM 4400 O O . TRP D 1 132 ? 93.153 3.472 77.911 1.00 38.01 129 TRP D O 1
#

Secondary structure (DSSP, 8-state):
---EEEE---GGGB-TTSSB-GGGHHHHHHHHTHHHHHHHSTT--GGG---B---EEE----TTS-EEEEEEEEEE-SSEEEEEEEEEETTEEEEEEEEEEE-EETTTTEE----HHHHHHHHTTB---/---EEEE---GGGB-TTSSB-TTHHHHHHHHHTHHHHHHHSTT--GGG---B---EEE----TTS-EEEEEEEEEE-SSEEEEEEEEEETTEEEEEEEEEEE-EETTTTEE-PPPHHHHHHHGGGB---/--EEEE---GGGB-TTSSB-TTHHHHHHHHHTHHHHHHHSTT--GGG---B---EEE----TTS-EEEEEEEEEE-SSEEEEEEEEEETTEEEEEEEEEEE-EETTTTEE-PPPHHHHHHHGGGB----/--EEEE---GGGB-TTSSB-TTHHHHHHHHHTHHHHHHHSTT--GGG---B---EEE----TTS-EEEEEEEEEE-SSEEEEEEEEEETTEEEEEEEEEEE-EETTTTEE-PPPHHHHHHHGGGB-

Solvent-accessible surface area: 21929 Å² total

Organism: Geobacillus kaustophilus (strain HTA426) (NCBI:txid235909)

Radius of gyration: 23.09 Å; Cα contacts (8 Å, |Δi|>4): 1191; chains: 4; bounding box: 64×49×64 Å

InterPro domains:
  IPR029069 HotDog domain superfamily [SSF54637] (1-129)
  IPR050563 4-hydroxybenzoyl-CoA thioesterase [PTHR31793] (5-127)